Protein AF-A0A1Q7HPP9-F1 (afdb_monomer_lite)

pLDDT: mean 76.16, std 19.27, range [25.83, 97.94]

Radius of gyration: 27.8 Å; chains: 1; bounding box: 86×52×57 Å

Sequence (399 aa):
MRILVALSRPALAAAAGALTLLLVTDLLGAPNVPVALAFFVAFFVAAALQLLDRRAAAVDRRWRFTRLGGPERPFAAMTGPGGPFDRFDDRAKRVLALAQDEAIRFNHYYIGTEHLLLGFVREGDGVAARALDSLGVDLSKLRTAVEFTIGRGESKTSPSQITLSPRTKKVIELAIDEARKLGTSYVGTEHLLLGVIREGEGIGSGILESLGISLQRLRREVMTTLGRPEPKTPSRQAGTVASAAPSSGAGPFDRFNDRAKRVLALSQDEAVRFNHNYIGTEHLLLGLVREGDGAAARALRESGVDLERCRQAVGFIGPRGDSTASPPEITLSPRTRKVFELAVDEADRAGRAKIGSGDLLLGLIREGEGIAMGILDSLKVDREALLKRTREKIAEGLG

Structure (mmCIF, N/CA/C/O backbone):
data_AF-A0A1Q7HPP9-F1
#
_entry.id   AF-A0A1Q7HPP9-F1
#
loop_
_atom_site.group_PDB
_atom_site.id
_atom_site.type_symbol
_atom_site.label_atom_id
_atom_site.label_alt_id
_atom_site.label_comp_id
_atom_site.label_asym_id
_atom_site.label_entity_id
_atom_site.label_seq_id
_atom_site.pdbx_PDB_ins_code
_atom_site.Cartn_x
_atom_site.Cartn_y
_atom_site.Cartn_z
_atom_site.occupancy
_atom_site.B_iso_or_equiv
_atom_site.auth_seq_id
_atom_site.auth_comp_id
_atom_site.auth_asym_id
_atom_site.auth_atom_id
_atom_site.pdbx_PDB_model_num
ATOM 1 N N . MET A 1 1 ? 25.890 14.650 20.909 1.00 39.84 1 MET A N 1
ATOM 2 C CA . MET A 1 1 ? 26.605 14.026 19.770 1.00 39.84 1 MET A CA 1
ATOM 3 C C . MET A 1 1 ? 25.875 14.329 18.450 1.00 39.84 1 MET A C 1
ATOM 5 O O . MET A 1 1 ? 25.319 13.444 17.820 1.00 39.84 1 MET A O 1
ATOM 9 N N . ARG A 1 2 ? 25.803 15.615 18.070 1.00 39.34 2 ARG A N 1
ATOM 10 C CA . ARG A 1 2 ? 25.071 16.149 16.901 1.00 39.34 2 ARG A CA 1
ATOM 11 C C . ARG A 1 2 ? 25.917 17.243 16.220 1.00 39.34 2 ARG A C 1
ATOM 13 O O . ARG A 1 2 ? 25.506 18.389 16.197 1.00 39.34 2 ARG A O 1
ATOM 20 N N . ILE A 1 3 ? 27.127 16.930 15.740 1.00 32.56 3 ILE A N 1
ATOM 21 C CA . ILE A 1 3 ? 27.958 17.873 14.946 1.00 32.56 3 ILE A CA 1
ATOM 22 C C . ILE A 1 3 ? 28.830 17.103 13.928 1.00 32.56 3 ILE A C 1
ATOM 24 O O . ILE A 1 3 ? 30.047 17.202 13.946 1.00 32.56 3 ILE A O 1
ATOM 28 N N . LEU A 1 4 ? 28.248 16.266 13.057 1.00 36.31 4 LEU A N 1
ATOM 29 C CA . LEU A 1 4 ? 29.060 15.536 12.057 1.00 36.31 4 LEU A CA 1
ATOM 30 C C . LEU A 1 4 ? 28.411 15.351 10.676 1.00 36.31 4 LEU A C 1
ATOM 32 O O . LEU A 1 4 ? 28.834 14.492 9.914 1.00 36.31 4 LEU A O 1
ATOM 36 N N . VAL A 1 5 ? 27.405 16.158 10.316 1.00 47.88 5 VAL A N 1
ATOM 37 C CA . VAL A 1 5 ? 26.639 15.958 9.061 1.00 47.88 5 VAL A CA 1
ATOM 38 C C . VAL A 1 5 ? 26.740 17.129 8.064 1.00 47.88 5 VAL A C 1
ATOM 40 O O . VAL A 1 5 ? 25.983 17.189 7.108 1.00 47.88 5 VAL A O 1
ATOM 43 N N . ALA A 1 6 ? 27.699 18.053 8.190 1.00 43.78 6 ALA A N 1
ATOM 44 C CA . ALA A 1 6 ? 27.776 19.181 7.241 1.00 43.78 6 ALA A CA 1
ATOM 45 C C . ALA A 1 6 ? 29.194 19.667 6.899 1.00 43.78 6 ALA A C 1
ATOM 47 O O . ALA A 1 6 ? 29.411 20.864 6.739 1.00 43.78 6 ALA A O 1
ATOM 48 N N . LEU A 1 7 ? 30.172 18.767 6.766 1.00 42.47 7 LEU A N 1
ATOM 49 C CA . LEU A 1 7 ? 31.488 19.145 6.242 1.00 42.47 7 LEU A CA 1
ATOM 50 C C . LEU A 1 7 ? 31.580 18.804 4.753 1.00 42.47 7 LEU A C 1
ATOM 52 O O . LEU A 1 7 ? 31.352 17.669 4.337 1.00 42.47 7 LEU A O 1
ATOM 56 N N . SER A 1 8 ? 31.899 19.810 3.938 1.00 49.72 8 SER A N 1
ATOM 57 C CA . SER A 1 8 ? 32.187 19.635 2.516 1.00 49.72 8 SER A CA 1
ATOM 58 C C . SER A 1 8 ? 33.448 18.771 2.334 1.00 49.72 8 SER A C 1
ATOM 60 O O . SER A 1 8 ? 34.335 18.757 3.186 1.00 49.72 8 SER A O 1
ATOM 62 N N . ARG A 1 9 ? 33.562 18.043 1.213 1.00 54.69 9 ARG A N 1
ATOM 63 C CA . ARG A 1 9 ? 34.746 17.216 0.886 1.00 54.69 9 ARG A CA 1
ATOM 64 C C . ARG A 1 9 ? 36.112 17.904 1.118 1.00 54.69 9 ARG A C 1
ATOM 66 O O . ARG A 1 9 ? 36.984 17.241 1.674 1.00 54.69 9 ARG A O 1
ATOM 73 N N . PRO A 1 10 ? 36.326 19.194 0.777 1.00 57.62 10 PRO A N 1
ATOM 74 C CA . PRO A 1 10 ? 37.592 19.862 1.094 1.00 57.62 10 PRO A CA 1
ATOM 75 C C . PRO A 1 10 ? 37.832 20.029 2.603 1.00 57.62 10 PRO A C 1
ATOM 77 O O . PRO A 1 10 ? 38.974 19.936 3.043 1.00 57.62 10 PRO A O 1
ATOM 80 N N . ALA A 1 11 ? 36.782 20.198 3.412 1.00 59.09 11 ALA A N 1
ATOM 81 C CA . ALA A 1 11 ? 36.908 20.299 4.865 1.00 59.09 11 ALA A CA 1
ATOM 82 C C . ALA A 1 11 ? 37.284 18.954 5.517 1.00 59.09 11 ALA A C 1
ATOM 84 O O . ALA A 1 11 ? 38.066 18.927 6.463 1.00 59.09 11 ALA A O 1
ATOM 85 N N . LEU A 1 12 ? 36.795 17.831 4.976 1.00 59.28 12 LEU A N 1
ATOM 86 C CA . LEU A 1 12 ? 37.194 16.484 5.412 1.00 59.28 12 LEU A CA 1
ATOM 87 C C . LEU A 1 12 ? 38.652 16.164 5.047 1.00 59.28 12 LEU A C 1
ATOM 89 O O . LEU A 1 12 ? 39.377 15.601 5.864 1.00 59.28 12 LEU A O 1
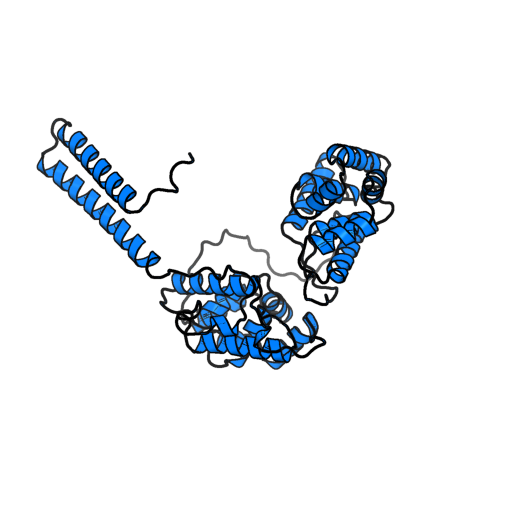ATOM 93 N N . ALA A 1 13 ? 39.102 16.566 3.854 1.00 60.59 13 ALA A N 1
ATOM 94 C CA . ALA A 1 13 ? 40.495 16.405 3.436 1.00 60.59 13 ALA A CA 1
ATOM 95 C C . ALA A 1 13 ? 41.455 17.251 4.294 1.00 60.59 13 ALA A C 1
ATOM 97 O O . ALA A 1 13 ? 42.501 16.761 4.716 1.00 60.59 13 ALA A O 1
ATOM 98 N N . ALA A 1 14 ? 41.069 18.492 4.612 1.00 67.81 14 ALA A N 1
ATOM 99 C CA . ALA A 1 14 ? 41.822 19.352 5.523 1.00 67.81 14 ALA A CA 1
ATOM 100 C C . ALA A 1 14 ? 41.895 18.761 6.944 1.00 67.81 14 ALA A C 1
ATOM 102 O O . ALA A 1 14 ? 42.966 18.747 7.547 1.00 67.81 14 ALA A O 1
ATOM 103 N N . ALA A 1 15 ? 40.789 18.205 7.452 1.00 66.81 15 ALA A N 1
ATOM 104 C CA . ALA A 1 15 ? 40.751 17.549 8.759 1.00 66.81 15 ALA A CA 1
ATOM 105 C C . ALA A 1 15 ? 41.636 16.288 8.817 1.00 66.81 15 ALA A C 1
ATOM 107 O O . ALA A 1 15 ? 42.338 16.078 9.803 1.00 66.81 15 ALA A O 1
ATOM 108 N N . ALA A 1 16 ? 41.660 15.475 7.755 1.00 67.19 16 ALA A N 1
ATOM 109 C CA . ALA A 1 16 ? 42.537 14.305 7.662 1.00 67.19 16 ALA A CA 1
ATOM 110 C C . ALA A 1 16 ? 44.027 14.694 7.601 1.00 67.19 16 ALA A C 1
ATOM 112 O O . ALA A 1 16 ? 44.865 14.048 8.236 1.00 67.19 16 ALA A O 1
ATOM 113 N N . GLY A 1 17 ? 44.354 15.774 6.882 1.00 70.06 17 GLY A N 1
ATOM 114 C CA . GLY A 1 17 ? 45.702 16.346 6.860 1.00 70.06 17 GLY A CA 1
ATOM 115 C C . GLY A 1 17 ? 46.147 16.834 8.240 1.00 70.06 17 GLY A C 1
ATOM 116 O O . GLY A 1 17 ? 47.240 16.493 8.685 1.00 70.06 17 GLY A O 1
ATOM 117 N N . ALA A 1 18 ? 45.271 17.548 8.954 1.00 74.75 18 ALA A N 1
ATOM 118 C CA . ALA A 1 18 ? 45.537 18.020 10.312 1.00 74.75 18 ALA A CA 1
ATOM 119 C C . ALA A 1 18 ? 45.732 16.864 11.310 1.00 74.75 18 ALA A C 1
ATOM 121 O O . ALA A 1 18 ? 46.658 16.903 12.116 1.00 74.75 18 ALA A O 1
ATOM 122 N N . LEU A 1 19 ? 44.915 15.807 11.221 1.00 71.31 19 LEU A N 1
ATOM 123 C CA . LEU A 1 19 ? 45.032 14.628 12.085 1.00 71.31 19 LEU A CA 1
ATOM 124 C C . LEU A 1 19 ? 46.337 13.857 11.834 1.00 71.31 19 LEU A C 1
ATOM 126 O O . LEU A 1 19 ? 46.971 13.403 12.780 1.00 71.31 19 LEU A O 1
ATOM 130 N N . THR A 1 20 ? 46.758 13.743 10.571 1.00 72.38 20 THR A N 1
ATOM 131 C CA . THR A 1 20 ? 48.030 13.100 10.200 1.00 72.38 20 THR A CA 1
ATOM 132 C C . THR A 1 20 ? 49.220 13.906 10.718 1.00 72.38 20 THR A C 1
ATOM 134 O O . THR A 1 20 ? 50.170 13.327 11.237 1.00 72.38 20 THR A O 1
ATOM 137 N N . LEU A 1 21 ? 49.153 15.238 10.618 1.00 74.56 21 LEU A N 1
ATOM 138 C CA . LEU A 1 21 ? 50.197 16.126 11.123 1.00 74.56 21 LEU A CA 1
ATOM 139 C C . LEU A 1 21 ? 50.330 16.019 12.648 1.00 74.56 21 LEU A C 1
ATOM 141 O O . LEU A 1 21 ? 51.445 15.856 13.129 1.00 74.56 21 LEU A O 1
ATOM 145 N N . LEU A 1 22 ? 49.204 16.019 13.375 1.00 74.94 22 LEU A N 1
ATOM 146 C CA . LEU A 1 22 ? 49.162 15.834 14.831 1.00 74.94 22 LEU A CA 1
ATOM 147 C C . LEU A 1 22 ? 49.804 14.507 15.258 1.00 74.94 22 LEU A C 1
ATOM 149 O O . LEU A 1 22 ? 50.674 14.501 16.126 1.00 74.94 22 LEU A O 1
ATOM 153 N N . LEU A 1 23 ? 49.455 13.410 14.577 1.00 72.19 23 LEU A N 1
ATOM 154 C CA . LEU A 1 23 ? 50.014 12.075 14.821 1.00 72.19 23 LEU A CA 1
ATOM 155 C C . LEU A 1 23 ? 51.534 12.019 14.604 1.00 72.19 23 LEU A C 1
ATOM 157 O O . LEU A 1 23 ? 52.236 11.349 15.357 1.00 72.19 23 LEU A O 1
ATOM 161 N N . VAL A 1 24 ? 52.051 12.728 13.594 1.00 71.12 24 VAL A N 1
ATOM 162 C CA . VAL A 1 24 ? 53.498 12.826 13.332 1.00 71.12 24 VAL A CA 1
ATOM 163 C C . VAL A 1 24 ? 54.205 13.614 14.429 1.00 71.12 24 VAL A C 1
ATOM 165 O O . VAL A 1 24 ? 55.244 13.166 14.909 1.00 71.12 24 VAL A O 1
ATOM 168 N N . THR A 1 25 ? 53.657 14.759 14.847 1.00 73.94 25 THR A N 1
ATOM 169 C CA . THR A 1 25 ? 54.232 15.545 15.952 1.00 73.94 25 THR A CA 1
ATOM 170 C C . THR A 1 25 ? 54.261 14.767 17.263 1.00 73.94 25 THR A C 1
ATOM 172 O O . THR A 1 25 ? 55.288 14.784 17.937 1.00 73.94 25 THR A O 1
ATOM 175 N N . ASP A 1 26 ? 53.196 14.029 17.588 1.00 73.56 26 ASP A N 1
ATOM 176 C CA . ASP A 1 26 ? 53.146 13.203 18.798 1.00 73.56 26 ASP A CA 1
ATOM 177 C C . ASP A 1 26 ? 54.154 12.043 18.742 1.00 73.56 26 ASP A C 1
ATOM 179 O O . ASP A 1 26 ? 54.849 11.783 19.725 1.00 73.56 26 ASP A O 1
ATOM 183 N N . LEU A 1 27 ? 54.310 11.376 17.587 1.00 70.06 27 LEU A N 1
ATOM 184 C CA . LEU A 1 27 ? 55.313 10.313 17.431 1.00 70.06 27 LEU A CA 1
ATOM 185 C C . LEU A 1 27 ? 56.754 10.833 17.511 1.00 70.06 27 LEU A C 1
ATOM 187 O O . LEU A 1 27 ? 57.615 10.132 18.037 1.00 70.06 27 LEU A O 1
ATOM 191 N N . LEU A 1 28 ? 57.030 12.031 16.990 1.00 72.06 28 LEU A N 1
ATOM 192 C CA . LEU A 1 28 ? 58.363 12.644 17.055 1.00 72.06 28 LEU A CA 1
ATOM 193 C C . LEU A 1 28 ? 58.712 13.154 18.462 1.00 72.06 28 LEU A C 1
ATOM 195 O O . LEU A 1 28 ? 59.892 13.279 18.781 1.00 72.06 28 LEU A O 1
ATOM 199 N N . GLY A 1 29 ? 57.709 13.433 19.300 1.00 73.31 29 GLY A N 1
ATOM 200 C CA . GLY A 1 29 ? 57.891 13.803 20.706 1.00 73.31 29 GLY A CA 1
ATOM 201 C C . GLY A 1 29 ? 58.106 12.614 21.651 1.00 73.31 29 GLY A C 1
ATOM 202 O O . GLY A 1 29 ? 58.491 12.811 22.803 1.00 73.31 29 GLY A O 1
ATOM 203 N N . ALA A 1 30 ? 57.871 11.382 21.191 1.00 75.44 30 ALA A N 1
ATOM 204 C CA . ALA A 1 30 ? 58.019 10.186 22.009 1.00 75.44 30 ALA A CA 1
ATOM 205 C C . ALA A 1 30 ? 59.501 9.765 22.134 1.00 75.44 30 ALA A C 1
ATOM 207 O O . ALA A 1 30 ? 60.190 9.600 21.121 1.00 75.44 30 ALA A O 1
ATOM 208 N N . PRO A 1 31 ? 60.018 9.535 23.356 1.00 69.94 31 PRO A N 1
ATOM 209 C CA . PRO A 1 31 ? 61.394 9.090 23.534 1.00 69.94 31 PRO A CA 1
ATOM 210 C C . PRO A 1 31 ? 61.583 7.694 22.918 1.00 69.94 31 PRO A C 1
ATOM 212 O O . PRO A 1 31 ? 60.818 6.774 23.197 1.00 69.94 31 PRO A O 1
ATOM 215 N N . ASN A 1 32 ? 62.637 7.537 22.110 1.00 76.00 32 ASN A N 1
ATOM 216 C CA . ASN A 1 32 ? 63.057 6.298 21.431 1.00 76.00 32 ASN A CA 1
ATOM 217 C C . ASN A 1 32 ? 62.264 5.867 20.182 1.00 76.00 32 ASN A C 1
ATOM 219 O O . ASN A 1 32 ? 62.431 4.733 19.733 1.00 76.00 32 ASN A O 1
ATOM 223 N N . VAL A 1 33 ? 61.457 6.737 19.567 1.00 71.69 33 VAL A N 1
ATOM 224 C CA . VAL A 1 33 ? 60.869 6.439 18.249 1.00 71.69 33 VAL A CA 1
ATOM 225 C C . VAL A 1 33 ? 61.840 6.869 17.140 1.00 71.69 33 VAL A C 1
ATOM 227 O O . VAL A 1 33 ? 62.169 8.052 17.041 1.00 71.69 33 VAL A O 1
ATOM 230 N N . PRO A 1 34 ? 62.314 5.955 16.271 1.00 79.12 34 PRO A N 1
ATOM 231 C CA . PRO A 1 34 ? 63.139 6.335 15.133 1.00 79.12 34 PRO A CA 1
ATOM 232 C C . PRO A 1 34 ? 62.343 7.247 14.200 1.00 79.12 34 PRO A C 1
ATOM 234 O O . PRO A 1 34 ? 61.229 6.906 13.802 1.00 79.12 34 PRO A O 1
ATOM 237 N N . VAL A 1 35 ? 62.933 8.367 13.780 1.00 74.69 35 VAL A N 1
ATOM 238 C CA . VAL A 1 35 ? 62.299 9.338 12.867 1.00 74.69 35 VAL A CA 1
ATOM 239 C C . VAL A 1 35 ? 61.737 8.648 11.613 1.00 74.69 35 VAL A C 1
ATOM 241 O O . VAL A 1 35 ? 60.619 8.932 11.187 1.00 74.69 35 VAL A O 1
ATOM 244 N N . ALA A 1 36 ? 62.458 7.659 11.074 1.00 72.12 36 ALA A N 1
ATOM 245 C CA . ALA A 1 36 ? 62.018 6.860 9.930 1.00 72.12 36 ALA A CA 1
ATOM 246 C C . ALA A 1 36 ? 60.711 6.080 10.186 1.00 72.12 36 ALA A C 1
ATOM 248 O O . ALA A 1 36 ? 59.880 5.963 9.286 1.00 72.12 36 ALA A O 1
ATOM 249 N N . LEU A 1 37 ? 60.498 5.585 11.409 1.00 73.75 37 LEU A N 1
ATOM 250 C CA . LEU A 1 37 ? 59.286 4.859 11.787 1.00 73.75 37 LEU A CA 1
ATOM 251 C C . LEU A 1 37 ? 58.079 5.805 11.884 1.00 73.75 37 LEU A C 1
ATOM 253 O O . LEU A 1 37 ? 56.989 5.444 11.444 1.00 73.75 37 LEU A O 1
ATOM 257 N N . ALA A 1 38 ? 58.280 7.032 12.375 1.00 72.06 38 ALA A N 1
ATOM 258 C CA . ALA A 1 38 ? 57.227 8.046 12.445 1.00 72.06 38 ALA A CA 1
ATOM 259 C C . ALA A 1 38 ? 56.708 8.440 11.051 1.00 72.06 38 ALA A C 1
ATOM 261 O O . ALA A 1 38 ? 55.498 8.456 10.813 1.00 72.06 38 ALA A O 1
ATOM 262 N N . PHE A 1 39 ? 57.616 8.666 10.095 1.00 74.69 39 PHE A N 1
ATOM 263 C CA . PHE A 1 39 ? 57.241 8.946 8.706 1.00 74.69 39 PHE A CA 1
ATOM 264 C C . PHE A 1 39 ? 56.597 7.739 8.010 1.00 74.69 39 PHE A C 1
ATOM 266 O O . PHE A 1 39 ? 55.659 7.914 7.232 1.00 74.69 39 PHE A O 1
ATOM 273 N N . PHE A 1 40 ? 57.045 6.516 8.313 1.00 76.38 40 PHE A N 1
ATOM 274 C CA . PHE A 1 40 ? 56.461 5.294 7.758 1.00 76.38 40 PHE A CA 1
ATOM 275 C C . PHE A 1 40 ? 55.008 5.087 8.216 1.00 76.38 40 PHE A C 1
ATOM 277 O O . PHE A 1 40 ? 54.130 4.841 7.388 1.00 76.38 40 PHE A O 1
ATOM 284 N N . VAL A 1 41 ? 54.725 5.255 9.513 1.00 74.00 41 VAL A N 1
ATOM 285 C CA . VAL A 1 41 ? 53.361 5.161 10.062 1.00 74.00 41 VAL A CA 1
ATOM 286 C C . VAL A 1 41 ? 52.455 6.235 9.456 1.00 74.00 41 VAL A C 1
ATOM 288 O O . VAL A 1 41 ? 51.347 5.928 9.018 1.00 74.00 41 VAL A O 1
ATOM 291 N N . ALA A 1 42 ? 52.936 7.474 9.344 1.00 74.12 42 ALA A N 1
ATOM 292 C CA . ALA A 1 42 ? 52.175 8.567 8.744 1.00 74.12 42 ALA A CA 1
ATOM 293 C C . ALA A 1 42 ? 51.863 8.334 7.259 1.00 74.12 42 ALA A C 1
ATOM 295 O O . ALA A 1 42 ? 50.735 8.569 6.823 1.00 74.12 42 ALA A O 1
ATOM 296 N N . PHE A 1 43 ? 52.827 7.814 6.493 1.00 78.38 43 PHE A N 1
ATOM 297 C CA . PHE A 1 43 ? 52.621 7.442 5.095 1.00 78.38 43 PHE A CA 1
ATOM 298 C C . PHE A 1 43 ? 51.557 6.348 4.953 1.00 78.38 43 PHE A C 1
ATOM 300 O O . PHE A 1 43 ? 50.665 6.470 4.115 1.00 78.38 43 PHE A O 1
ATOM 307 N N . PHE A 1 44 ? 51.592 5.311 5.796 1.00 75.94 44 PHE A N 1
ATOM 308 C CA . PHE A 1 44 ? 50.601 4.232 5.761 1.00 75.94 44 PHE A CA 1
ATOM 309 C C . PHE A 1 44 ? 49.204 4.684 6.193 1.00 75.94 44 PHE A C 1
ATOM 311 O O . PHE A 1 44 ? 48.223 4.279 5.571 1.00 75.94 44 PHE A O 1
ATOM 318 N N . VAL A 1 45 ? 49.090 5.555 7.198 1.00 73.06 45 VAL A N 1
ATOM 319 C CA . VAL A 1 45 ? 47.804 6.140 7.613 1.00 73.06 45 VAL A CA 1
ATOM 320 C C . VAL A 1 45 ? 47.241 7.039 6.509 1.00 73.06 45 VAL A C 1
ATOM 322 O O . VAL A 1 45 ? 46.074 6.895 6.145 1.00 73.06 45 VAL A O 1
ATOM 325 N N . ALA A 1 46 ? 48.065 7.897 5.901 1.00 72.69 46 ALA A N 1
ATOM 326 C CA . ALA A 1 46 ? 47.656 8.732 4.774 1.00 72.69 46 ALA A CA 1
ATOM 327 C C . ALA A 1 46 ? 47.243 7.889 3.554 1.00 72.69 46 ALA A C 1
ATOM 329 O O . ALA A 1 46 ? 46.203 8.148 2.947 1.00 72.69 46 ALA A O 1
ATOM 330 N N . ALA A 1 47 ? 48.005 6.842 3.225 1.00 72.69 47 ALA A N 1
ATOM 331 C CA . ALA A 1 47 ? 47.680 5.915 2.145 1.00 72.69 47 ALA A CA 1
ATOM 332 C C . ALA A 1 47 ? 46.382 5.140 2.427 1.00 72.69 47 ALA A C 1
ATOM 334 O O . ALA A 1 47 ? 45.543 5.017 1.536 1.00 72.69 47 ALA A O 1
ATOM 335 N N . ALA A 1 48 ? 46.168 4.674 3.662 1.00 67.94 48 ALA A N 1
ATOM 336 C CA . ALA A 1 48 ? 44.944 3.988 4.074 1.00 67.94 48 ALA A CA 1
ATOM 337 C C . ALA A 1 48 ? 43.715 4.910 4.001 1.00 67.94 48 ALA A C 1
ATOM 339 O O . ALA A 1 48 ? 42.679 4.507 3.471 1.00 67.94 48 ALA A O 1
ATOM 340 N N . LEU A 1 49 ? 43.838 6.165 4.447 1.00 66.38 49 LEU A N 1
ATOM 341 C CA . LEU A 1 49 ? 42.779 7.173 4.343 1.00 66.38 49 LEU A CA 1
ATOM 342 C C . LEU A 1 49 ? 42.460 7.516 2.879 1.00 66.38 49 LEU A C 1
ATOM 344 O O . LEU A 1 49 ? 41.288 7.568 2.504 1.00 66.38 49 LEU A O 1
ATOM 348 N N . GLN A 1 50 ? 43.475 7.656 2.020 1.00 66.06 50 GLN A N 1
ATOM 349 C CA . GLN A 1 50 ? 43.281 7.860 0.579 1.00 66.06 50 GLN A CA 1
ATOM 350 C C . GLN A 1 50 ? 42.642 6.642 -0.109 1.00 66.06 50 GLN A C 1
ATOM 352 O O . GLN A 1 50 ? 41.850 6.803 -1.041 1.00 66.06 50 GLN A O 1
ATOM 357 N N . LEU A 1 51 ? 42.945 5.419 0.336 1.00 63.94 51 LEU A N 1
ATOM 358 C CA . LEU A 1 51 ? 42.340 4.194 -0.196 1.00 63.94 51 LEU A CA 1
ATOM 359 C C . LEU A 1 51 ? 40.861 4.062 0.208 1.00 63.94 51 LEU A C 1
ATOM 361 O O . LEU A 1 51 ? 40.033 3.647 -0.610 1.00 63.94 51 LEU A O 1
ATOM 365 N N . LEU A 1 52 ? 40.524 4.443 1.445 1.00 57.44 52 LEU A N 1
ATOM 366 C CA . LEU A 1 52 ? 39.148 4.499 1.948 1.00 57.44 52 LEU A CA 1
ATOM 367 C C . LEU A 1 52 ? 38.320 5.551 1.191 1.00 57.44 52 LEU A C 1
ATOM 369 O O . LEU A 1 52 ? 37.201 5.255 0.769 1.00 57.44 52 LEU A O 1
ATOM 373 N N . ASP A 1 53 ? 38.894 6.726 0.916 1.00 55.84 53 ASP A N 1
ATOM 374 C CA . ASP A 1 53 ? 38.232 7.791 0.151 1.00 55.84 53 ASP A CA 1
ATOM 375 C C . ASP A 1 53 ? 38.053 7.420 -1.336 1.00 55.84 53 ASP A C 1
ATOM 377 O O . ASP A 1 53 ? 36.987 7.626 -1.918 1.00 55.84 53 ASP A O 1
ATOM 381 N N . ARG A 1 54 ? 39.034 6.747 -1.961 1.00 55.31 54 ARG A N 1
ATOM 382 C CA . ARG A 1 54 ? 38.906 6.237 -3.344 1.00 55.31 54 ARG A CA 1
ATOM 383 C C . ARG A 1 54 ? 37.811 5.176 -3.489 1.00 55.31 54 ARG A C 1
ATOM 385 O O . ARG A 1 54 ? 37.103 5.180 -4.498 1.00 55.31 54 ARG A O 1
ATOM 392 N N . ARG A 1 55 ? 37.626 4.301 -2.492 1.00 48.72 55 ARG A N 1
ATOM 393 C CA . ARG A 1 55 ? 36.531 3.312 -2.475 1.00 48.72 55 ARG A CA 1
ATOM 394 C C . ARG A 1 55 ? 35.163 3.962 -2.235 1.00 48.72 55 ARG A C 1
ATOM 396 O O . ARG A 1 55 ? 34.200 3.574 -2.892 1.00 48.72 55 ARG A O 1
ATOM 403 N N . ALA A 1 56 ? 35.081 4.985 -1.384 1.00 42.53 56 ALA A N 1
ATOM 404 C CA . ALA A 1 56 ? 33.848 5.741 -1.149 1.00 42.53 56 ALA A CA 1
ATOM 405 C C . ALA A 1 56 ? 33.446 6.616 -2.359 1.00 42.53 56 ALA A C 1
ATOM 407 O O . ALA A 1 56 ? 32.278 6.664 -2.750 1.00 42.53 56 ALA A O 1
ATOM 408 N N . ALA A 1 57 ? 34.412 7.261 -3.018 1.00 41.97 57 ALA A N 1
ATOM 409 C CA . ALA A 1 57 ? 34.166 8.209 -4.106 1.00 41.97 57 ALA A CA 1
ATOM 410 C C . ALA A 1 57 ? 33.932 7.562 -5.489 1.00 41.97 57 ALA A C 1
ATOM 412 O O . ALA A 1 57 ? 33.418 8.229 -6.395 1.00 41.97 57 ALA A O 1
ATOM 413 N N . ALA A 1 58 ? 34.305 6.290 -5.679 1.00 43.78 58 ALA A N 1
ATOM 414 C CA . ALA A 1 58 ? 34.041 5.534 -6.909 1.00 43.78 58 ALA A CA 1
ATOM 415 C C . ALA A 1 58 ? 32.602 4.983 -6.980 1.00 43.78 58 ALA A C 1
ATOM 417 O O . ALA A 1 58 ? 32.037 4.869 -8.067 1.00 43.78 58 ALA A O 1
ATOM 418 N N . VAL A 1 59 ? 31.985 4.689 -5.832 1.00 42.47 59 VAL A N 1
ATOM 419 C CA . VAL A 1 59 ? 30.618 4.141 -5.754 1.00 42.47 59 VAL A CA 1
ATOM 420 C C . VAL A 1 59 ? 29.557 5.247 -5.831 1.00 42.47 59 VAL A C 1
ATOM 422 O O . VAL A 1 59 ? 28.526 5.077 -6.480 1.00 42.47 59 VAL A O 1
ATOM 425 N N . ASP A 1 60 ? 29.840 6.406 -5.237 1.00 44.16 60 ASP A N 1
ATOM 426 C CA . ASP A 1 60 ? 28.885 7.507 -5.060 1.00 44.16 60 ASP A CA 1
ATOM 427 C C . ASP A 1 60 ? 28.741 8.412 -6.305 1.00 44.16 60 ASP A C 1
ATOM 429 O O . ASP A 1 60 ? 27.634 8.703 -6.759 1.00 44.16 60 ASP A O 1
ATOM 433 N N . ARG A 1 61 ? 29.850 8.766 -6.981 1.00 44.66 61 ARG A N 1
ATOM 434 C CA . ARG A 1 61 ? 29.794 9.548 -8.241 1.00 44.66 61 ARG A CA 1
ATOM 435 C C . ARG A 1 61 ? 29.112 8.803 -9.379 1.00 44.66 61 ARG A C 1
ATOM 437 O O . ARG A 1 61 ? 28.552 9.435 -10.274 1.00 44.66 61 ARG A O 1
ATOM 444 N N . ARG A 1 62 ? 29.140 7.467 -9.336 1.00 46.03 62 ARG A N 1
ATOM 445 C CA . ARG A 1 62 ? 28.514 6.633 -10.353 1.00 46.03 62 ARG A CA 1
ATOM 446 C C . ARG A 1 62 ? 27.000 6.728 -10.302 1.00 46.03 62 ARG A C 1
ATOM 448 O O . ARG A 1 62 ? 26.433 6.367 -11.310 1.00 46.03 62 ARG A O 1
ATOM 455 N N . TRP A 1 63 ? 26.343 7.239 -9.251 1.00 46.53 63 TRP A N 1
ATOM 456 C CA . TRP A 1 63 ? 24.875 7.260 -9.101 1.00 46.53 63 TRP A CA 1
ATOM 457 C C . TRP A 1 63 ? 24.330 8.610 -8.603 1.00 46.53 63 TRP A C 1
ATOM 459 O O . TRP A 1 63 ? 23.764 8.704 -7.517 1.00 46.53 63 TRP A O 1
ATOM 469 N N . ARG A 1 64 ? 24.447 9.669 -9.413 1.00 47.09 64 ARG A N 1
ATOM 470 C CA . ARG A 1 64 ? 23.712 10.924 -9.171 1.00 47.09 64 ARG A CA 1
ATOM 471 C C . ARG A 1 64 ? 22.315 10.809 -9.777 1.00 47.09 64 ARG A C 1
ATOM 473 O O . ARG A 1 64 ? 22.166 10.897 -10.990 1.00 47.09 64 ARG A O 1
ATOM 480 N N . PHE A 1 65 ? 21.316 10.569 -8.935 1.00 47.06 65 PHE A N 1
ATOM 481 C CA . PHE A 1 65 ? 19.913 10.545 -9.337 1.00 47.06 65 PHE A CA 1
ATOM 482 C C . PHE A 1 65 ? 19.282 11.917 -9.096 1.00 47.06 65 PHE A C 1
ATOM 484 O O . PHE A 1 65 ? 19.339 12.446 -7.982 1.00 47.06 65 PHE A O 1
ATOM 491 N N . THR A 1 66 ? 18.660 12.489 -10.123 1.00 50.91 66 THR A N 1
ATOM 492 C CA . THR A 1 66 ? 17.697 13.575 -9.937 1.00 50.91 66 THR A CA 1
ATOM 493 C C . THR A 1 66 ? 16.498 12.953 -9.232 1.00 50.91 66 THR A C 1
ATOM 495 O O . THR A 1 66 ? 15.868 12.067 -9.803 1.00 50.91 66 THR A O 1
ATOM 498 N N . ARG A 1 67 ? 16.218 13.334 -7.975 1.00 51.22 67 ARG A N 1
ATOM 499 C CA . ARG A 1 67 ? 15.044 12.832 -7.234 1.00 51.22 67 ARG A CA 1
ATOM 500 C C . ARG A 1 67 ? 13.818 12.865 -8.159 1.00 51.22 67 ARG A C 1
ATOM 502 O O . ARG A 1 67 ? 13.547 13.905 -8.748 1.00 51.22 67 ARG A O 1
ATOM 509 N N . LEU A 1 68 ? 13.033 11.781 -8.205 1.00 54.19 68 LEU A N 1
ATOM 510 C CA . LEU A 1 68 ? 11.699 11.763 -8.845 1.00 54.19 68 LEU A CA 1
ATOM 511 C C . LEU A 1 68 ? 10.714 12.752 -8.175 1.00 54.19 68 LEU A C 1
ATOM 513 O O . LEU A 1 68 ? 9.557 12.854 -8.581 1.00 54.19 68 LEU A O 1
ATOM 517 N N . GLY A 1 69 ? 11.161 13.444 -7.120 1.00 40.84 69 GLY A N 1
ATOM 518 C CA . GLY A 1 69 ? 10.434 14.445 -6.357 1.00 40.84 69 GLY A CA 1
ATOM 519 C C . GLY A 1 69 ? 10.311 15.775 -7.096 1.00 40.84 69 GLY A C 1
ATOM 520 O O . GLY A 1 69 ? 11.258 16.554 -7.171 1.00 40.84 69 GLY A O 1
ATOM 521 N N . GLY A 1 70 ? 9.100 16.013 -7.584 1.00 41.84 70 GLY A N 1
ATOM 522 C CA . GLY A 1 70 ? 8.548 17.249 -8.130 1.00 41.84 70 GLY A CA 1
ATOM 523 C C . GLY A 1 70 ? 7.060 17.010 -8.442 1.00 41.84 70 GLY A C 1
ATOM 524 O O . GLY A 1 70 ? 6.670 15.841 -8.566 1.00 41.84 70 GLY A O 1
ATOM 525 N N . PRO A 1 71 ? 6.215 18.055 -8.521 1.00 42.62 71 PRO A N 1
ATOM 526 C CA . PRO A 1 71 ? 4.788 17.886 -8.792 1.00 42.62 71 PRO A CA 1
ATOM 527 C C . PRO A 1 71 ? 4.561 17.208 -10.155 1.00 42.62 71 PRO A C 1
ATOM 529 O O . PRO A 1 71 ? 5.299 17.460 -11.106 1.00 42.62 71 PRO A O 1
ATOM 532 N N . GLU A 1 72 ? 3.587 16.296 -10.177 1.00 52.25 72 GLU A N 1
ATOM 533 C CA . GLU A 1 72 ? 2.899 15.636 -11.306 1.00 52.25 72 GLU A CA 1
ATOM 534 C C . GLU A 1 72 ? 3.474 15.831 -12.717 1.00 52.25 72 GLU A C 1
ATOM 536 O O . GLU A 1 72 ? 2.851 16.414 -13.601 1.00 52.25 72 GLU A O 1
ATOM 541 N N . ARG A 1 73 ? 4.673 15.301 -12.971 1.00 58.25 73 ARG A N 1
ATOM 542 C CA . ARG A 1 73 ? 5.176 15.220 -14.345 1.00 58.25 73 ARG A CA 1
ATOM 543 C C . ARG A 1 73 ? 4.502 14.051 -15.071 1.00 58.25 73 ARG A C 1
ATOM 545 O O . ARG A 1 73 ? 4.547 12.936 -14.539 1.00 58.25 73 ARG A O 1
ATOM 552 N N . PRO A 1 74 ? 3.957 14.266 -16.281 1.00 60.50 74 PRO A N 1
ATOM 553 C CA . PRO A 1 74 ? 3.506 13.180 -17.140 1.00 60.50 74 PRO A CA 1
ATOM 554 C C . PRO A 1 74 ? 4.621 12.160 -17.353 1.00 60.50 74 PRO A C 1
ATOM 556 O O . PRO A 1 74 ? 5.780 12.537 -17.553 1.00 60.50 74 PRO A O 1
ATOM 559 N N . PHE A 1 75 ? 4.283 10.873 -17.345 1.00 66.38 75 PHE A N 1
ATOM 560 C CA . PHE A 1 75 ? 5.269 9.807 -17.516 1.00 66.38 75 PHE A CA 1
ATOM 561 C C . PHE A 1 75 ? 6.039 9.936 -18.841 1.00 66.38 75 PHE A C 1
ATOM 563 O O . PHE A 1 75 ? 7.260 9.797 -18.859 1.00 66.38 75 PHE A O 1
ATOM 570 N N . ALA A 1 76 ? 5.355 10.326 -19.921 1.00 66.69 76 ALA A N 1
ATOM 571 C CA . ALA A 1 76 ? 5.969 10.561 -21.231 1.00 66.69 76 ALA A CA 1
ATOM 572 C C . ALA A 1 76 ? 7.100 11.612 -21.202 1.00 66.69 76 ALA A C 1
ATOM 574 O O . ALA A 1 76 ? 8.048 11.531 -21.977 1.00 66.69 76 ALA A O 1
ATOM 575 N N . ALA A 1 77 ? 7.049 12.579 -20.278 1.00 62.59 77 ALA A N 1
ATOM 576 C CA . ALA A 1 77 ? 8.102 13.582 -20.116 1.00 62.59 77 ALA A CA 1
ATOM 577 C C . ALA A 1 77 ? 9.344 13.044 -19.376 1.00 62.59 77 ALA A C 1
ATOM 579 O O . ALA A 1 77 ? 10.379 13.707 -19.342 1.00 62.59 77 ALA A O 1
ATOM 580 N N . MET A 1 78 ? 9.256 11.862 -18.756 1.00 64.81 78 MET A N 1
ATOM 581 C CA . MET A 1 78 ? 10.346 11.242 -17.995 1.00 64.81 78 MET A CA 1
ATOM 582 C C . MET A 1 78 ? 11.187 10.256 -18.822 1.00 64.81 78 MET A C 1
ATOM 584 O O . MET A 1 78 ? 12.297 9.925 -18.411 1.00 64.81 78 MET A O 1
ATOM 588 N N . THR A 1 79 ? 10.684 9.778 -19.964 1.00 67.19 79 THR A N 1
ATOM 589 C CA . THR A 1 79 ? 11.318 8.730 -20.790 1.00 67.19 79 THR A CA 1
ATOM 590 C C . THR A 1 79 ? 12.267 9.263 -21.872 1.00 67.19 79 THR A C 1
ATOM 592 O O . THR A 1 79 ? 12.780 8.479 -22.667 1.00 67.19 79 THR A O 1
ATOM 595 N N . GLY A 1 80 ? 12.502 10.579 -21.925 1.00 63.72 80 GLY A N 1
ATOM 596 C CA . GLY A 1 80 ? 13.422 11.206 -22.881 1.00 63.72 80 GLY A CA 1
ATOM 597 C C . GLY A 1 80 ? 14.913 11.054 -22.517 1.00 63.72 80 GLY A C 1
ATOM 598 O O . GLY A 1 80 ? 15.225 10.739 -21.367 1.00 63.72 80 GLY A O 1
ATOM 599 N N . PRO A 1 81 ? 15.837 11.311 -23.469 1.00 58.59 81 PRO A N 1
ATOM 600 C CA . PRO A 1 81 ? 17.282 11.318 -23.221 1.00 58.59 81 PRO A CA 1
ATOM 601 C C . PRO A 1 81 ? 17.671 12.364 -22.167 1.00 58.59 81 PRO A C 1
ATOM 603 O O . PRO A 1 81 ? 17.198 13.500 -22.223 1.00 58.59 81 PRO A O 1
ATOM 606 N N . GLY A 1 82 ? 18.539 12.013 -21.218 1.00 63.22 82 GLY A N 1
ATOM 607 C CA . GLY A 1 82 ? 18.863 12.864 -20.063 1.00 63.22 82 GLY A CA 1
ATOM 608 C C . GLY A 1 82 ? 17.896 12.681 -18.884 1.00 63.22 82 GLY A C 1
ATOM 609 O O . GLY A 1 82 ? 17.980 13.414 -17.894 1.00 63.22 82 GLY A O 1
ATOM 610 N N . GLY A 1 83 ? 16.943 11.750 -19.000 1.00 64.38 83 GLY A N 1
ATOM 611 C CA . GLY A 1 83 ? 15.858 11.529 -18.052 1.00 64.38 83 GLY A CA 1
ATOM 612 C C . GLY A 1 83 ? 16.223 10.593 -16.891 1.00 64.38 83 GLY A C 1
ATOM 613 O O . GLY A 1 83 ? 17.252 9.911 -16.907 1.00 64.38 83 GLY A O 1
ATOM 614 N N . PRO A 1 84 ? 15.356 10.487 -15.864 1.00 68.06 84 PRO A N 1
ATOM 615 C CA . PRO A 1 84 ? 15.564 9.593 -14.717 1.00 68.06 84 PRO A CA 1
ATOM 616 C C . PRO A 1 84 ? 15.714 8.107 -15.101 1.00 68.06 84 PRO A C 1
ATOM 618 O O . PRO A 1 84 ? 16.213 7.319 -14.297 1.00 68.06 84 PRO A O 1
ATOM 621 N N . PHE A 1 85 ? 15.322 7.730 -16.324 1.00 76.75 85 PHE A N 1
ATOM 622 C CA . PHE A 1 85 ? 15.386 6.367 -16.854 1.00 76.75 85 PHE A CA 1
ATOM 623 C C . PHE A 1 85 ? 16.556 6.103 -17.806 1.00 76.75 85 PHE A C 1
ATOM 625 O O . PHE A 1 85 ? 16.641 5.011 -18.361 1.00 76.75 85 PHE A O 1
ATOM 632 N N . ASP A 1 86 ? 17.493 7.037 -17.986 1.00 76.81 86 ASP A N 1
ATOM 633 C CA . ASP A 1 86 ? 18.629 6.854 -18.907 1.00 76.81 86 ASP A CA 1
ATOM 634 C C . ASP A 1 86 ? 19.423 5.569 -18.648 1.00 76.81 86 ASP A C 1
ATOM 636 O O . ASP A 1 86 ? 19.925 4.933 -19.572 1.00 76.81 86 ASP A O 1
ATOM 640 N N . ARG A 1 87 ? 19.503 5.168 -17.378 1.00 81.00 87 ARG A N 1
ATOM 641 C CA . ARG A 1 87 ? 20.273 4.009 -16.905 1.00 81.00 87 ARG A CA 1
ATOM 642 C C . ARG A 1 87 ? 19.507 2.696 -16.951 1.00 81.00 87 ARG A C 1
ATOM 644 O O . ARG A 1 87 ? 20.029 1.681 -16.498 1.00 81.00 87 ARG A O 1
ATOM 651 N N . PHE A 1 88 ? 18.267 2.723 -17.414 1.00 90.31 88 PHE A N 1
ATOM 652 C CA . PHE A 1 88 ? 17.472 1.524 -17.611 1.00 90.31 88 PHE A CA 1
ATOM 653 C C . PHE A 1 88 ? 17.873 0.907 -18.947 1.00 90.31 88 PHE A C 1
ATOM 655 O O . PHE A 1 88 ? 18.093 1.635 -19.921 1.00 90.31 88 PHE A O 1
ATOM 662 N N . ASP A 1 89 ? 17.984 -0.418 -18.994 1.00 91.75 89 ASP A N 1
ATOM 663 C CA . ASP A 1 89 ? 18.171 -1.102 -20.271 1.00 91.75 89 ASP A CA 1
ATOM 664 C C . ASP A 1 89 ? 16.899 -1.014 -21.135 1.00 91.75 89 ASP A C 1
ATOM 666 O O . ASP A 1 89 ? 15.832 -0.574 -20.687 1.00 91.75 89 ASP A O 1
ATOM 670 N N . ASP A 1 90 ? 17.005 -1.415 -22.401 1.00 91.19 90 ASP A N 1
ATOM 671 C CA . ASP A 1 90 ? 15.882 -1.298 -23.332 1.00 91.19 90 ASP A CA 1
ATOM 672 C C . ASP A 1 90 ? 14.695 -2.186 -22.934 1.00 91.19 90 ASP A C 1
ATOM 674 O O . ASP A 1 90 ? 13.552 -1.839 -23.226 1.00 91.19 90 ASP A O 1
ATOM 678 N N . ARG A 1 91 ? 14.932 -3.308 -22.240 1.00 93.25 91 ARG A N 1
ATOM 679 C CA . ARG A 1 91 ? 13.869 -4.208 -21.759 1.00 93.25 91 ARG A CA 1
ATOM 680 C C . ARG A 1 91 ? 13.117 -3.587 -20.588 1.00 93.25 91 ARG A C 1
ATOM 682 O O . ARG A 1 91 ? 11.894 -3.559 -20.586 1.00 93.25 91 ARG A O 1
ATOM 689 N N . ALA A 1 92 ? 13.827 -3.013 -19.627 1.00 95.12 92 ALA A N 1
ATOM 690 C CA . ALA A 1 92 ? 13.271 -2.297 -18.490 1.00 95.12 92 ALA A CA 1
ATOM 691 C C . ALA A 1 92 ? 12.489 -1.052 -18.938 1.00 95.12 92 ALA A C 1
ATOM 693 O O . ALA A 1 92 ? 11.395 -0.802 -18.434 1.00 95.12 92 ALA A O 1
ATOM 694 N N . LYS A 1 93 ? 12.990 -0.307 -19.934 1.00 93.31 93 LYS A N 1
ATOM 695 C CA . LYS A 1 93 ? 12.237 0.790 -20.570 1.00 93.31 93 LYS A CA 1
ATOM 696 C C . LYS A 1 93 ? 10.970 0.280 -21.259 1.00 93.31 93 LYS A C 1
ATOM 698 O O . LYS A 1 93 ? 9.910 0.879 -21.083 1.00 93.31 93 LYS A O 1
ATOM 703 N N . ARG A 1 94 ? 11.055 -0.845 -21.984 1.00 94.75 94 ARG A N 1
ATOM 704 C CA . ARG A 1 94 ? 9.883 -1.504 -22.584 1.00 94.75 94 ARG A CA 1
ATOM 705 C C . ARG A 1 94 ? 8.854 -1.913 -21.537 1.00 94.75 94 ARG A C 1
ATOM 707 O O . ARG A 1 94 ? 7.686 -1.622 -21.737 1.00 94.75 94 ARG A O 1
ATOM 714 N N . VAL A 1 95 ? 9.259 -2.502 -20.411 1.00 97.69 95 VAL A N 1
ATOM 715 C CA . VAL A 1 95 ? 8.344 -2.841 -19.305 1.00 97.69 95 VAL A CA 1
ATOM 716 C C . VAL A 1 95 ? 7.570 -1.613 -18.830 1.00 97.69 95 VAL A C 1
ATOM 718 O O . VAL A 1 95 ? 6.360 -1.696 -18.649 1.00 97.69 95 VAL A O 1
ATOM 721 N N . LEU A 1 96 ? 8.237 -0.469 -18.644 1.00 94.62 96 LEU A N 1
ATOM 722 C CA . LEU A 1 96 ? 7.564 0.755 -18.199 1.00 94.62 96 LEU A CA 1
ATOM 723 C C . LEU A 1 96 ? 6.573 1.290 -19.246 1.00 94.62 96 LEU A C 1
ATOM 725 O O . LEU A 1 96 ? 5.483 1.725 -18.884 1.00 94.62 96 LEU A O 1
ATOM 729 N N . ALA A 1 97 ? 6.926 1.225 -20.533 1.00 93.88 97 ALA A N 1
ATOM 730 C CA . ALA A 1 97 ? 6.018 1.586 -21.622 1.00 93.88 97 ALA A CA 1
ATOM 731 C C . ALA A 1 97 ? 4.806 0.639 -21.686 1.00 93.88 97 ALA A C 1
ATOM 733 O O . ALA A 1 97 ? 3.669 1.086 -21.771 1.00 93.88 97 ALA A O 1
ATOM 734 N N . LEU A 1 98 ? 5.028 -0.669 -21.544 1.00 97.25 98 LEU A N 1
ATOM 735 C CA . LEU A 1 98 ? 3.957 -1.667 -21.503 1.00 97.25 98 LEU A CA 1
ATOM 736 C C . LEU A 1 98 ? 3.065 -1.495 -20.267 1.00 97.25 98 LEU A C 1
ATOM 738 O O . LEU A 1 98 ? 1.856 -1.678 -20.356 1.00 97.25 98 LEU A O 1
ATOM 742 N N . ALA A 1 99 ? 3.631 -1.102 -19.127 1.00 96.25 99 ALA A N 1
ATOM 743 C CA . ALA A 1 99 ? 2.862 -0.754 -17.938 1.00 96.25 99 ALA A CA 1
ATOM 744 C C . ALA A 1 99 ? 1.981 0.485 -18.178 1.00 96.25 99 ALA A C 1
ATOM 746 O O . ALA A 1 99 ? 0.837 0.521 -17.730 1.00 96.25 99 ALA A O 1
ATOM 747 N N . GLN A 1 100 ? 2.475 1.479 -18.923 1.00 93.19 100 GLN A N 1
ATOM 748 C CA . GLN A 1 100 ? 1.660 2.614 -19.357 1.00 93.19 100 GLN A CA 1
ATOM 749 C C . GLN A 1 100 ? 0.520 2.168 -20.281 1.00 93.19 100 GLN A C 1
ATOM 751 O O . GLN A 1 100 ? -0.619 2.571 -20.060 1.00 93.19 100 GLN A O 1
ATOM 756 N N . ASP A 1 101 ? 0.794 1.311 -21.268 1.00 95.31 101 ASP A N 1
ATOM 757 C CA . ASP A 1 101 ? -0.237 0.759 -22.156 1.00 95.31 101 ASP A CA 1
ATOM 758 C C . ASP A 1 101 ? -1.329 0.019 -21.374 1.00 95.31 101 ASP A C 1
ATOM 760 O O . ASP A 1 101 ? -2.509 0.119 -21.704 1.00 95.31 101 ASP A O 1
ATOM 764 N N . GLU A 1 102 ? -0.955 -0.736 -20.338 1.00 96.06 102 GLU A N 1
ATOM 765 C CA . GLU A 1 102 ? -1.924 -1.426 -19.486 1.00 96.06 102 GLU A CA 1
ATOM 766 C C . GLU A 1 102 ? -2.727 -0.445 -18.634 1.00 96.06 102 GLU A C 1
ATOM 768 O O . GLU A 1 102 ? -3.944 -0.578 -18.570 1.00 96.06 102 GLU A O 1
ATOM 773 N N . ALA A 1 103 ? -2.100 0.588 -18.067 1.00 81.19 103 ALA A N 1
ATOM 774 C CA . ALA A 1 103 ? -2.834 1.650 -17.380 1.00 81.19 103 ALA A CA 1
ATOM 775 C C . ALA A 1 103 ? -3.874 2.303 -18.312 1.00 81.19 103 ALA A C 1
ATOM 777 O O . ALA A 1 103 ? -5.032 2.452 -17.932 1.00 81.19 103 ALA A O 1
ATOM 778 N N . ILE A 1 104 ? -3.509 2.590 -19.569 1.00 89.06 104 ILE A N 1
ATOM 779 C CA . ILE A 1 104 ? -4.442 3.097 -20.593 1.00 89.06 104 ILE A CA 1
ATOM 780 C C . ILE A 1 104 ? -5.555 2.083 -20.863 1.00 89.06 104 ILE A C 1
ATOM 782 O O . ILE A 1 104 ? -6.726 2.452 -20.909 1.00 89.06 104 ILE A O 1
ATOM 786 N N . ARG A 1 105 ? -5.210 0.801 -21.026 1.00 91.50 105 ARG A N 1
ATOM 787 C CA . ARG A 1 105 ? -6.169 -0.283 -21.284 1.00 91.50 105 ARG A CA 1
ATOM 788 C C . ARG A 1 105 ? -7.224 -0.395 -20.183 1.00 91.50 105 ARG A C 1
ATOM 790 O O . ARG A 1 105 ? -8.378 -0.697 -20.486 1.00 91.50 105 ARG A O 1
ATOM 797 N N . PHE A 1 106 ? -6.831 -0.179 -18.931 1.00 76.25 106 PHE A N 1
ATOM 798 C CA . PHE A 1 106 ? -7.732 -0.189 -17.781 1.00 76.25 106 PHE A CA 1
ATOM 799 C C . PHE A 1 106 ? -8.370 1.177 -17.488 1.00 76.25 106 PHE A C 1
ATOM 801 O O . PHE A 1 106 ? -9.166 1.274 -16.561 1.00 76.25 106 PHE A O 1
ATOM 808 N N . ASN A 1 107 ? -8.096 2.217 -18.288 1.00 77.75 107 ASN A N 1
ATOM 809 C CA . ASN A 1 107 ? -8.536 3.594 -18.034 1.00 77.75 107 ASN A CA 1
ATOM 810 C C . ASN A 1 107 ? -8.072 4.131 -16.661 1.00 77.75 107 ASN A C 1
ATOM 812 O O . ASN A 1 107 ? -8.804 4.827 -15.959 1.00 77.75 107 ASN A O 1
ATOM 816 N N . HIS A 1 108 ? -6.857 3.773 -16.251 1.00 77.56 108 HIS A N 1
ATOM 817 C CA . HIS A 1 108 ? -6.230 4.243 -15.023 1.00 77.56 108 HIS A CA 1
ATOM 818 C C . HIS A 1 108 ? -5.306 5.433 -15.318 1.00 77.56 108 HIS A C 1
ATOM 820 O O . HIS A 1 108 ? -4.419 5.359 -16.167 1.00 77.56 108 HIS A O 1
ATOM 826 N N . TYR A 1 109 ? -5.455 6.522 -14.560 1.00 72.94 109 TYR A N 1
ATOM 827 C CA . TYR A 1 109 ? -4.663 7.758 -14.705 1.00 72.94 109 TYR A CA 1
ATOM 828 C C . TYR A 1 109 ? -3.253 7.674 -14.094 1.00 72.94 109 TYR A C 1
ATOM 830 O O . TYR A 1 109 ? -2.519 8.663 -14.027 1.00 72.94 109 TYR A O 1
ATOM 838 N N . TYR A 1 110 ? -2.841 6.486 -13.655 1.00 76.00 110 TYR A N 1
ATOM 839 C CA . TYR A 1 110 ? -1.549 6.256 -13.029 1.00 76.00 110 TYR A CA 1
ATOM 840 C C . TYR A 1 110 ? -0.953 4.897 -13.414 1.00 76.00 110 TYR A C 1
ATOM 842 O O . TYR A 1 110 ? -1.652 3.930 -13.707 1.00 76.00 110 TYR A O 1
ATOM 850 N N . ILE A 1 111 ? 0.373 4.797 -13.342 1.00 82.88 111 ILE A N 1
ATOM 851 C CA . ILE A 1 111 ? 1.108 3.531 -13.419 1.00 82.88 111 ILE A CA 1
ATOM 852 C C . ILE A 1 111 ? 1.367 3.050 -11.991 1.00 82.88 111 ILE A C 1
ATOM 854 O O . ILE A 1 111 ? 2.201 3.627 -11.279 1.00 82.88 111 ILE A O 1
ATOM 858 N N . GLY A 1 112 ? 0.647 2.016 -11.557 1.00 79.88 112 GLY A N 1
ATOM 859 C CA . GLY A 1 112 ? 0.849 1.331 -10.286 1.00 79.88 112 GLY A CA 1
ATOM 860 C C . GLY A 1 112 ? 1.757 0.105 -10.408 1.00 79.88 112 GLY A C 1
ATOM 861 O O . GLY A 1 112 ? 2.287 -0.216 -11.474 1.00 79.88 112 GLY A O 1
ATOM 862 N N . THR A 1 113 ? 1.959 -0.575 -9.284 1.00 87.62 113 THR A N 1
ATOM 863 C CA . THR A 1 113 ? 2.789 -1.790 -9.180 1.00 87.62 113 THR A CA 1
ATOM 864 C C . THR A 1 113 ? 2.222 -2.973 -9.971 1.00 87.62 113 THR A C 1
ATOM 866 O O . THR A 1 113 ? 2.963 -3.797 -10.489 1.00 87.62 113 THR A O 1
ATOM 869 N N . GLU A 1 114 ? 0.907 -3.028 -10.107 1.00 89.69 114 GLU A N 1
ATOM 870 C CA . GLU A 1 114 ? 0.133 -4.000 -10.865 1.00 89.69 114 GLU A CA 1
ATOM 871 C C . GLU A 1 114 ? 0.305 -3.820 -12.376 1.00 89.69 114 GLU A C 1
ATOM 873 O O . GLU A 1 114 ? 0.491 -4.796 -13.103 1.00 89.69 114 GLU A O 1
ATOM 878 N N . HIS A 1 115 ? 0.370 -2.571 -12.846 1.00 95.56 115 HIS A N 1
ATOM 879 C CA . HIS A 1 115 ? 0.695 -2.274 -14.236 1.00 95.56 115 HIS A CA 1
ATOM 880 C C . HIS A 1 115 ? 2.141 -2.665 -14.556 1.00 95.56 115 HIS A C 1
ATOM 882 O O . HIS A 1 115 ? 2.404 -3.167 -15.646 1.00 95.56 115 HIS A O 1
ATOM 888 N N . LEU A 1 116 ? 3.074 -2.515 -13.604 1.00 97.25 116 LEU A N 1
ATOM 889 C CA . LEU A 1 116 ? 4.432 -3.049 -13.764 1.00 97.25 116 LEU A CA 1
ATOM 890 C C . LEU A 1 116 ? 4.436 -4.574 -13.901 1.00 97.25 116 LEU A C 1
ATOM 892 O O . LEU A 1 116 ? 5.147 -5.083 -14.763 1.00 97.25 116 LEU A O 1
ATOM 896 N N . LEU A 1 117 ? 3.637 -5.300 -13.107 1.00 96.25 117 LEU A N 1
ATOM 897 C CA . LEU A 1 117 ? 3.518 -6.757 -13.242 1.00 96.25 117 LEU A CA 1
ATOM 898 C C . LEU A 1 117 ? 3.015 -7.167 -14.624 1.00 96.25 117 LEU A C 1
ATOM 900 O O . LEU A 1 117 ? 3.621 -8.024 -15.266 1.00 96.25 117 LEU A O 1
ATOM 904 N N . LEU A 1 118 ? 1.960 -6.514 -15.112 1.00 97.75 118 LEU A N 1
ATOM 905 C CA . LEU A 1 118 ? 1.464 -6.747 -16.466 1.00 97.75 118 LEU A CA 1
ATOM 906 C C . LEU A 1 118 ? 2.526 -6.399 -17.520 1.00 97.75 118 LEU A C 1
ATOM 908 O O . LEU A 1 118 ? 2.688 -7.132 -18.493 1.00 97.75 118 LEU A O 1
ATOM 912 N N . GLY A 1 119 ? 3.282 -5.320 -17.301 1.00 97.94 119 GLY A N 1
ATOM 913 C CA . GLY A 1 119 ? 4.408 -4.918 -18.138 1.00 97.94 119 GLY A CA 1
ATOM 914 C C . GLY A 1 119 ? 5.517 -5.971 -18.197 1.00 97.94 119 GLY A C 1
ATOM 915 O O . GLY A 1 119 ? 6.013 -6.250 -19.286 1.00 97.94 119 GLY A O 1
ATOM 916 N N . PHE A 1 120 ? 5.875 -6.602 -17.070 1.00 97.88 120 PHE A N 1
ATOM 917 C CA . PHE A 1 120 ? 6.859 -7.691 -17.048 1.00 97.88 120 PHE A CA 1
ATOM 918 C C . PHE A 1 120 ? 6.379 -8.891 -17.858 1.00 97.88 120 PHE A C 1
ATOM 920 O O . PHE A 1 120 ? 7.111 -9.369 -18.717 1.00 97.88 120 PHE A O 1
ATOM 927 N N . VAL A 1 121 ? 5.149 -9.354 -17.619 1.00 97.12 121 VAL A N 1
ATOM 928 C CA . VAL A 1 121 ? 4.608 -10.528 -18.322 1.00 97.12 121 VAL A CA 1
ATOM 929 C C . VAL A 1 121 ? 4.456 -10.248 -19.823 1.00 97.12 121 VAL A C 1
ATOM 931 O O . VAL A 1 121 ? 4.746 -11.115 -20.640 1.00 97.12 121 VAL A O 1
ATOM 934 N N . ARG A 1 122 ? 4.062 -9.025 -20.212 1.00 97.38 122 ARG A N 1
ATOM 935 C CA . ARG A 1 122 ? 3.967 -8.621 -21.627 1.00 97.38 122 ARG A CA 1
ATOM 936 C C . ARG A 1 122 ? 5.307 -8.480 -22.330 1.00 97.38 122 ARG A C 1
ATOM 938 O O . ARG A 1 122 ? 5.343 -8.638 -23.545 1.00 97.38 122 ARG A O 1
ATOM 945 N N . GLU A 1 123 ? 6.370 -8.127 -21.613 1.00 95.75 123 GLU A N 1
ATOM 946 C CA . GLU A 1 123 ? 7.700 -8.022 -22.215 1.00 95.75 123 GLU A CA 1
ATOM 947 C C . GLU A 1 123 ? 8.246 -9.401 -22.615 1.00 95.75 123 GLU A C 1
ATOM 949 O O . GLU A 1 123 ? 8.962 -9.494 -23.608 1.00 95.75 123 GLU A O 1
ATOM 954 N N . GLY A 1 124 ? 7.834 -10.464 -21.909 1.00 88.19 124 GLY A N 1
ATOM 955 C CA . GLY A 1 124 ? 7.940 -11.870 -22.324 1.00 88.19 124 GLY A CA 1
ATOM 956 C C . GLY A 1 124 ? 9.327 -12.498 -22.174 1.00 88.19 124 GLY A C 1
ATOM 957 O O . GLY A 1 124 ? 9.458 -13.586 -21.620 1.00 88.19 124 GLY A O 1
ATOM 958 N N . ASP A 1 125 ? 10.376 -11.800 -22.598 1.00 87.81 125 ASP A N 1
ATOM 959 C CA . ASP A 1 125 ? 11.718 -12.380 -22.713 1.00 87.81 125 ASP A CA 1
ATOM 960 C C . ASP A 1 125 ? 12.664 -12.002 -21.567 1.00 87.81 125 ASP A C 1
ATOM 962 O O . ASP A 1 125 ? 13.778 -12.526 -21.481 1.00 87.81 125 ASP A O 1
ATOM 966 N N . GLY A 1 126 ? 12.313 -11.041 -20.719 1.00 92.31 126 GLY A N 1
ATOM 967 C CA . GLY A 1 126 ? 13.123 -10.562 -19.603 1.00 92.31 126 GLY A CA 1
ATOM 968 C C . GLY A 1 126 ? 13.281 -11.587 -18.484 1.00 92.31 126 GLY A C 1
ATOM 969 O O . GLY A 1 126 ? 12.539 -12.561 -18.375 1.00 92.31 126 GLY A O 1
ATOM 970 N N . VAL A 1 127 ? 14.253 -11.354 -17.600 1.00 95.19 127 VAL A N 1
ATOM 971 C CA . VAL A 1 127 ? 14.442 -12.193 -16.403 1.00 95.19 127 VAL A CA 1
ATOM 972 C C . VAL A 1 127 ? 13.191 -12.156 -15.524 1.00 95.19 127 VAL A C 1
ATOM 974 O O . VAL A 1 127 ? 12.773 -13.189 -15.012 1.00 95.19 127 VAL A O 1
ATOM 977 N N . ALA A 1 128 ? 12.572 -10.979 -15.386 1.00 96.25 128 ALA A N 1
ATOM 978 C CA . ALA A 1 128 ? 11.325 -10.823 -14.644 1.00 96.25 128 ALA A CA 1
ATOM 979 C C . ALA A 1 128 ? 10.169 -11.622 -15.261 1.00 96.25 128 ALA A C 1
ATOM 981 O O . ALA A 1 128 ? 9.443 -12.291 -14.533 1.00 96.25 128 ALA A O 1
ATOM 982 N N . ALA A 1 129 ? 10.031 -11.577 -16.590 1.00 95.56 129 ALA A N 1
ATOM 983 C CA . ALA A 1 129 ? 8.995 -12.302 -17.317 1.00 95.56 129 ALA A CA 1
ATOM 984 C C . ALA A 1 129 ? 9.139 -13.815 -17.113 1.00 95.56 129 ALA A C 1
ATOM 986 O O . ALA A 1 129 ? 8.197 -14.463 -16.671 1.00 95.56 129 ALA A O 1
ATOM 987 N N . ARG A 1 130 ? 10.349 -14.355 -17.314 1.00 95.12 130 ARG A N 1
ATOM 988 C CA . ARG A 1 130 ? 10.634 -15.785 -17.111 1.00 95.12 130 ARG A CA 1
ATOM 989 C C . ARG A 1 130 ? 10.403 -16.252 -15.675 1.00 95.12 130 ARG A C 1
ATOM 991 O O . ARG A 1 130 ? 9.890 -17.344 -15.478 1.00 95.12 130 ARG A O 1
ATOM 998 N N . ALA A 1 131 ? 10.769 -15.439 -14.682 1.00 96.44 131 ALA A N 1
ATOM 999 C CA . ALA A 1 131 ? 10.557 -15.780 -13.275 1.00 96.44 131 ALA A CA 1
ATOM 1000 C C . ALA A 1 131 ? 9.069 -15.772 -12.876 1.00 96.44 131 ALA A C 1
ATOM 1002 O O . ALA A 1 131 ? 8.658 -16.513 -11.990 1.00 96.44 131 ALA A O 1
ATOM 1003 N N . LEU A 1 132 ? 8.254 -14.916 -13.498 1.00 95.75 132 LEU A N 1
ATOM 1004 C CA . LEU A 1 132 ? 6.802 -14.915 -13.303 1.00 95.75 132 LEU A CA 1
ATOM 1005 C C . LEU A 1 132 ? 6.147 -16.100 -14.033 1.00 95.75 132 LEU A C 1
ATOM 1007 O O . LEU A 1 132 ? 5.292 -16.776 -13.458 1.00 95.75 132 LEU A O 1
ATOM 1011 N N . ASP A 1 133 ? 6.599 -16.393 -15.253 1.00 94.62 133 ASP A N 1
ATOM 1012 C CA . ASP A 1 133 ? 6.129 -17.515 -16.071 1.00 94.62 133 ASP A CA 1
ATOM 1013 C C . ASP A 1 133 ? 6.407 -18.874 -15.407 1.00 94.62 133 ASP A C 1
ATOM 1015 O O . ASP A 1 133 ? 5.504 -19.703 -15.290 1.00 94.62 133 ASP A O 1
ATOM 1019 N N . SER A 1 134 ? 7.602 -19.077 -14.838 1.00 94.50 134 SER A N 1
ATOM 1020 C CA . SER A 1 134 ? 7.943 -20.317 -14.120 1.00 94.50 134 SER A CA 1
ATOM 1021 C C . SER A 1 134 ? 7.114 -20.545 -12.848 1.00 94.50 134 SER A C 1
ATOM 1023 O O . SER A 1 134 ? 7.012 -21.672 -12.356 1.00 94.50 134 SER A O 1
ATOM 1025 N N . LEU A 1 135 ? 6.473 -19.494 -12.328 1.00 94.19 135 LEU A N 1
ATOM 1026 C CA . LEU A 1 135 ? 5.528 -19.560 -11.212 1.00 94.19 135 LEU A CA 1
ATOM 1027 C C . LEU A 1 135 ? 4.064 -19.650 -11.666 1.00 94.19 135 LEU A C 1
ATOM 1029 O O . LEU A 1 135 ? 3.170 -19.666 -10.821 1.00 94.19 135 LEU A O 1
ATOM 1033 N N . GLY A 1 136 ? 3.814 -19.756 -12.973 1.00 92.00 136 GLY A N 1
ATOM 1034 C CA . GLY A 1 136 ? 2.483 -19.924 -13.553 1.00 92.00 136 GLY A CA 1
ATOM 1035 C C . GLY A 1 136 ? 1.671 -18.632 -13.658 1.00 92.00 136 GLY A C 1
ATOM 1036 O O . GLY A 1 136 ? 0.440 -18.698 -13.763 1.00 92.00 136 GLY A O 1
ATOM 1037 N N . VAL A 1 137 ? 2.331 -17.467 -13.611 1.00 92.44 137 VAL A N 1
ATOM 1038 C CA . VAL A 1 137 ? 1.687 -16.162 -13.814 1.00 92.44 137 VAL A CA 1
ATOM 1039 C C . VAL A 1 137 ? 1.568 -15.886 -15.306 1.00 92.44 137 VAL A C 1
ATOM 1041 O O . VAL A 1 137 ? 2.520 -15.452 -15.948 1.00 92.44 137 VAL A O 1
ATOM 1044 N N . ASP A 1 138 ? 0.371 -16.087 -15.850 1.00 89.81 138 ASP A N 1
ATOM 1045 C CA . ASP A 1 138 ? 0.053 -15.701 -17.222 1.00 89.81 138 ASP A CA 1
ATOM 1046 C C . ASP A 1 138 ? -0.651 -14.338 -17.298 1.00 89.81 138 ASP A C 1
ATOM 1048 O O . ASP A 1 138 ? -1.286 -13.860 -16.351 1.00 89.81 138 ASP A O 1
ATOM 1052 N N . LEU A 1 139 ? -0.555 -13.710 -18.472 1.00 93.62 139 LEU A N 1
ATOM 1053 C CA . LEU A 1 139 ? -1.091 -12.373 -18.719 1.00 93.62 139 LEU A CA 1
ATOM 1054 C C . LEU A 1 139 ? -2.612 -12.299 -18.539 1.00 93.62 139 LEU A C 1
ATOM 1056 O O . LEU A 1 139 ? -3.127 -11.260 -18.128 1.00 93.62 139 LEU A O 1
ATOM 1060 N N . SER A 1 140 ? -3.340 -13.367 -18.874 1.00 92.19 140 SER A N 1
ATOM 1061 C CA . SER A 1 140 ? -4.799 -13.369 -18.795 1.00 92.19 140 SER A CA 1
ATOM 1062 C C . SER A 1 140 ? -5.253 -13.376 -17.341 1.00 92.19 140 SER A C 1
ATOM 1064 O O . SER A 1 140 ? -6.030 -12.506 -16.954 1.00 92.19 140 SER A O 1
ATOM 1066 N N . LYS A 1 141 ? -4.717 -14.289 -16.520 1.00 87.12 141 LYS A N 1
ATOM 1067 C CA . LYS A 1 141 ? -4.988 -14.342 -15.077 1.00 87.12 141 LYS A CA 1
ATOM 1068 C C . LYS A 1 141 ? -4.627 -13.033 -14.399 1.00 87.12 141 LYS A C 1
ATOM 1070 O O . LYS A 1 141 ? -5.404 -12.532 -13.592 1.00 87.12 141 LYS A O 1
ATOM 1075 N N . LEU A 1 142 ? -3.480 -12.457 -14.758 1.00 88.38 142 LEU A N 1
ATOM 1076 C CA . LEU A 1 142 ? -3.027 -11.213 -14.157 1.00 88.38 142 LEU A CA 1
ATOM 1077 C C . LEU A 1 142 ? -3.951 -10.040 -14.515 1.00 88.38 142 LEU A C 1
ATOM 1079 O O . LEU A 1 142 ? -4.310 -9.265 -13.637 1.00 88.38 142 LEU A O 1
ATOM 1083 N N . ARG A 1 143 ? -4.413 -9.938 -15.770 1.00 91.00 143 ARG A N 1
ATOM 1084 C CA . ARG A 1 143 ? -5.410 -8.926 -16.162 1.00 91.00 143 ARG A CA 1
ATOM 1085 C C . ARG A 1 143 ? -6.743 -9.121 -15.454 1.00 91.00 143 ARG A C 1
ATOM 1087 O O . ARG A 1 143 ? -7.319 -8.135 -15.013 1.00 91.00 143 ARG A O 1
ATOM 1094 N N . THR A 1 144 ? -7.219 -10.359 -15.335 1.00 81.19 144 THR A N 1
ATOM 1095 C CA . THR A 1 144 ? -8.453 -10.664 -14.601 1.00 81.19 144 THR A CA 1
ATOM 1096 C C . THR A 1 144 ? -8.332 -10.274 -13.132 1.00 81.19 144 THR A C 1
ATOM 1098 O O . THR A 1 144 ? -9.254 -9.668 -12.601 1.00 81.19 144 THR A O 1
ATOM 1101 N N . ALA A 1 145 ? -7.195 -10.557 -12.490 1.00 69.75 145 ALA A N 1
ATOM 1102 C CA . ALA A 1 145 ? -6.949 -10.152 -11.111 1.00 69.75 145 ALA A CA 1
ATOM 1103 C C . ALA A 1 145 ? -6.913 -8.622 -10.964 1.00 69.75 145 ALA A C 1
ATOM 1105 O O . ALA A 1 145 ? -7.571 -8.084 -10.083 1.00 69.75 145 ALA A O 1
ATOM 1106 N N . VAL A 1 146 ? -6.230 -7.906 -11.867 1.00 74.62 146 VAL A N 1
ATOM 1107 C CA . VAL A 1 146 ? -6.218 -6.430 -11.870 1.00 74.62 146 VAL A CA 1
ATOM 1108 C C . VAL A 1 146 ? -7.623 -5.853 -12.056 1.00 74.62 146 VAL A C 1
ATOM 1110 O O . VAL A 1 146 ? -8.022 -4.962 -11.308 1.00 74.62 146 VAL A O 1
ATOM 1113 N N . GLU A 1 147 ? -8.388 -6.377 -13.015 1.00 70.25 147 GLU A N 1
ATOM 1114 C CA . GLU A 1 147 ? -9.769 -5.950 -13.264 1.00 70.25 147 GLU A CA 1
ATOM 1115 C C . GLU A 1 147 ? -10.680 -6.229 -12.069 1.00 70.25 147 GLU A C 1
ATOM 1117 O O . GLU A 1 147 ? -11.547 -5.423 -11.762 1.00 70.25 147 GLU A O 1
ATOM 1122 N N . PHE A 1 148 ? -10.481 -7.349 -11.378 1.00 61.00 148 PHE A N 1
ATOM 1123 C CA . PHE A 1 148 ? -11.254 -7.696 -10.192 1.00 61.00 148 PHE A CA 1
ATOM 1124 C C . PHE A 1 148 ? -10.914 -6.799 -8.992 1.00 61.00 148 PHE A C 1
ATOM 1126 O O . PHE A 1 148 ? -11.814 -6.358 -8.280 1.00 61.00 148 PHE A O 1
ATOM 1133 N N . THR A 1 149 ? -9.628 -6.513 -8.774 1.00 55.50 149 THR A N 1
ATOM 1134 C CA . THR A 1 149 ? -9.160 -5.731 -7.624 1.00 55.50 149 THR A CA 1
ATOM 1135 C C . THR A 1 149 ? -9.449 -4.235 -7.775 1.00 55.50 149 THR A C 1
ATOM 1137 O O . THR A 1 149 ? -9.905 -3.609 -6.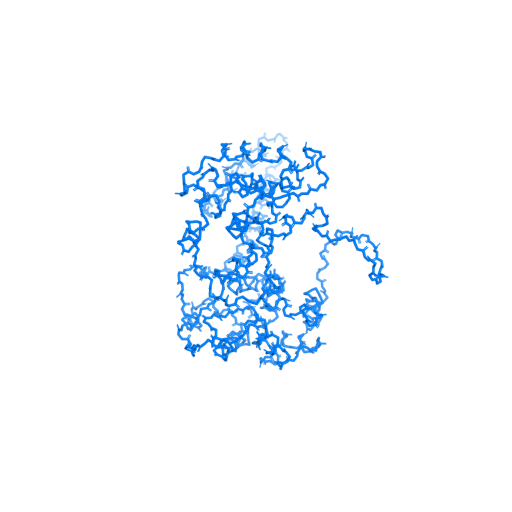821 1.00 55.50 149 THR A O 1
ATOM 1140 N N . ILE A 1 150 ? -9.186 -3.655 -8.953 1.00 56.75 150 ILE A N 1
ATOM 1141 C CA . ILE A 1 150 ? -9.258 -2.196 -9.179 1.00 56.75 150 ILE A CA 1
ATOM 1142 C C . ILE A 1 150 ? -10.442 -1.805 -10.077 1.00 56.75 150 ILE A C 1
ATOM 1144 O O . ILE A 1 150 ? -10.999 -0.721 -9.923 1.00 56.75 150 ILE A O 1
ATOM 1148 N N . GLY A 1 151 ? -10.856 -2.678 -10.998 1.00 59.31 151 GLY A N 1
ATOM 1149 C CA . GLY A 1 151 ? -11.864 -2.362 -12.009 1.00 59.31 151 GLY A CA 1
ATOM 1150 C C . GLY A 1 151 ? -11.279 -1.743 -13.279 1.00 59.31 151 GLY A C 1
ATOM 1151 O O . GLY A 1 151 ? -10.098 -1.893 -13.595 1.00 59.31 151 GLY A O 1
ATOM 1152 N N . ARG A 1 152 ? -12.146 -1.069 -14.042 1.00 67.31 152 ARG A N 1
ATOM 1153 C CA . ARG A 1 152 ? -11.767 -0.177 -15.144 1.00 67.31 152 ARG A CA 1
ATOM 1154 C C . ARG A 1 152 ? -12.275 1.224 -14.837 1.00 67.31 152 ARG A C 1
ATOM 1156 O O . ARG A 1 152 ? -13.397 1.373 -14.360 1.00 67.31 152 ARG A O 1
ATOM 1163 N N . GLY A 1 153 ? -11.491 2.240 -15.176 1.00 57.91 153 GLY A N 1
ATOM 1164 C CA . GLY A 1 153 ? -11.925 3.631 -15.084 1.00 57.91 153 GLY A CA 1
ATOM 1165 C C . GLY A 1 153 ? -13.088 3.955 -16.031 1.00 57.91 153 GLY A C 1
ATOM 1166 O O . GLY A 1 153 ? -13.192 3.414 -17.137 1.00 57.91 153 GLY A O 1
ATOM 1167 N N . GLU A 1 154 ? -13.948 4.877 -15.597 1.00 54.88 154 GLU A N 1
ATOM 1168 C CA . GLU A 1 154 ? -15.184 5.269 -16.296 1.00 54.88 154 GLU A CA 1
ATOM 1169 C C . GLU A 1 154 ? -14.937 6.050 -17.595 1.00 54.88 154 GLU A C 1
ATOM 1171 O O . GLU A 1 154 ? -15.778 6.075 -18.491 1.00 54.88 154 GLU A O 1
ATOM 1176 N N . SER A 1 155 ? -13.780 6.703 -17.709 1.00 65.62 155 SER A N 1
ATOM 1177 C CA . SER A 1 155 ? -13.430 7.575 -18.831 1.00 65.62 155 SER A CA 1
ATOM 1178 C C . SER A 1 155 ? -12.110 7.156 -19.451 1.00 65.62 155 SER A C 1
ATOM 1180 O O . SER A 1 155 ? -11.189 6.758 -18.749 1.00 65.62 155 SER A O 1
ATOM 1182 N N . LYS A 1 156 ? -12.003 7.276 -20.777 1.00 78.06 156 LYS A N 1
ATOM 1183 C CA . LYS A 1 156 ? -10.769 6.941 -21.494 1.00 78.06 156 LYS A CA 1
ATOM 1184 C C . LYS A 1 156 ? -9.610 7.809 -21.010 1.00 78.06 156 LYS A C 1
ATOM 1186 O O . LYS A 1 156 ? -9.702 9.035 -21.035 1.00 78.06 156 LYS A O 1
ATOM 1191 N N . THR A 1 157 ? -8.503 7.169 -20.654 1.00 72.06 157 THR A N 1
ATOM 1192 C CA . THR A 1 157 ? -7.276 7.853 -20.238 1.00 72.06 157 THR A CA 1
ATOM 1193 C C . THR A 1 157 ? -6.353 8.092 -21.428 1.00 72.06 157 THR A C 1
ATOM 1195 O O . THR A 1 157 ? -6.089 7.187 -22.220 1.00 72.06 157 THR A O 1
ATOM 1198 N N . SER A 1 158 ? -5.818 9.308 -21.543 1.00 79.44 158 SER A N 1
ATOM 1199 C CA . SER A 1 158 ? -4.788 9.633 -22.536 1.00 79.44 158 SER A CA 1
ATOM 1200 C C . SER A 1 158 ? -3.365 9.487 -21.965 1.00 79.44 158 SER A C 1
ATOM 1202 O O . SER A 1 158 ? -3.157 9.727 -20.773 1.00 79.44 158 SER A O 1
ATOM 1204 N N . PRO A 1 159 ? -2.345 9.161 -22.790 1.00 76.25 159 PRO A N 1
ATOM 1205 C CA . PRO A 1 159 ? -0.967 8.987 -22.315 1.00 76.25 159 PRO A CA 1
ATOM 1206 C C . PRO A 1 159 ? -0.378 10.199 -21.576 1.00 76.25 159 PRO A C 1
ATOM 1208 O O . PRO A 1 159 ? 0.445 10.031 -20.677 1.00 76.25 159 PRO A O 1
ATOM 1211 N N . SER A 1 160 ? -0.787 11.419 -21.945 1.00 75.31 160 SER A N 1
ATOM 1212 C CA . SER A 1 160 ? -0.309 12.676 -21.351 1.00 75.31 160 SER A CA 1
ATOM 1213 C C . SER A 1 160 ? -0.853 12.936 -19.945 1.00 75.31 160 SER A C 1
ATOM 1215 O O . SER A 1 160 ? -0.266 13.730 -19.214 1.00 75.31 160 SER A O 1
ATOM 1217 N N . GLN A 1 161 ? -1.939 12.266 -19.558 1.00 68.12 161 GLN A N 1
ATOM 1218 C CA . GLN A 1 161 ? -2.540 12.370 -18.226 1.00 68.12 161 GLN A CA 1
ATOM 1219 C C . GLN A 1 161 ? -1.952 11.359 -17.236 1.00 68.12 161 GLN A C 1
ATOM 1221 O O . GLN A 1 161 ? -2.217 11.446 -16.042 1.00 68.12 161 GLN A O 1
ATOM 1226 N N . ILE A 1 162 ? -1.159 10.397 -17.715 1.00 73.12 162 ILE A N 1
ATOM 1227 C CA . ILE A 1 162 ? -0.665 9.305 -16.881 1.00 73.12 162 ILE A CA 1
ATOM 1228 C C . ILE A 1 162 ? 0.563 9.734 -16.087 1.00 73.12 162 ILE A C 1
ATOM 1230 O O . ILE A 1 162 ? 1.570 10.190 -16.640 1.00 73.12 162 ILE A O 1
ATOM 1234 N N . THR A 1 163 ? 0.505 9.498 -14.779 1.00 72.44 163 THR A N 1
ATOM 1235 C CA . THR A 1 163 ? 1.613 9.727 -13.847 1.00 72.44 163 THR A CA 1
ATOM 1236 C C . THR A 1 163 ? 2.086 8.424 -13.195 1.00 72.44 163 THR A C 1
ATOM 1238 O O . THR A 1 163 ? 1.463 7.373 -13.316 1.00 72.44 163 THR A O 1
ATOM 1241 N N . LEU A 1 164 ? 3.227 8.454 -12.503 1.00 72.19 164 LEU A N 1
ATOM 1242 C CA . LEU A 1 164 ? 3.663 7.330 -11.666 1.00 72.19 164 LEU A CA 1
ATOM 1243 C C . LEU A 1 164 ? 3.050 7.440 -10.273 1.00 72.19 164 LEU A C 1
ATOM 1245 O O . LEU A 1 164 ? 3.180 8.492 -9.637 1.00 72.19 164 LEU A O 1
ATOM 1249 N N . SER A 1 165 ? 2.510 6.336 -9.751 1.00 74.75 165 SER A N 1
ATOM 1250 C CA . SER A 1 165 ? 2.087 6.289 -8.348 1.00 74.75 165 SER A CA 1
ATOM 1251 C C . SER A 1 165 ? 3.285 6.507 -7.399 1.00 74.75 165 SER A C 1
ATOM 1253 O O . SER A 1 165 ? 4.431 6.206 -7.764 1.00 74.75 165 SER A O 1
ATOM 1255 N N . PRO A 1 166 ? 3.070 6.987 -6.157 1.00 67.56 166 PRO A N 1
ATOM 1256 C CA . PRO A 1 166 ? 4.140 7.102 -5.163 1.00 67.56 166 PRO A CA 1
ATOM 1257 C C . PRO A 1 166 ? 4.881 5.778 -4.921 1.00 67.56 166 PRO A C 1
ATOM 1259 O O . PRO A 1 166 ? 6.109 5.766 -4.825 1.00 67.56 166 PRO A O 1
ATOM 1262 N N . ARG A 1 167 ? 4.152 4.654 -4.903 1.00 70.62 167 ARG A N 1
ATOM 1263 C CA . ARG A 1 167 ? 4.727 3.308 -4.756 1.00 70.62 167 ARG A CA 1
ATOM 1264 C C . ARG A 1 167 ? 5.561 2.910 -5.965 1.00 70.62 167 ARG A C 1
ATOM 1266 O O . ARG A 1 167 ? 6.670 2.426 -5.800 1.00 70.62 167 ARG A O 1
ATOM 1273 N N . THR A 1 168 ? 5.110 3.212 -7.179 1.00 82.62 168 THR A N 1
ATOM 1274 C CA . THR A 1 168 ? 5.883 2.955 -8.404 1.00 82.62 168 THR A CA 1
ATOM 1275 C C . THR A 1 168 ? 7.170 3.780 -8.447 1.00 82.62 168 THR A C 1
ATOM 1277 O O . THR A 1 168 ? 8.233 3.255 -8.777 1.00 82.62 168 THR A O 1
ATOM 1280 N N . LYS A 1 169 ? 7.124 5.056 -8.033 1.00 80.25 169 LYS A N 1
ATOM 1281 C CA . LYS A 1 169 ? 8.339 5.870 -7.843 1.00 80.25 169 LYS A CA 1
ATOM 1282 C C . LYS A 1 169 ? 9.277 5.214 -6.828 1.00 80.25 169 LYS A C 1
ATOM 1284 O O . LYS A 1 169 ? 10.481 5.146 -7.068 1.00 80.25 169 LYS A O 1
ATOM 1289 N N . LYS A 1 170 ? 8.729 4.667 -5.736 1.00 80.25 170 LYS A N 1
ATOM 1290 C CA . LYS A 1 170 ? 9.519 3.944 -4.738 1.00 80.25 170 LYS A CA 1
ATOM 1291 C C . LYS A 1 170 ? 10.137 2.656 -5.287 1.00 80.25 170 LYS A C 1
ATOM 1293 O O . LYS A 1 170 ? 11.314 2.407 -5.041 1.00 80.25 170 LYS A O 1
ATOM 1298 N N . VAL A 1 171 ? 9.392 1.877 -6.067 1.00 89.94 171 VAL A N 1
ATOM 1299 C CA . VAL A 1 171 ? 9.887 0.681 -6.765 1.00 89.94 171 VAL A CA 1
ATOM 1300 C C . VAL A 1 171 ? 11.083 1.022 -7.648 1.00 89.94 171 VAL A C 1
ATOM 1302 O O . VAL A 1 171 ? 12.084 0.313 -7.609 1.00 89.94 171 VAL A O 1
ATOM 1305 N N . ILE A 1 172 ? 11.024 2.129 -8.390 1.00 89.62 172 ILE A N 1
ATOM 1306 C CA . ILE A 1 172 ? 12.128 2.597 -9.242 1.00 89.62 172 ILE A CA 1
ATOM 1307 C C . ILE A 1 172 ? 13.378 2.917 -8.409 1.00 89.62 172 ILE A C 1
ATOM 1309 O O . ILE A 1 172 ? 14.479 2.496 -8.767 1.00 89.62 172 ILE A O 1
ATOM 1313 N N . GLU A 1 173 ? 13.229 3.611 -7.275 1.00 85.38 173 GLU A N 1
ATOM 1314 C CA . GLU A 1 173 ? 14.345 3.864 -6.350 1.00 85.38 173 GLU A CA 1
ATOM 1315 C C . GLU A 1 173 ? 14.947 2.557 -5.812 1.00 85.38 173 GLU A C 1
ATOM 1317 O O . GLU A 1 173 ? 16.166 2.386 -5.786 1.00 85.38 173 GLU A O 1
ATOM 1322 N N . LEU A 1 174 ? 14.092 1.613 -5.410 1.00 89.44 174 LEU A N 1
ATOM 1323 C CA . LEU A 1 174 ? 14.516 0.318 -4.882 1.00 89.44 174 LEU A CA 1
ATOM 1324 C C . LEU A 1 174 ? 15.208 -0.535 -5.951 1.00 89.44 174 LEU A C 1
ATOM 1326 O O . LEU A 1 174 ? 16.198 -1.193 -5.640 1.00 89.44 174 LEU A O 1
ATOM 1330 N N . ALA A 1 175 ? 14.747 -0.488 -7.200 1.00 93.81 175 ALA A N 1
ATOM 1331 C CA . ALA A 1 175 ? 15.351 -1.190 -8.330 1.00 93.81 175 ALA A CA 1
ATOM 1332 C C . ALA A 1 175 ? 16.775 -0.698 -8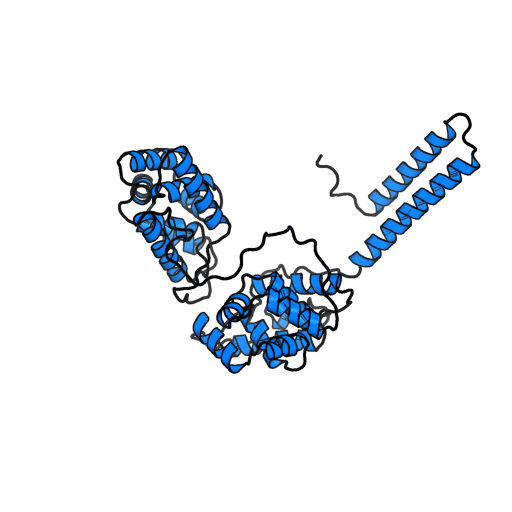.616 1.00 93.81 175 ALA A C 1
ATOM 1334 O O . ALA A 1 175 ? 17.686 -1.494 -8.845 1.00 93.81 175 ALA A O 1
ATOM 1335 N N . ILE A 1 176 ? 16.991 0.616 -8.530 1.00 87.56 176 ILE A N 1
ATOM 1336 C CA . ILE A 1 176 ? 18.322 1.222 -8.627 1.00 87.56 176 ILE A CA 1
ATOM 1337 C C . ILE A 1 176 ? 19.239 0.710 -7.505 1.00 87.56 176 ILE A C 1
ATOM 1339 O O . ILE A 1 176 ? 20.414 0.410 -7.738 1.00 87.56 176 ILE A O 1
ATOM 1343 N N . ASP A 1 177 ? 18.724 0.597 -6.282 1.00 86.69 177 ASP A N 1
ATOM 1344 C CA . ASP A 1 177 ? 19.486 0.040 -5.163 1.00 86.69 177 ASP A CA 1
ATOM 1345 C C . ASP A 1 177 ? 19.799 -1.450 -5.354 1.00 86.69 177 ASP A C 1
ATOM 1347 O O . ASP A 1 177 ? 20.897 -1.888 -5.012 1.00 86.69 177 ASP A O 1
ATOM 1351 N N . GLU A 1 178 ? 18.882 -2.236 -5.921 1.00 91.44 178 GLU A N 1
ATOM 1352 C CA . GLU A 1 178 ? 19.138 -3.646 -6.234 1.00 91.44 178 GLU A CA 1
ATOM 1353 C C . GLU A 1 178 ? 20.196 -3.800 -7.334 1.00 91.44 178 GLU A C 1
ATOM 1355 O O . GLU A 1 178 ? 21.114 -4.602 -7.171 1.00 91.44 178 GLU A O 1
ATOM 1360 N N . ALA A 1 179 ? 20.156 -2.978 -8.390 1.00 89.44 179 ALA A N 1
ATOM 1361 C CA . ALA A 1 179 ? 21.205 -2.939 -9.416 1.00 89.44 179 ALA A CA 1
ATOM 1362 C C . ALA A 1 179 ? 22.581 -2.637 -8.810 1.00 89.44 179 ALA A C 1
ATOM 1364 O O . ALA A 1 179 ? 23.569 -3.331 -9.066 1.00 89.44 179 ALA A O 1
ATOM 1365 N N . ARG A 1 180 ? 22.632 -1.662 -7.892 1.00 86.81 180 ARG A N 1
ATOM 1366 C CA . ARG A 1 180 ? 23.843 -1.348 -7.124 1.00 86.81 180 ARG A CA 1
ATOM 1367 C C . ARG A 1 180 ? 24.354 -2.539 -6.320 1.00 86.81 180 ARG A C 1
ATOM 1369 O O . ARG A 1 180 ? 25.542 -2.842 -6.399 1.00 86.81 180 ARG A O 1
ATOM 1376 N N . LYS A 1 181 ? 23.482 -3.218 -5.571 1.00 87.19 181 LYS A N 1
ATOM 1377 C CA . LYS A 1 181 ? 23.852 -4.389 -4.756 1.00 87.19 181 LYS A CA 1
ATOM 1378 C C . LYS A 1 181 ? 24.325 -5.570 -5.600 1.00 87.19 181 LYS A C 1
ATOM 1380 O O . LYS A 1 181 ? 25.221 -6.292 -5.175 1.00 87.19 181 LYS A O 1
ATOM 1385 N N . LEU A 1 182 ? 23.746 -5.760 -6.784 1.00 86.50 182 LEU A N 1
ATOM 1386 C CA . LEU A 1 182 ? 24.114 -6.833 -7.710 1.00 86.50 182 LEU A CA 1
ATOM 1387 C C . LEU A 1 182 ? 25.334 -6.494 -8.581 1.00 86.50 182 LEU A C 1
ATOM 1389 O O . LEU A 1 182 ? 25.793 -7.354 -9.341 1.00 86.50 182 LEU A O 1
ATOM 1393 N N . GLY A 1 183 ? 25.886 -5.285 -8.435 1.00 84.56 183 GLY A N 1
ATOM 1394 C CA . GLY A 1 183 ? 27.111 -4.837 -9.093 1.00 84.56 183 GLY A CA 1
ATOM 1395 C C . GLY A 1 183 ? 26.920 -4.380 -10.539 1.00 84.56 183 GLY A C 1
ATOM 1396 O O . GLY A 1 183 ? 27.913 -4.117 -11.217 1.00 84.56 183 GLY A O 1
ATOM 1397 N N . THR A 1 184 ? 25.682 -4.255 -11.017 1.00 84.44 184 THR A N 1
ATOM 1398 C CA . THR A 1 184 ? 25.383 -3.825 -12.386 1.00 84.44 184 THR A CA 1
ATOM 1399 C C . THR A 1 184 ? 25.441 -2.295 -12.512 1.00 84.44 184 THR A C 1
ATOM 1401 O O . THR A 1 184 ? 25.333 -1.536 -11.540 1.00 84.44 184 THR A O 1
ATOM 1404 N N . SER A 1 185 ? 25.727 -1.812 -13.721 1.00 80.38 185 SER A N 1
ATOM 1405 C CA . SER A 1 185 ? 25.792 -0.379 -14.054 1.00 80.38 185 SER A CA 1
ATOM 1406 C C . SER A 1 185 ? 24.486 0.166 -14.640 1.00 80.38 185 SER A C 1
ATOM 1408 O O . SER A 1 185 ? 24.358 1.380 -14.794 1.00 80.38 185 SER A O 1
ATOM 1410 N N . TYR A 1 186 ? 23.531 -0.716 -14.932 1.00 88.94 186 TYR A N 1
ATOM 1411 C CA . TYR A 1 186 ? 22.228 -0.426 -15.519 1.00 88.94 186 TYR A CA 1
ATOM 1412 C C . TYR A 1 186 ? 21.116 -1.130 -14.730 1.00 88.94 186 TYR A C 1
ATOM 1414 O O . TYR A 1 186 ? 21.369 -2.096 -14.009 1.00 88.94 186 TYR A O 1
ATOM 1422 N N . VAL A 1 187 ? 19.887 -0.633 -14.858 1.00 93.69 187 VAL A N 1
ATOM 1423 C CA . VAL A 1 187 ? 18.686 -1.226 -14.255 1.00 93.69 187 VAL A CA 1
ATOM 1424 C C . VAL A 1 187 ? 17.976 -2.072 -15.309 1.00 93.69 187 VAL A C 1
ATOM 1426 O O . VAL A 1 187 ? 17.436 -1.538 -16.275 1.00 93.69 187 VAL A O 1
ATOM 1429 N N . GLY A 1 188 ? 18.005 -3.387 -15.113 1.00 94.94 188 GLY A N 1
ATOM 1430 C CA . GLY A 1 188 ? 17.287 -4.374 -15.927 1.00 94.94 188 GLY A CA 1
ATOM 1431 C C . GLY A 1 188 ? 15.944 -4.810 -15.332 1.00 94.94 188 GLY A C 1
ATOM 1432 O O . GLY A 1 188 ? 15.548 -4.376 -14.245 1.00 94.94 188 GLY A O 1
ATOM 1433 N N . THR A 1 189 ? 15.245 -5.701 -16.039 1.00 97.06 189 THR A N 1
ATOM 1434 C CA . THR A 1 189 ? 13.911 -6.209 -15.652 1.00 97.06 189 THR A CA 1
ATOM 1435 C C . THR A 1 189 ? 13.894 -6.880 -14.274 1.00 97.06 189 THR A C 1
ATOM 1437 O O . THR A 1 189 ? 12.997 -6.637 -13.471 1.00 97.06 189 THR A O 1
ATOM 1440 N N . GLU A 1 190 ? 14.926 -7.659 -13.957 1.00 96.25 190 GLU A N 1
ATOM 1441 C CA . GLU A 1 190 ? 15.145 -8.316 -12.670 1.00 96.25 190 GLU A CA 1
ATOM 1442 C C . GLU A 1 190 ? 15.234 -7.317 -11.522 1.00 96.25 190 GLU A C 1
ATOM 1444 O O . GLU A 1 190 ? 14.666 -7.536 -10.458 1.00 96.25 190 GLU A O 1
ATOM 1449 N N . HIS A 1 191 ? 15.904 -6.190 -11.741 1.00 97.06 191 HIS A N 1
ATOM 1450 C CA . HIS A 1 191 ? 16.095 -5.173 -10.719 1.00 97.06 191 HIS A CA 1
ATOM 1451 C C . HIS A 1 191 ? 14.777 -4.460 -10.433 1.00 97.06 191 HIS A C 1
ATOM 1453 O O . HIS A 1 191 ? 14.446 -4.224 -9.273 1.00 97.06 191 HIS A O 1
ATOM 1459 N N . LEU A 1 192 ? 14.001 -4.172 -11.481 1.00 96.69 192 LEU A N 1
ATOM 1460 C CA . LEU A 1 192 ? 12.658 -3.618 -11.344 1.00 96.69 192 LEU A CA 1
ATOM 1461 C C . LEU A 1 192 ? 11.726 -4.561 -10.579 1.00 96.69 192 LEU A C 1
ATOM 1463 O O . LEU A 1 192 ? 11.053 -4.114 -9.651 1.00 96.69 192 LEU A O 1
ATOM 1467 N N . LEU A 1 193 ? 11.726 -5.858 -10.902 1.00 97.56 193 LEU A N 1
ATOM 1468 C CA . LEU A 1 193 ? 10.899 -6.840 -10.199 1.00 97.56 193 LEU A CA 1
ATOM 1469 C C . LEU A 1 193 ? 11.343 -7.027 -8.738 1.00 97.56 193 LEU A C 1
ATOM 1471 O O . LEU A 1 193 ? 10.506 -7.066 -7.840 1.00 97.56 193 LEU A O 1
ATOM 1475 N N . LEU A 1 194 ? 12.652 -7.049 -8.463 1.00 96.94 194 LEU A N 1
ATOM 1476 C CA . LEU A 1 194 ? 13.176 -7.032 -7.091 1.00 96.94 194 LEU A CA 1
ATOM 1477 C C . LEU A 1 194 ? 12.796 -5.742 -6.343 1.00 96.94 194 LEU A C 1
ATOM 1479 O O . LEU A 1 194 ? 12.605 -5.776 -5.127 1.00 96.94 194 LEU A O 1
ATOM 1483 N N . GLY A 1 195 ? 12.652 -4.623 -7.056 1.00 95.62 195 GLY A N 1
ATOM 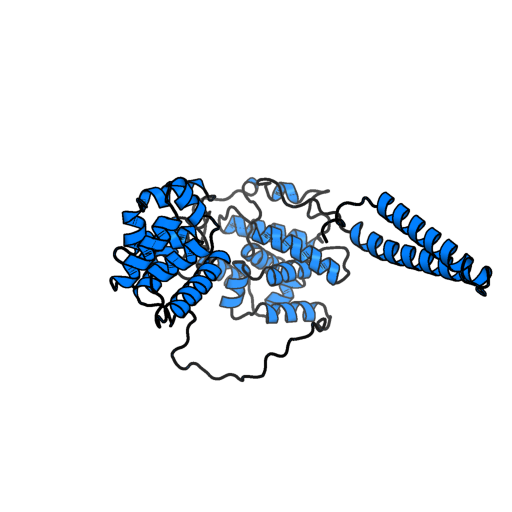1484 C CA . GLY A 1 195 ? 12.103 -3.375 -6.535 1.00 95.62 195 GLY A CA 1
ATOM 1485 C C . GLY A 1 195 ? 10.644 -3.513 -6.094 1.00 95.62 195 GLY A C 1
ATOM 1486 O O . GLY A 1 195 ? 10.322 -3.087 -4.987 1.00 95.62 195 GLY A O 1
ATOM 1487 N N . VAL A 1 196 ? 9.792 -4.159 -6.903 1.00 94.06 196 VAL A N 1
ATOM 1488 C CA . VAL A 1 196 ? 8.389 -4.473 -6.548 1.00 94.06 196 VAL A CA 1
ATOM 1489 C C . VAL A 1 196 ? 8.335 -5.358 -5.303 1.00 94.06 196 VAL A C 1
ATOM 1491 O O . VAL A 1 196 ? 7.654 -5.025 -4.340 1.00 94.06 196 VAL A O 1
ATOM 1494 N N . ILE A 1 197 ? 9.137 -6.425 -5.272 1.00 94.25 197 ILE A N 1
ATOM 1495 C CA . ILE A 1 197 ? 9.235 -7.348 -4.129 1.00 94.25 197 ILE A CA 1
ATOM 1496 C C . ILE A 1 197 ? 9.659 -6.626 -2.844 1.00 94.25 197 ILE A C 1
ATOM 1498 O O . ILE A 1 197 ? 9.171 -6.948 -1.764 1.00 94.25 197 ILE A O 1
ATOM 1502 N N . ARG A 1 198 ? 10.598 -5.674 -2.937 1.00 89.94 198 ARG A N 1
ATOM 1503 C CA . ARG A 1 198 ? 11.074 -4.902 -1.779 1.00 89.94 198 ARG A CA 1
ATOM 1504 C C . ARG A 1 198 ? 10.105 -3.822 -1.322 1.00 89.94 198 ARG A C 1
ATOM 1506 O O . ARG A 1 198 ? 10.185 -3.436 -0.160 1.00 89.94 198 ARG A O 1
ATOM 1513 N N . GLU A 1 199 ? 9.283 -3.290 -2.220 1.00 86.62 199 GLU A N 1
ATOM 1514 C CA . GLU A 1 199 ? 8.211 -2.366 -1.855 1.00 86.62 199 GLU A CA 1
ATOM 1515 C C . GLU A 1 199 ? 7.108 -3.121 -1.110 1.00 86.62 199 GLU A C 1
ATOM 1517 O O . GLU A 1 199 ? 6.713 -2.681 -0.037 1.00 86.62 199 GLU A O 1
ATOM 1522 N N . GLY A 1 200 ? 6.716 -4.297 -1.613 1.00 68.69 200 GLY A N 1
ATOM 1523 C CA . GLY A 1 200 ? 6.016 -5.349 -0.871 1.00 68.69 200 GLY A CA 1
ATOM 1524 C C . GLY A 1 200 ? 4.574 -5.060 -0.448 1.00 68.69 200 GLY A C 1
ATOM 1525 O O . GLY A 1 200 ? 3.852 -5.997 -0.141 1.00 68.69 200 GLY A O 1
ATOM 1526 N N . GLU A 1 201 ? 4.126 -3.808 -0.484 1.00 65.44 201 GLU A N 1
ATOM 1527 C CA . GLU A 1 201 ? 2.811 -3.391 0.015 1.00 65.44 201 GLU A CA 1
ATOM 1528 C C . GLU A 1 201 ? 1.864 -2.908 -1.103 1.00 65.44 201 GLU A C 1
ATOM 1530 O O . GLU A 1 201 ? 0.703 -2.591 -0.837 1.00 65.44 201 GLU A O 1
ATOM 1535 N N . GLY A 1 202 ? 2.343 -2.818 -2.349 1.00 60.81 202 GLY A N 1
ATOM 1536 C CA . GLY A 1 202 ? 1.588 -2.435 -3.544 1.00 60.81 202 GLY A CA 1
ATOM 1537 C C . GLY A 1 202 ? 0.547 -3.456 -4.013 1.00 60.81 202 GLY A C 1
ATOM 1538 O O . GLY A 1 202 ? 0.600 -4.633 -3.667 1.00 60.81 202 GLY A O 1
ATOM 1539 N N . ILE A 1 203 ? -0.379 -3.012 -4.873 1.00 70.44 203 ILE A N 1
ATOM 1540 C CA . ILE A 1 203 ? -1.454 -3.855 -5.432 1.00 70.44 203 ILE A CA 1
ATOM 1541 C C . ILE A 1 203 ? -0.877 -5.045 -6.211 1.00 70.44 203 ILE A C 1
ATOM 1543 O O . ILE A 1 203 ? -1.410 -6.147 -6.152 1.00 70.44 203 ILE A O 1
ATOM 1547 N N . GLY A 1 204 ? 0.266 -4.860 -6.879 1.00 75.75 204 GLY A N 1
ATOM 1548 C CA . GLY A 1 204 ? 0.955 -5.960 -7.548 1.00 75.75 204 GLY A CA 1
ATOM 1549 C C . GLY A 1 204 ? 1.352 -7.080 -6.577 1.00 75.75 204 GLY A C 1
ATOM 1550 O O . GLY A 1 204 ? 1.174 -8.254 -6.890 1.00 75.75 204 GLY A O 1
ATOM 1551 N N . SER A 1 205 ? 1.828 -6.732 -5.380 1.00 77.31 205 SER A N 1
ATOM 1552 C CA . SER A 1 205 ? 2.167 -7.712 -4.342 1.00 77.31 205 SER A CA 1
ATOM 1553 C C . SER A 1 205 ? 0.930 -8.472 -3.861 1.00 77.31 205 SER A C 1
ATOM 1555 O O . SER A 1 205 ? 0.968 -9.698 -3.813 1.00 77.31 205 SER A O 1
ATOM 1557 N N . GLY A 1 206 ? -0.181 -7.770 -3.610 1.00 69.31 206 GLY A N 1
ATOM 1558 C CA . GLY A 1 206 ? -1.455 -8.399 -3.238 1.00 69.31 206 GLY A CA 1
ATOM 1559 C C . GLY A 1 206 ? -1.986 -9.353 -4.313 1.00 69.31 206 GLY A C 1
ATOM 1560 O O . GLY A 1 206 ? -2.392 -10.474 -4.011 1.00 69.31 206 GLY A O 1
ATOM 1561 N N . ILE A 1 207 ? -1.885 -8.974 -5.592 1.00 76.75 207 ILE A N 1
ATOM 1562 C CA . ILE A 1 207 ? -2.277 -9.844 -6.708 1.00 76.75 207 ILE A CA 1
ATOM 1563 C C . ILE A 1 207 ? -1.414 -11.112 -6.753 1.00 76.75 207 ILE A C 1
ATOM 1565 O O . ILE A 1 207 ? -1.954 -12.206 -6.905 1.00 76.75 207 ILE A O 1
ATOM 1569 N N . LEU A 1 208 ? -0.094 -11.006 -6.581 1.00 80.62 208 LEU A N 1
ATOM 1570 C CA . LEU A 1 208 ? 0.782 -12.182 -6.521 1.00 80.62 208 LEU A CA 1
ATOM 1571 C C . LEU A 1 208 ? 0.413 -13.108 -5.353 1.00 80.62 208 LEU A C 1
ATOM 1573 O O . LEU A 1 208 ? 0.337 -14.324 -5.539 1.00 80.62 208 LEU A O 1
ATOM 1577 N N . GLU A 1 209 ? 0.116 -12.547 -4.181 1.00 79.44 209 GLU A N 1
ATOM 1578 C CA . GLU A 1 209 ? -0.328 -13.313 -3.014 1.00 79.44 209 GLU A CA 1
ATOM 1579 C C . GLU A 1 209 ? -1.667 -14.019 -3.262 1.00 79.44 209 GLU A C 1
ATOM 1581 O O . GLU A 1 209 ? -1.795 -15.202 -2.940 1.00 79.44 209 GLU A O 1
ATOM 1586 N N . SER A 1 210 ? -2.625 -13.352 -3.918 1.00 73.19 210 SER A N 1
ATOM 1587 C CA . SER A 1 210 ? -3.917 -13.944 -4.305 1.00 73.19 210 SER A CA 1
ATOM 1588 C C . SER A 1 210 ? -3.767 -15.125 -5.276 1.00 73.19 210 SER A C 1
ATOM 1590 O O . SER A 1 210 ? -4.560 -16.065 -5.253 1.00 73.19 210 SER A O 1
ATOM 1592 N N . LEU A 1 211 ? -2.703 -15.118 -6.089 1.00 77.12 211 LEU A N 1
ATOM 1593 C CA . LEU A 1 211 ? -2.324 -16.208 -6.991 1.00 77.12 211 LEU A CA 1
ATOM 1594 C C . LEU A 1 211 ? -1.493 -17.302 -6.288 1.00 77.12 211 LEU A C 1
ATOM 1596 O O . LEU A 1 211 ? -1.011 -18.228 -6.940 1.00 77.12 211 LEU A O 1
ATOM 1600 N N . GLY A 1 212 ? -1.310 -17.219 -4.965 1.00 80.00 212 GLY A N 1
ATOM 1601 C CA . GLY A 1 212 ? -0.549 -18.189 -4.173 1.00 80.00 212 GLY A CA 1
ATOM 1602 C C . GLY A 1 212 ? 0.972 -18.037 -4.287 1.00 80.00 212 GLY A C 1
ATOM 1603 O O . GLY A 1 212 ? 1.722 -18.975 -3.991 1.00 80.00 212 GLY A O 1
ATOM 1604 N N . ILE A 1 213 ? 1.455 -16.873 -4.729 1.00 89.00 213 ILE A N 1
ATOM 1605 C CA . ILE A 1 213 ? 2.877 -16.591 -4.927 1.00 89.00 213 ILE A CA 1
ATOM 1606 C C . ILE A 1 213 ? 3.354 -15.637 -3.837 1.00 89.00 213 ILE A C 1
ATOM 1608 O O . ILE A 1 213 ? 3.101 -14.437 -3.876 1.00 89.00 213 ILE A O 1
ATOM 1612 N N . SER A 1 214 ? 4.115 -16.162 -2.874 1.00 89.06 214 SER A N 1
ATOM 1613 C CA . SER A 1 214 ? 4.774 -15.308 -1.887 1.00 89.06 214 SER A CA 1
ATOM 1614 C C . SER A 1 214 ? 5.932 -14.526 -2.511 1.00 89.06 214 SER A C 1
ATOM 1616 O O . SER A 1 214 ? 6.681 -15.035 -3.353 1.00 89.06 214 SER A O 1
ATOM 1618 N N . LEU A 1 215 ? 6.142 -13.298 -2.040 1.00 86.31 215 LEU A N 1
ATOM 1619 C CA . LEU A 1 215 ? 7.225 -12.423 -2.501 1.00 86.31 215 LEU A CA 1
ATOM 1620 C C . LEU A 1 215 ? 8.618 -13.055 -2.323 1.00 86.31 215 LEU A C 1
ATOM 1622 O O . LEU A 1 215 ? 9.521 -12.857 -3.133 1.00 86.31 215 LEU A O 1
ATOM 1626 N N . GLN A 1 216 ? 8.789 -13.872 -1.286 1.00 91.94 216 GLN A N 1
ATOM 1627 C CA . GLN A 1 216 ? 10.006 -14.614 -0.968 1.00 91.94 216 GLN A CA 1
ATOM 1628 C C . GLN A 1 216 ? 10.239 -15.739 -1.981 1.00 91.94 216 GLN A C 1
ATOM 1630 O O . GLN A 1 216 ? 11.380 -15.965 -2.392 1.00 91.94 216 GLN A O 1
ATOM 1635 N N . ARG A 1 217 ? 9.171 -16.430 -2.408 1.00 93.50 217 ARG A N 1
ATOM 1636 C CA . ARG A 1 217 ? 9.241 -17.433 -3.478 1.00 93.50 217 ARG A CA 1
ATOM 1637 C C . ARG A 1 217 ? 9.610 -16.769 -4.801 1.00 93.50 217 ARG A C 1
ATOM 1639 O O . ARG A 1 217 ? 10.547 -17.223 -5.449 1.00 93.50 217 ARG A O 1
ATOM 1646 N N . LEU A 1 218 ? 8.958 -15.658 -5.143 1.00 95.06 218 LEU A N 1
ATOM 1647 C CA . LEU A 1 218 ? 9.262 -14.896 -6.353 1.00 95.06 218 LEU A CA 1
ATOM 1648 C C . LEU A 1 218 ? 10.704 -14.370 -6.359 1.00 95.06 218 LEU A C 1
ATOM 1650 O O . LEU A 1 218 ? 11.410 -14.501 -7.355 1.00 95.06 218 LEU A O 1
ATOM 1654 N N . ARG A 1 219 ? 11.193 -13.846 -5.228 1.00 94.56 219 ARG A N 1
ATOM 1655 C CA . ARG A 1 219 ? 12.589 -13.404 -5.095 1.00 94.56 219 ARG A CA 1
ATOM 1656 C C . ARG A 1 219 ? 13.568 -14.534 -5.393 1.00 94.56 219 ARG A C 1
ATOM 1658 O O . ARG A 1 219 ? 14.543 -14.323 -6.111 1.00 94.56 219 ARG A O 1
ATOM 1665 N N . ARG A 1 220 ? 13.321 -15.723 -4.839 1.00 93.62 220 ARG A N 1
ATOM 1666 C CA . ARG A 1 220 ? 14.168 -16.903 -5.054 1.00 93.62 220 ARG A CA 1
ATOM 1667 C C . ARG A 1 220 ? 14.194 -17.310 -6.523 1.00 93.62 220 ARG A C 1
ATOM 1669 O O . ARG A 1 220 ? 15.260 -17.627 -7.044 1.00 93.62 220 ARG A O 1
ATOM 1676 N N . GLU A 1 221 ? 13.049 -17.242 -7.187 1.00 94.75 221 GLU A N 1
ATOM 1677 C CA . GLU A 1 221 ? 12.927 -17.567 -8.604 1.00 94.75 221 GLU A CA 1
ATOM 1678 C C . GLU A 1 221 ? 13.703 -16.588 -9.496 1.00 94.75 221 GLU A C 1
ATOM 1680 O O . GLU A 1 221 ? 14.466 -17.003 -10.371 1.00 94.75 221 GLU A O 1
ATOM 1685 N N . VAL A 1 222 ? 13.617 -15.284 -9.209 1.00 95.50 222 VAL A N 1
ATOM 1686 C CA . VAL A 1 222 ? 14.414 -14.256 -9.902 1.00 95.50 222 VAL A CA 1
ATOM 1687 C C . VAL A 1 222 ? 15.913 -14.518 -9.739 1.00 95.50 222 VAL A C 1
ATOM 1689 O O . VAL A 1 222 ? 16.659 -14.479 -10.717 1.00 95.50 222 VAL A O 1
ATOM 1692 N N . MET A 1 223 ? 16.368 -14.832 -8.521 1.00 92.81 223 MET A N 1
ATOM 1693 C CA . MET A 1 223 ? 17.781 -15.148 -8.266 1.00 92.81 223 MET A CA 1
ATOM 1694 C C . MET A 1 223 ? 18.231 -16.430 -8.986 1.00 92.81 223 MET A C 1
ATOM 1696 O O . MET A 1 223 ? 19.342 -16.480 -9.517 1.00 92.81 223 MET A O 1
ATOM 1700 N N . THR A 1 224 ? 17.351 -17.431 -9.066 1.00 92.31 224 THR A N 1
ATOM 1701 C CA . THR A 1 224 ? 17.597 -18.690 -9.787 1.00 92.31 224 THR A CA 1
ATOM 1702 C C . THR A 1 224 ? 17.722 -18.445 -11.289 1.00 92.31 224 THR A C 1
ATOM 1704 O O . THR A 1 224 ? 18.681 -18.901 -11.907 1.00 92.31 224 THR A O 1
ATOM 1707 N N . THR A 1 225 ? 16.833 -17.631 -11.862 1.00 89.94 225 THR A N 1
ATOM 1708 C CA . THR A 1 225 ? 16.865 -17.258 -13.287 1.00 89.94 225 THR A CA 1
ATOM 1709 C C . THR A 1 225 ? 18.119 -16.446 -13.642 1.00 89.94 225 THR A C 1
ATOM 1711 O O . THR A 1 225 ? 18.605 -16.514 -14.769 1.00 89.94 225 THR A O 1
ATOM 1714 N N . LEU A 1 226 ? 18.687 -15.708 -12.681 1.00 85.44 226 LEU A N 1
ATOM 1715 C CA . LEU A 1 226 ? 19.968 -15.006 -12.829 1.00 85.44 226 LEU A CA 1
ATOM 1716 C C . LEU A 1 226 ? 21.202 -15.917 -12.723 1.00 85.44 226 LEU A C 1
ATOM 1718 O O . LEU A 1 226 ? 22.321 -15.433 -12.902 1.00 85.44 226 LEU A O 1
ATOM 1722 N N . GLY A 1 227 ? 21.035 -17.202 -12.393 1.00 78.69 227 GLY A N 1
ATOM 1723 C CA . GLY A 1 227 ? 22.148 -18.126 -12.166 1.00 78.69 227 GLY A CA 1
ATOM 1724 C C . GLY A 1 227 ? 22.997 -17.770 -10.938 1.00 78.69 227 GLY A C 1
ATOM 1725 O O . GLY A 1 227 ? 24.177 -18.115 -10.887 1.00 78.69 227 GLY A O 1
ATOM 1726 N N . ARG A 1 228 ? 22.435 -17.047 -9.955 1.00 63.53 228 ARG A N 1
ATOM 1727 C CA . ARG A 1 228 ? 23.150 -16.610 -8.745 1.00 63.53 228 ARG A CA 1
ATOM 1728 C C . ARG A 1 228 ? 22.556 -17.263 -7.491 1.00 63.53 228 ARG A C 1
ATOM 1730 O O . ARG A 1 228 ? 21.380 -17.039 -7.209 1.00 63.53 228 ARG A O 1
ATOM 1737 N N . PRO A 1 229 ? 23.346 -18.003 -6.686 1.00 49.12 229 PRO A N 1
ATOM 1738 C CA . PRO A 1 229 ? 22.896 -18.434 -5.369 1.00 49.12 229 PRO A CA 1
ATOM 1739 C C . PRO A 1 229 ? 22.699 -17.212 -4.460 1.00 49.12 229 PRO A C 1
ATOM 1741 O O . PRO A 1 229 ? 23.444 -16.232 -4.528 1.00 49.12 229 PRO A O 1
ATOM 1744 N N . GLU A 1 230 ? 21.658 -17.257 -3.634 1.00 42.31 230 GLU A N 1
ATOM 1745 C CA . GLU A 1 230 ? 21.234 -16.150 -2.776 1.00 42.31 230 GLU A CA 1
ATOM 1746 C C . GLU A 1 230 ? 22.375 -15.648 -1.854 1.00 42.31 230 GLU A C 1
ATOM 1748 O O . GLU A 1 230 ? 23.087 -16.465 -1.258 1.00 42.31 230 GLU A O 1
ATOM 1753 N N . PRO A 1 231 ? 22.554 -14.323 -1.657 1.00 41.66 231 PRO A N 1
ATOM 1754 C CA . PRO A 1 231 ? 23.382 -13.822 -0.569 1.00 41.66 231 PRO A CA 1
ATOM 1755 C C . PRO A 1 231 ? 22.734 -14.199 0.767 1.00 41.66 231 PRO A C 1
ATOM 1757 O O . PRO A 1 231 ? 21.669 -13.688 1.120 1.00 41.66 231 PRO A O 1
ATOM 1760 N N . LYS A 1 232 ? 23.395 -15.085 1.520 1.00 32.88 232 LYS A N 1
ATOM 1761 C CA . LYS A 1 232 ? 22.997 -15.478 2.876 1.00 32.88 232 LYS A CA 1
ATOM 1762 C C . LYS A 1 232 ? 22.989 -14.245 3.784 1.00 32.88 232 LYS A C 1
ATOM 1764 O O . LYS A 1 232 ? 24.023 -13.834 4.301 1.00 32.88 232 LYS A O 1
ATOM 1769 N N . THR A 1 233 ? 21.819 -13.650 3.980 1.00 33.62 233 THR A N 1
ATOM 1770 C CA . THR A 1 233 ? 21.598 -12.686 5.064 1.00 33.62 233 THR A CA 1
ATOM 1771 C C . THR A 1 233 ? 21.370 -13.502 6.341 1.00 33.62 233 THR A C 1
ATOM 1773 O O . THR A 1 233 ? 20.663 -14.510 6.264 1.00 33.62 233 THR A O 1
ATOM 1776 N N . PRO A 1 234 ? 21.970 -13.158 7.498 1.00 33.78 234 PRO A N 1
ATOM 1777 C CA . PRO A 1 234 ? 21.828 -13.958 8.707 1.00 33.78 234 PRO A CA 1
ATOM 1778 C C . PRO A 1 234 ? 20.364 -13.963 9.153 1.00 33.78 234 PRO A C 1
ATOM 1780 O O . PRO A 1 234 ? 19.840 -12.988 9.687 1.00 33.78 234 PRO A O 1
ATOM 1783 N N . SER A 1 235 ? 19.709 -15.094 8.902 1.00 32.91 235 SER A N 1
ATOM 1784 C CA . SER A 1 235 ? 18.429 -15.470 9.477 1.00 32.91 235 SER A CA 1
ATOM 1785 C C . SER A 1 235 ? 18.568 -15.449 10.996 1.00 32.91 235 SER A C 1
ATOM 1787 O O . SER A 1 235 ? 19.209 -16.326 11.578 1.00 32.91 235 SER A O 1
ATOM 1789 N N . ARG A 1 236 ? 17.940 -14.469 11.652 1.00 36.16 236 ARG A N 1
ATOM 1790 C CA . ARG A 1 236 ? 17.527 -14.630 13.046 1.00 36.16 236 ARG A CA 1
ATOM 1791 C C . ARG A 1 236 ? 16.612 -15.852 13.068 1.00 36.16 236 ARG A C 1
ATOM 1793 O O . ARG A 1 236 ? 15.536 -15.818 12.484 1.00 36.16 236 ARG A O 1
ATOM 1800 N N . GLN A 1 237 ? 17.116 -16.938 13.646 1.00 32.62 237 GLN A N 1
ATOM 1801 C CA . GLN A 1 237 ? 16.443 -18.225 13.780 1.00 32.62 237 GLN A CA 1
ATOM 1802 C C . GLN A 1 237 ? 15.026 -18.024 14.331 1.00 32.62 237 GLN A C 1
ATOM 1804 O O . GLN A 1 237 ? 14.844 -17.762 15.517 1.00 32.62 237 GLN A O 1
ATOM 1809 N N . ALA A 1 238 ? 14.031 -18.144 13.456 1.00 32.69 238 ALA A N 1
ATOM 1810 C CA . ALA A 1 238 ? 12.683 -18.502 13.848 1.00 32.69 238 ALA A CA 1
ATOM 1811 C C . ALA A 1 238 ? 12.668 -20.027 13.959 1.00 32.69 238 ALA A C 1
ATOM 1813 O O . ALA A 1 238 ? 12.910 -20.735 12.979 1.00 32.69 238 ALA A O 1
ATOM 1814 N N . GLY A 1 239 ? 12.480 -20.506 15.186 1.00 27.84 239 GLY A N 1
ATOM 1815 C CA . GLY A 1 239 ? 12.320 -21.917 15.485 1.00 27.84 239 GLY A CA 1
ATOM 1816 C C . GLY A 1 239 ? 11.209 -22.531 14.639 1.00 27.84 239 GLY A C 1
ATOM 1817 O O . GLY A 1 239 ? 10.167 -21.930 14.391 1.00 27.84 239 GLY A O 1
ATOM 1818 N N . THR A 1 240 ? 11.490 -23.745 14.195 1.00 34.69 240 THR A N 1
ATOM 1819 C CA . THR A 1 240 ? 10.573 -24.711 13.603 1.00 34.69 240 THR A CA 1
ATOM 1820 C C . THR A 1 240 ? 9.207 -24.729 14.284 1.00 34.69 240 THR A C 1
ATOM 1822 O O . THR A 1 240 ? 9.113 -25.088 15.455 1.00 34.69 240 THR A O 1
ATOM 1825 N N . VAL A 1 241 ? 8.149 -24.490 13.513 1.00 29.98 241 VAL A N 1
ATOM 1826 C CA . VAL A 1 241 ? 6.860 -25.157 13.714 1.00 29.98 241 VAL A CA 1
ATOM 1827 C C . VAL A 1 241 ? 6.322 -25.577 12.356 1.00 29.98 241 VAL A C 1
ATOM 1829 O O . VAL A 1 241 ? 6.141 -24.772 11.444 1.00 29.98 241 VAL A O 1
ATOM 1832 N N . ALA A 1 242 ? 6.176 -26.890 12.227 1.00 29.88 242 ALA A N 1
ATOM 1833 C CA . ALA A 1 242 ? 5.634 -27.572 11.076 1.00 29.88 242 ALA A CA 1
ATOM 1834 C C . ALA A 1 242 ? 4.137 -27.272 10.904 1.00 29.88 242 ALA A C 1
ATOM 1836 O O . ALA A 1 242 ? 3.410 -27.023 11.862 1.00 29.88 242 ALA A O 1
ATOM 1837 N N . SER A 1 243 ? 3.719 -27.343 9.645 1.00 32.91 243 SER A N 1
ATOM 1838 C CA . SER A 1 243 ? 2.347 -27.336 9.144 1.00 32.91 243 SER A CA 1
ATOM 1839 C C . SER A 1 243 ? 1.381 -28.211 9.961 1.00 32.91 243 SER A C 1
ATOM 1841 O O . SER A 1 243 ? 1.570 -29.426 10.036 1.00 32.91 243 SER A O 1
ATOM 1843 N N . ALA A 1 244 ? 0.276 -27.615 10.414 1.00 25.83 244 ALA A N 1
ATOM 1844 C CA . ALA A 1 244 ? -0.999 -28.294 10.636 1.00 25.83 244 ALA A CA 1
ATOM 1845 C C . ALA A 1 244 ? -2.156 -27.359 10.225 1.00 25.83 244 ALA A C 1
ATOM 1847 O O . ALA A 1 244 ? -2.087 -26.147 10.422 1.00 25.83 244 ALA A O 1
ATOM 1848 N N . ALA A 1 245 ? -3.182 -27.938 9.599 1.00 27.36 245 ALA A N 1
ATOM 1849 C CA . ALA A 1 245 ? -4.396 -27.286 9.102 1.00 27.36 245 ALA A CA 1
ATOM 1850 C C . ALA A 1 245 ? -5.252 -26.657 10.241 1.00 27.36 245 ALA A C 1
ATOM 1852 O O . ALA A 1 245 ? -4.951 -26.874 11.416 1.00 27.36 245 ALA A O 1
ATOM 1853 N N . PRO A 1 246 ? -6.292 -25.852 9.933 1.00 40.16 246 PRO A N 1
ATOM 1854 C CA . PRO A 1 246 ? -6.785 -24.810 10.825 1.00 40.16 246 PRO A CA 1
ATOM 1855 C C . PRO A 1 246 ? -7.683 -25.355 11.940 1.00 40.16 246 PRO A C 1
ATOM 1857 O O . PRO A 1 246 ? -8.663 -26.052 11.685 1.00 40.16 246 PRO A O 1
ATOM 1860 N N . SER A 1 247 ? -7.403 -24.935 13.173 1.00 31.30 247 SER A N 1
ATOM 1861 C CA . SER A 1 247 ? -8.351 -24.972 14.286 1.00 31.30 247 SER A CA 1
ATOM 1862 C C . SER A 1 247 ? -8.621 -23.547 14.774 1.00 31.30 247 SER A C 1
ATOM 1864 O O . SER A 1 247 ? -7.703 -22.811 15.122 1.00 31.30 247 SER A O 1
ATOM 1866 N N . SER A 1 248 ? -9.901 -23.188 14.754 1.00 45.31 248 SER A N 1
ATOM 1867 C CA . SER A 1 248 ? -10.577 -22.045 15.379 1.00 45.31 248 SER A CA 1
ATOM 1868 C C . SER A 1 248 ? -9.824 -21.252 16.467 1.00 45.31 248 SER A C 1
ATOM 1870 O O . SER A 1 248 ? -9.524 -21.795 17.528 1.00 45.31 248 SER A O 1
ATOM 1872 N N . GLY A 1 249 ? -9.715 -19.932 16.247 1.00 40.00 249 GLY A N 1
ATOM 1873 C CA . GLY A 1 249 ? -9.705 -18.896 17.295 1.00 40.00 249 GLY A CA 1
ATOM 1874 C C . GLY A 1 249 ? -8.339 -18.388 17.765 1.00 40.00 249 GLY A C 1
ATOM 1875 O O . GLY A 1 249 ? -7.886 -18.798 18.826 1.00 40.00 249 GLY A O 1
ATOM 1876 N N . ALA A 1 250 ? -7.718 -17.474 17.008 1.00 40.41 250 ALA A N 1
ATOM 1877 C CA . ALA A 1 250 ? -6.686 -16.539 17.493 1.00 40.41 250 ALA A CA 1
ATOM 1878 C C . ALA A 1 250 ? -6.364 -15.483 16.411 1.00 40.41 250 ALA A C 1
ATOM 1880 O O . ALA A 1 250 ? -5.298 -15.505 15.794 1.00 40.41 250 ALA A O 1
ATOM 1881 N N . GLY A 1 251 ? -7.307 -14.590 16.113 1.00 45.03 251 GLY A N 1
ATOM 1882 C CA . GLY A 1 251 ? -7.073 -13.443 15.233 1.00 45.03 251 GLY A CA 1
ATOM 1883 C C . GLY A 1 251 ? -6.478 -12.240 15.989 1.00 45.03 251 GLY A C 1
ATOM 1884 O O . GLY A 1 251 ? -6.727 -12.089 17.187 1.00 45.03 251 GLY A O 1
ATOM 1885 N N . PRO A 1 252 ? -5.778 -11.303 15.311 1.00 56.09 252 PRO A N 1
ATOM 1886 C CA . PRO A 1 252 ? -5.257 -10.063 15.916 1.00 56.09 252 PRO A CA 1
ATOM 1887 C C . PRO A 1 252 ? -6.314 -9.190 16.623 1.00 56.09 252 PRO A C 1
ATOM 1889 O O . PRO A 1 252 ? -5.970 -8.289 17.383 1.00 56.09 252 PRO A O 1
ATOM 1892 N N . PHE A 1 253 ? -7.601 -9.456 16.379 1.00 68.69 253 PHE A N 1
ATOM 1893 C CA . PHE A 1 253 ? -8.749 -8.683 16.855 1.00 68.69 253 PHE A CA 1
ATOM 1894 C C . PHE A 1 253 ? -9.599 -9.413 17.909 1.00 68.69 253 PHE A C 1
ATOM 1896 O O . PHE A 1 253 ? -10.669 -8.929 18.275 1.00 68.69 253 PHE A O 1
ATOM 1903 N N . ASP A 1 254 ? -9.154 -10.552 18.445 1.00 78.44 254 ASP A N 1
ATOM 1904 C CA . ASP A 1 254 ? -9.952 -11.329 19.414 1.00 78.44 254 ASP A CA 1
ATOM 1905 C C . ASP A 1 254 ? -10.136 -10.617 20.762 1.00 78.44 254 ASP A C 1
ATOM 1907 O O . ASP A 1 254 ? -11.092 -10.873 21.508 1.00 78.44 254 ASP A O 1
ATOM 1911 N N . ARG A 1 255 ? -9.248 -9.665 21.067 1.00 84.75 255 ARG A N 1
ATOM 1912 C CA . ARG A 1 255 ? -9.380 -8.774 22.223 1.00 84.75 255 ARG A CA 1
ATOM 1913 C C . ARG A 1 255 ? -10.398 -7.653 22.005 1.00 84.75 255 ARG A C 1
ATOM 1915 O O . ARG A 1 255 ? -10.820 -7.059 22.990 1.00 84.75 255 ARG A O 1
ATOM 1922 N N . PHE A 1 256 ? -10.819 -7.366 20.774 1.00 89.38 256 PHE A N 1
ATOM 1923 C CA . PHE A 1 256 ? -11.770 -6.286 20.494 1.00 89.38 256 PHE A CA 1
ATOM 1924 C C . PHE A 1 256 ? -13.196 -6.742 20.821 1.00 89.38 256 PHE A C 1
ATOM 1926 O O . PHE A 1 256 ? -13.595 -7.859 20.475 1.00 89.38 256 PHE A O 1
ATOM 1933 N N . ASN A 1 257 ? -13.968 -5.883 21.489 1.00 90.94 257 ASN A N 1
ATOM 1934 C CA . ASN A 1 257 ? -15.406 -6.095 21.653 1.00 90.94 257 ASN A CA 1
ATOM 1935 C C . ASN A 1 257 ? -16.165 -5.757 20.355 1.00 90.94 257 ASN A C 1
ATOM 1937 O O . ASN A 1 257 ? -15.591 -5.278 19.372 1.00 90.94 257 ASN A O 1
ATOM 1941 N N . ASP A 1 258 ? -17.473 -6.004 20.344 1.00 87.25 258 ASP A N 1
ATOM 1942 C CA . ASP A 1 258 ? -18.297 -5.798 19.149 1.00 87.25 258 ASP A CA 1
ATOM 1943 C C . ASP A 1 258 ? -18.357 -4.328 18.715 1.00 87.25 258 ASP A C 1
ATOM 1945 O O . ASP A 1 258 ? -18.450 -4.040 17.522 1.00 87.25 258 ASP A O 1
ATOM 1949 N N . ARG A 1 259 ? -18.236 -3.386 19.661 1.00 88.81 259 ARG A N 1
ATOM 1950 C CA . ARG A 1 259 ? -18.167 -1.950 19.357 1.00 88.81 259 ARG A CA 1
ATOM 1951 C C . ARG A 1 259 ? -16.865 -1.586 18.661 1.00 88.81 259 ARG A C 1
ATOM 1953 O O . ARG A 1 259 ? -16.898 -0.948 17.617 1.00 88.81 259 ARG A O 1
ATOM 1960 N N . ALA A 1 260 ? -15.725 -2.041 19.171 1.00 90.75 260 ALA A N 1
ATOM 1961 C CA . ALA A 1 260 ? -14.428 -1.829 18.536 1.00 90.75 260 ALA A CA 1
ATOM 1962 C C . ALA A 1 260 ? -14.373 -2.457 17.133 1.00 90.75 260 ALA A C 1
ATOM 1964 O O . ALA A 1 260 ? -13.899 -1.821 16.196 1.00 90.75 260 ALA A O 1
ATOM 1965 N N . LYS A 1 261 ? -14.936 -3.657 16.941 1.00 87.19 261 LYS A N 1
ATOM 1966 C CA . LYS A 1 261 ? -15.068 -4.270 15.605 1.00 87.19 261 LYS A CA 1
ATOM 1967 C C . LYS A 1 261 ? -15.965 -3.446 14.675 1.00 87.19 261 LYS A C 1
ATOM 1969 O O . LYS A 1 261 ? -15.631 -3.271 13.506 1.00 87.19 261 LYS A O 1
ATOM 1974 N N . ARG A 1 262 ? -17.068 -2.892 15.195 1.00 87.44 262 ARG A N 1
ATOM 1975 C CA . ARG A 1 262 ? -17.949 -1.980 14.450 1.00 87.44 262 ARG A CA 1
ATOM 1976 C C . ARG A 1 262 ? -17.219 -0.706 14.027 1.00 87.44 262 ARG A C 1
ATOM 1978 O O . ARG A 1 262 ? -17.374 -0.305 12.880 1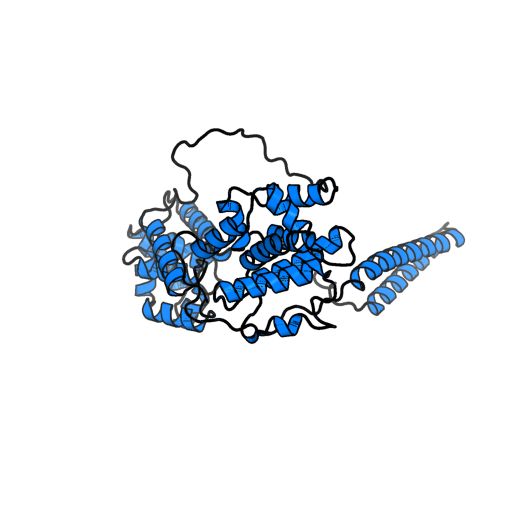.00 87.44 262 ARG A O 1
ATOM 1985 N N . VAL A 1 263 ? -16.399 -0.109 14.899 1.00 93.88 263 VAL A N 1
ATOM 1986 C CA . VAL A 1 263 ? -15.549 1.042 14.543 1.00 93.88 263 VAL A CA 1
ATOM 1987 C C . VAL A 1 263 ? -14.696 0.712 13.322 1.00 93.88 263 VAL A C 1
ATOM 1989 O O . VAL A 1 263 ? -14.691 1.495 12.383 1.00 93.88 263 VAL A O 1
ATOM 1992 N N . LEU A 1 264 ? -14.034 -0.451 13.292 1.00 88.62 264 LEU A N 1
ATOM 1993 C CA . LEU A 1 264 ? -13.184 -0.843 12.160 1.00 88.62 264 LEU A CA 1
ATOM 1994 C C . LEU A 1 264 ? -13.963 -0.955 10.847 1.00 88.62 264 LEU A C 1
ATOM 1996 O O . LEU A 1 264 ? -13.516 -0.420 9.836 1.00 88.62 264 LEU A O 1
ATOM 2000 N N . ALA A 1 265 ? -15.131 -1.600 10.873 1.00 80.12 265 ALA A N 1
ATOM 2001 C CA . ALA A 1 265 ? -15.998 -1.700 9.700 1.00 80.12 265 ALA A CA 1
ATOM 2002 C C . ALA A 1 265 ? -16.450 -0.311 9.214 1.00 80.12 265 ALA A C 1
ATOM 2004 O O . ALA A 1 265 ? -16.424 -0.020 8.024 1.00 80.12 265 ALA A O 1
ATOM 2005 N N . LEU A 1 266 ? -16.790 0.594 10.136 1.00 88.12 266 LEU A N 1
ATOM 2006 C CA . LEU A 1 266 ? -17.165 1.965 9.787 1.00 88.12 266 LEU A CA 1
ATOM 2007 C C . LEU A 1 266 ? -15.976 2.773 9.257 1.00 88.12 266 LEU A C 1
ATOM 2009 O O . LEU A 1 266 ? -16.148 3.582 8.354 1.00 88.12 266 LEU A O 1
ATOM 2013 N N . SER A 1 267 ? -14.769 2.559 9.775 1.00 90.94 267 SER A N 1
ATOM 2014 C CA . SER A 1 267 ? -13.550 3.173 9.243 1.00 90.94 267 SER A CA 1
ATOM 2015 C C . SER A 1 267 ? -13.232 2.680 7.837 1.00 90.94 267 SER A C 1
ATOM 2017 O O . SER A 1 267 ? -12.783 3.458 7.000 1.00 90.94 267 SER A O 1
ATOM 2019 N N . GLN A 1 268 ? -13.490 1.404 7.568 1.00 82.69 268 GLN A N 1
ATOM 2020 C CA . GLN A 1 268 ? -13.383 0.821 6.240 1.00 82.69 268 GLN A CA 1
ATOM 2021 C C . GLN A 1 268 ? -14.377 1.479 5.278 1.00 82.69 268 GLN A C 1
ATOM 2023 O O . GLN A 1 268 ? -13.954 1.980 4.242 1.00 82.69 268 GLN A O 1
ATOM 2028 N N . ASP A 1 269 ? -15.656 1.592 5.653 1.00 78.94 269 ASP A N 1
ATOM 2029 C CA . ASP A 1 269 ? -16.667 2.312 4.864 1.00 78.94 269 ASP A CA 1
ATOM 2030 C C . ASP A 1 269 ? -16.248 3.755 4.542 1.00 78.94 269 ASP A C 1
ATOM 2032 O O . ASP A 1 269 ? -16.497 4.247 3.444 1.00 78.94 269 ASP A O 1
ATOM 2036 N N . GLU A 1 270 ? -15.642 4.464 5.498 1.00 87.31 270 GLU A N 1
ATOM 2037 C CA . GLU A 1 270 ? -15.199 5.844 5.283 1.00 87.31 270 GLU A CA 1
ATOM 2038 C C . GLU A 1 270 ? -13.986 5.895 4.352 1.00 87.31 270 GLU A C 1
ATOM 2040 O O . GLU A 1 270 ? -13.954 6.730 3.454 1.00 87.31 270 GLU A O 1
ATOM 2045 N N . ALA A 1 271 ? -13.034 4.970 4.484 1.00 79.94 271 ALA A N 1
ATOM 2046 C CA . ALA A 1 271 ? -11.949 4.840 3.515 1.00 79.94 271 ALA A CA 1
ATOM 2047 C C . ALA A 1 271 ? -12.499 4.576 2.102 1.00 79.94 271 ALA A C 1
ATOM 2049 O O . ALA A 1 271 ? -12.084 5.250 1.163 1.00 79.94 271 ALA A O 1
ATOM 2050 N N . VAL A 1 272 ? -13.509 3.703 1.956 1.00 73.81 272 VAL A N 1
ATOM 2051 C CA . VAL A 1 272 ? -14.214 3.496 0.676 1.00 73.81 272 VAL A CA 1
ATOM 2052 C C . VAL A 1 272 ? -14.871 4.784 0.187 1.00 73.81 272 VAL A C 1
ATOM 2054 O O . VAL A 1 272 ? -14.703 5.158 -0.970 1.00 73.81 272 VAL A O 1
ATOM 2057 N N . ARG A 1 273 ? -15.594 5.492 1.061 1.00 77.38 273 ARG A N 1
ATOM 2058 C CA . ARG A 1 273 ? -16.299 6.742 0.735 1.00 77.38 273 ARG A CA 1
ATOM 2059 C C . ARG A 1 273 ? -15.354 7.832 0.240 1.00 77.38 273 ARG A C 1
ATOM 2061 O O . ARG A 1 273 ? -15.708 8.569 -0.676 1.00 77.38 273 ARG A O 1
ATOM 2068 N N . PHE A 1 274 ? -14.187 7.957 0.861 1.00 68.19 274 PHE A N 1
ATOM 2069 C CA . PHE A 1 274 ? -13.149 8.897 0.445 1.00 68.19 274 PHE A CA 1
ATOM 2070 C C . PHE A 1 274 ? -12.243 8.337 -0.645 1.00 68.19 274 PHE A C 1
ATOM 2072 O O . PHE A 1 274 ? -11.322 9.032 -1.075 1.00 68.19 274 PHE A O 1
ATOM 2079 N N . ASN A 1 275 ? -12.546 7.130 -1.140 1.00 64.06 275 ASN A N 1
ATOM 2080 C CA . ASN A 1 275 ? -11.850 6.527 -2.264 1.00 64.06 275 ASN A CA 1
ATOM 2081 C C . ASN A 1 275 ? -10.360 6.284 -1.930 1.00 64.06 275 ASN A C 1
ATOM 2083 O O . ASN A 1 275 ? -9.466 6.360 -2.773 1.00 64.06 275 ASN A O 1
ATOM 2087 N N . HIS A 1 276 ? -10.092 6.058 -0.641 1.00 66.44 276 HIS A N 1
ATOM 2088 C CA . HIS A 1 276 ? -8.784 5.835 -0.051 1.00 66.44 276 HIS A CA 1
ATOM 2089 C C . HIS A 1 276 ? -8.536 4.332 0.104 1.00 66.44 276 HIS A C 1
ATOM 2091 O O . HIS A 1 276 ? -9.353 3.581 0.629 1.00 66.44 276 HIS A O 1
ATOM 2097 N N . ASN A 1 277 ? -7.352 3.889 -0.306 1.00 56.44 277 ASN A N 1
ATOM 2098 C CA . ASN A 1 277 ? -6.935 2.483 -0.298 1.00 56.44 277 ASN A CA 1
ATOM 2099 C C . ASN A 1 277 ? -6.293 2.028 1.028 1.00 56.44 277 ASN A C 1
ATOM 2101 O O . ASN A 1 277 ? -5.659 0.973 1.099 1.00 56.44 277 ASN A O 1
ATOM 2105 N N . TYR A 1 278 ? -6.441 2.824 2.087 1.00 68.50 278 TYR A N 1
ATOM 2106 C CA . TYR A 1 278 ? -6.010 2.483 3.436 1.00 68.50 278 TYR A CA 1
ATOM 2107 C C . TYR A 1 278 ? -6.917 3.131 4.491 1.00 68.50 278 TYR A C 1
ATOM 2109 O O . TYR A 1 278 ? -7.484 4.206 4.296 1.00 68.50 278 TYR A O 1
ATOM 2117 N N . ILE A 1 279 ? -7.012 2.507 5.661 1.00 82.62 279 ILE A N 1
ATOM 2118 C CA . ILE A 1 279 ? -7.603 3.092 6.865 1.00 82.62 279 ILE A CA 1
ATOM 2119 C C . ILE A 1 279 ? -6.503 3.892 7.571 1.00 82.62 279 ILE A C 1
ATOM 2121 O O . ILE A 1 279 ? -5.632 3.333 8.253 1.00 82.62 279 ILE A O 1
ATOM 2125 N N . GLY A 1 280 ? -6.520 5.209 7.370 1.00 84.81 280 GLY A N 1
ATOM 2126 C CA . GLY A 1 280 ? -5.714 6.184 8.094 1.00 84.81 280 GLY A CA 1
ATOM 2127 C C . GLY A 1 280 ? -6.318 6.536 9.451 1.00 84.81 280 GLY A C 1
ATOM 2128 O O . GLY A 1 280 ? -7.365 6.011 9.846 1.00 84.81 280 GLY A O 1
ATOM 2129 N N . THR A 1 281 ? -5.654 7.432 10.180 1.00 91.25 281 THR A N 1
ATOM 2130 C CA . THR A 1 281 ? -6.152 7.882 11.487 1.00 91.25 281 THR A CA 1
ATOM 2131 C C . THR A 1 281 ? -7.444 8.687 11.333 1.00 91.25 281 THR A C 1
ATOM 2133 O O . THR A 1 281 ? -8.323 8.606 12.184 1.00 91.25 281 THR A O 1
ATOM 2136 N N . GLU A 1 282 ? -7.609 9.390 10.214 1.00 90.12 282 GLU A N 1
ATOM 2137 C CA . GLU A 1 282 ? -8.807 10.125 9.816 1.00 90.12 282 GLU A CA 1
ATOM 2138 C C . GLU A 1 282 ? -10.022 9.218 9.574 1.00 90.12 282 GLU A C 1
ATOM 2140 O O . GLU A 1 282 ? -11.109 9.518 10.064 1.00 90.12 282 GLU A O 1
ATOM 2145 N N . HIS A 1 283 ? -9.844 8.065 8.921 1.00 94.25 283 HIS A N 1
ATOM 2146 C CA . HIS A 1 283 ? -10.915 7.071 8.769 1.00 94.25 283 HIS A CA 1
ATOM 2147 C C . HIS A 1 283 ? -11.259 6.412 10.107 1.00 94.25 283 HIS A C 1
ATOM 2149 O O . HIS A 1 283 ? -12.429 6.145 10.392 1.00 94.25 283 HIS A O 1
ATOM 2155 N N . LEU A 1 284 ? -10.252 6.184 10.959 1.00 95.75 284 LEU A N 1
ATOM 2156 C CA . LEU A 1 284 ? -10.472 5.692 12.317 1.00 95.75 284 LEU A CA 1
ATOM 2157 C C . LEU A 1 284 ? -11.291 6.683 13.155 1.00 95.75 284 LEU A C 1
ATOM 2159 O O . LEU A 1 284 ? -12.261 6.282 13.793 1.00 95.75 284 LEU A O 1
ATOM 2163 N N . LEU A 1 285 ? -10.962 7.976 13.090 1.00 96.31 285 LEU A N 1
ATOM 2164 C CA . LEU A 1 285 ? -11.722 9.042 13.743 1.00 96.31 285 LEU A CA 1
ATOM 2165 C C . LEU A 1 285 ? -13.176 9.075 13.255 1.00 96.31 285 LEU A C 1
ATOM 2167 O O . LEU A 1 285 ? -14.090 9.092 14.074 1.00 96.31 285 LEU A O 1
ATOM 2171 N N . LEU A 1 286 ? -13.405 9.029 11.940 1.00 95.69 286 LEU A N 1
ATOM 2172 C CA . LEU A 1 286 ? -14.759 8.999 11.379 1.00 95.69 286 LEU A CA 1
ATOM 2173 C C . LEU A 1 286 ? -15.543 7.755 11.821 1.00 95.69 286 LEU A C 1
ATOM 2175 O O . LEU A 1 286 ? -16.711 7.873 12.190 1.00 95.69 286 LEU A O 1
ATOM 2179 N N . GLY A 1 287 ? -14.898 6.585 11.858 1.00 95.62 287 GLY A N 1
ATOM 2180 C CA . GLY A 1 287 ? -15.494 5.355 12.383 1.00 95.62 287 GLY A CA 1
ATOM 2181 C C . GLY A 1 287 ? -15.885 5.470 13.859 1.00 95.62 287 GLY A C 1
ATOM 2182 O O . GLY A 1 287 ? -16.975 5.046 14.233 1.00 95.62 287 GLY A O 1
ATOM 2183 N N . LEU A 1 288 ? -15.046 6.109 14.684 1.00 96.62 288 LEU A N 1
ATOM 2184 C CA . LEU A 1 288 ? -15.330 6.374 16.101 1.00 96.62 288 LEU A CA 1
ATOM 2185 C C . LEU A 1 288 ? -16.504 7.340 16.292 1.00 96.62 288 LEU A C 1
ATOM 2187 O O . LEU A 1 288 ? -17.326 7.120 17.175 1.00 96.62 288 LEU A O 1
ATOM 2191 N N . VAL A 1 289 ? -16.614 8.384 15.465 1.00 95.56 289 VAL A N 1
ATOM 2192 C CA . VAL A 1 289 ? -17.759 9.313 15.498 1.00 95.56 289 VAL A CA 1
ATOM 2193 C C . VAL A 1 289 ? -19.045 8.607 15.044 1.00 95.56 289 VAL A C 1
ATOM 2195 O O . VAL A 1 289 ? -20.109 8.814 15.629 1.00 95.56 289 VAL A O 1
ATOM 2198 N N . ARG A 1 290 ? -18.954 7.755 14.013 1.00 93.88 290 ARG A N 1
ATOM 2199 C CA . ARG A 1 290 ? -20.095 7.076 13.378 1.00 93.88 290 ARG A CA 1
ATOM 2200 C C . ARG A 1 290 ? -20.610 5.865 14.166 1.00 93.88 290 ARG A C 1
ATOM 2202 O O . ARG A 1 290 ? -21.754 5.472 13.962 1.00 93.88 290 ARG A O 1
ATOM 2209 N N . GLU A 1 291 ? -19.812 5.292 15.071 1.00 92.44 291 GLU A N 1
ATOM 2210 C CA . GLU A 1 291 ? -20.197 4.133 15.898 1.00 92.44 291 GLU A CA 1
ATOM 2211 C C . GLU A 1 291 ? -21.416 4.403 16.795 1.00 92.44 291 GLU A C 1
ATOM 2213 O O . GLU A 1 291 ? -22.173 3.479 17.090 1.00 92.44 291 GLU A O 1
ATOM 2218 N N . GLY A 1 292 ? -21.670 5.673 17.134 1.00 84.19 292 GLY A N 1
ATOM 2219 C CA . GLY A 1 292 ? -22.941 6.128 17.694 1.00 84.19 292 GLY A CA 1
ATOM 2220 C C . GLY A 1 292 ? -22.903 6.374 19.199 1.00 84.19 29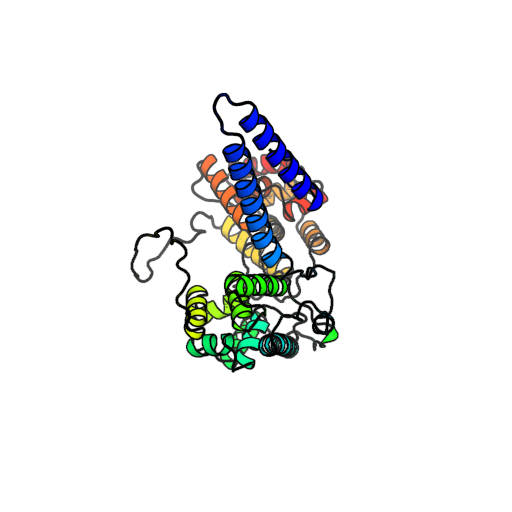2 GLY A C 1
ATOM 2221 O O . GLY A 1 292 ? -22.742 7.519 19.621 1.00 84.19 292 GLY A O 1
ATOM 2222 N N . ASP A 1 293 ? -23.115 5.330 20.001 1.00 83.94 293 ASP A N 1
ATOM 2223 C CA . ASP A 1 293 ? -23.367 5.450 21.448 1.00 83.94 293 ASP A CA 1
ATOM 2224 C C . ASP A 1 293 ? -22.265 4.887 22.352 1.00 83.94 293 ASP A C 1
ATOM 2226 O O . ASP A 1 293 ? -22.398 4.964 23.577 1.00 83.94 293 ASP A O 1
ATOM 2230 N N . GLY A 1 294 ? -21.182 4.340 21.797 1.00 89.75 294 GLY A N 1
ATOM 2231 C CA . GLY A 1 294 ? -20.035 3.916 22.591 1.00 89.75 294 GLY A CA 1
ATOM 2232 C C . GLY A 1 294 ? -19.291 5.086 23.233 1.00 89.75 294 GLY A C 1
ATOM 2233 O O . GLY A 1 294 ? -19.504 6.261 22.909 1.00 89.75 294 GLY A O 1
ATOM 2234 N N . ALA A 1 295 ? -18.386 4.754 24.157 1.00 93.31 295 ALA A N 1
ATOM 2235 C CA . ALA A 1 295 ? -17.654 5.743 24.945 1.00 93.31 295 ALA A CA 1
ATOM 2236 C C . ALA A 1 295 ? -16.955 6.808 24.080 1.00 93.31 295 ALA A C 1
ATOM 2238 O O . ALA A 1 295 ? -17.034 7.999 24.386 1.00 93.31 295 ALA A O 1
ATOM 2239 N N . ALA A 1 296 ? -16.331 6.393 22.971 1.00 95.88 296 ALA A N 1
ATOM 2240 C CA . ALA A 1 296 ? -15.660 7.311 22.056 1.00 95.88 296 ALA A CA 1
ATOM 2241 C C . ALA A 1 296 ? -16.622 8.278 21.362 1.00 95.88 296 ALA A C 1
ATOM 2243 O O . ALA A 1 296 ? -16.393 9.485 21.378 1.00 95.88 296 ALA A O 1
ATOM 2244 N N . ALA A 1 297 ? -17.709 7.766 20.784 1.00 94.50 297 ALA A N 1
ATOM 2245 C CA . ALA A 1 297 ? -18.666 8.576 20.041 1.00 94.50 297 ALA A CA 1
ATOM 2246 C C . ALA A 1 297 ? -19.323 9.642 20.934 1.00 94.50 297 ALA A C 1
ATOM 2248 O O . ALA A 1 297 ? -19.455 10.799 20.530 1.00 94.50 297 ALA A O 1
ATOM 2249 N N . ARG A 1 298 ? -19.669 9.286 22.180 1.00 94.69 298 ARG A N 1
ATOM 2250 C CA . ARG A 1 298 ? -20.214 10.239 23.161 1.00 94.69 298 ARG A CA 1
ATOM 2251 C C . ARG A 1 298 ? -19.190 11.282 23.586 1.00 94.69 298 ARG A C 1
ATOM 2253 O O . ARG A 1 298 ? -19.519 12.464 23.603 1.00 94.69 298 ARG A O 1
ATOM 2260 N N . ALA A 1 299 ? -17.960 10.862 23.886 1.00 96.38 299 ALA A N 1
ATOM 2261 C CA . ALA A 1 299 ? -16.898 11.788 24.262 1.00 96.38 299 ALA A CA 1
ATOM 2262 C C . ALA A 1 299 ? -16.592 12.786 23.132 1.00 96.38 299 ALA A C 1
ATOM 2264 O O . ALA A 1 299 ? -16.488 13.982 23.385 1.00 96.38 299 ALA A O 1
ATOM 2265 N N . LEU A 1 300 ? -16.524 12.317 21.883 1.00 96.38 300 LEU A N 1
ATOM 2266 C CA . LEU A 1 300 ? -16.327 13.159 20.701 1.00 96.38 300 LEU A CA 1
ATOM 2267 C C . LEU A 1 300 ? -17.491 14.148 20.512 1.00 96.38 300 LEU A C 1
ATOM 2269 O O . LEU A 1 300 ? -17.251 15.345 20.356 1.00 96.38 300 LEU A O 1
ATOM 2273 N N . ARG A 1 301 ? -18.743 13.682 20.609 1.00 94.56 301 ARG A N 1
ATOM 2274 C CA . ARG A 1 301 ? -19.946 14.523 20.466 1.00 94.56 301 ARG A CA 1
ATOM 2275 C C . ARG A 1 301 ? -20.023 15.621 21.527 1.00 94.56 301 ARG A C 1
ATOM 2277 O O . ARG A 1 301 ? -20.267 16.778 21.202 1.00 94.56 301 ARG A O 1
ATOM 2284 N N . GLU A 1 302 ? -19.795 15.269 22.788 1.00 94.44 302 GLU A N 1
ATOM 2285 C CA . GLU A 1 302 ? -19.771 16.222 23.905 1.00 94.44 302 GLU A CA 1
ATOM 2286 C C . GLU A 1 302 ? -18.595 17.213 23.810 1.00 94.44 302 GLU A C 1
ATOM 2288 O O . GLU A 1 302 ? -18.671 18.309 24.360 1.00 94.44 302 GLU A O 1
ATOM 2293 N N . SER A 1 303 ? -17.531 16.860 23.083 1.00 95.12 303 SER A N 1
ATOM 2294 C CA . SER A 1 303 ? -16.422 17.757 22.737 1.00 95.12 303 SER A CA 1
ATOM 2295 C C . SER A 1 303 ? -16.659 18.562 21.448 1.00 95.12 303 SER A C 1
ATOM 2297 O O . SER A 1 303 ? -15.743 19.220 20.961 1.00 95.12 303 SER A O 1
ATOM 2299 N N . GLY A 1 304 ? -17.872 18.535 20.883 1.00 93.06 304 GLY A N 1
ATOM 2300 C CA . GLY A 1 304 ? -18.247 19.326 19.705 1.00 93.06 304 GLY A CA 1
ATOM 2301 C C . GLY A 1 304 ? -17.785 18.749 18.363 1.00 93.06 304 GLY A C 1
ATOM 2302 O O . GLY A 1 304 ? -17.830 19.450 17.349 1.00 93.06 304 GLY A O 1
ATOM 2303 N N . VAL A 1 305 ? -17.349 17.487 18.337 1.00 93.69 305 VAL A N 1
ATOM 2304 C CA . VAL A 1 305 ? -16.967 16.786 17.108 1.00 93.69 305 VAL A CA 1
ATOM 2305 C C . VAL A 1 305 ? -18.221 16.269 16.411 1.00 93.69 305 VAL A C 1
ATOM 2307 O O . VAL A 1 305 ? -18.939 15.419 16.935 1.00 93.69 305 VAL A O 1
ATOM 2310 N N . ASP A 1 306 ? -18.462 16.787 15.210 1.00 90.06 306 ASP A N 1
ATOM 2311 C CA . ASP A 1 306 ? -19.575 16.409 14.345 1.00 90.06 306 ASP A CA 1
ATOM 2312 C C . ASP A 1 306 ? -19.076 15.629 13.119 1.00 90.06 306 ASP A C 1
ATOM 2314 O O . ASP A 1 306 ? -18.024 15.943 12.554 1.00 90.06 306 ASP A O 1
ATOM 2318 N N . LEU A 1 307 ? -19.847 14.623 12.693 1.00 90.31 307 LEU A N 1
ATOM 2319 C CA . LEU A 1 307 ? -19.470 13.726 11.599 1.00 90.31 307 LEU A CA 1
ATOM 2320 C C . LEU A 1 307 ? -19.286 14.476 10.277 1.00 90.31 307 LEU A C 1
ATOM 2322 O O . LEU A 1 307 ? -18.311 14.230 9.566 1.00 90.31 307 LEU A O 1
ATOM 2326 N N . GLU A 1 308 ? -20.196 15.392 9.946 1.00 88.62 308 GLU A N 1
ATOM 2327 C CA . GLU A 1 308 ? -20.137 16.126 8.681 1.00 88.62 308 GLU A CA 1
ATOM 2328 C C . GLU A 1 308 ? -18.975 17.116 8.671 1.00 88.62 308 GLU A C 1
ATOM 2330 O O . GLU A 1 308 ? -18.249 17.203 7.680 1.00 88.62 308 GLU A O 1
ATOM 2335 N N . ARG A 1 309 ? -18.706 17.784 9.797 1.00 84.81 309 ARG A N 1
ATOM 2336 C CA . ARG A 1 309 ? -17.510 18.631 9.932 1.00 84.81 309 ARG A CA 1
ATOM 2337 C C . ARG A 1 309 ? -16.209 17.837 9.804 1.00 84.81 309 ARG A C 1
ATOM 2339 O O . ARG A 1 309 ? -15.293 18.290 9.118 1.00 84.81 309 ARG A O 1
ATOM 2346 N N . CYS A 1 310 ? -16.123 16.646 10.402 1.00 87.25 310 CYS A N 1
ATOM 2347 C CA . CYS A 1 310 ? -14.963 15.770 10.226 1.00 87.25 310 CYS A CA 1
ATOM 2348 C C . CYS A 1 310 ? -14.787 15.343 8.765 1.00 87.25 310 CYS A C 1
ATOM 2350 O O . CYS A 1 310 ? -13.674 15.406 8.245 1.00 87.25 310 CYS A O 1
ATOM 2352 N N . ARG A 1 311 ? -15.871 14.952 8.082 1.00 87.19 311 ARG A N 1
ATOM 2353 C CA . ARG A 1 311 ? -15.840 14.563 6.662 1.00 87.19 311 ARG A CA 1
ATOM 2354 C C . ARG A 1 311 ? -15.387 15.703 5.757 1.00 87.19 311 ARG A C 1
ATOM 2356 O O . ARG A 1 311 ? -14.570 15.484 4.865 1.00 87.19 311 ARG A O 1
ATOM 2363 N N . GLN A 1 312 ? -15.885 16.914 6.002 1.00 78.12 312 GLN A N 1
ATOM 2364 C CA . GLN A 1 312 ? -15.439 18.108 5.287 1.00 78.12 312 GLN A CA 1
ATOM 2365 C C . GLN A 1 312 ? -13.933 18.314 5.475 1.00 78.12 312 GLN A C 1
ATOM 2367 O O . GLN A 1 312 ? -13.221 18.454 4.486 1.00 78.12 312 GLN A O 1
ATOM 2372 N N . ALA A 1 313 ? -13.431 18.246 6.712 1.00 72.69 313 ALA A N 1
ATOM 2373 C CA . ALA A 1 313 ? -12.006 18.405 7.001 1.00 72.69 313 ALA A CA 1
ATOM 2374 C C . ALA A 1 313 ? -11.129 17.348 6.299 1.00 72.69 313 ALA A C 1
ATOM 2376 O O . ALA A 1 313 ? -10.088 17.697 5.745 1.00 72.69 313 ALA A O 1
ATOM 2377 N N . VAL A 1 314 ? -11.564 16.081 6.240 1.00 72.94 314 VAL A N 1
ATOM 2378 C CA . VAL A 1 314 ? -10.859 15.017 5.491 1.00 72.94 314 VAL A CA 1
ATOM 2379 C C . VAL A 1 314 ? -10.735 15.380 4.009 1.00 72.94 314 VAL A C 1
ATOM 2381 O O . VAL A 1 314 ? -9.651 15.269 3.440 1.00 72.94 314 VAL A O 1
ATOM 2384 N N . GLY A 1 315 ? -11.816 15.888 3.407 1.00 59.69 315 GLY A N 1
ATOM 2385 C CA . GLY A 1 315 ? -11.841 16.305 2.002 1.00 59.69 315 GLY A CA 1
ATOM 2386 C C . GLY A 1 315 ? -10.944 17.503 1.657 1.00 59.69 315 GLY A C 1
ATOM 2387 O O . GLY A 1 315 ? -10.649 17.698 0.481 1.00 59.69 315 GLY A O 1
ATOM 2388 N N . PHE A 1 316 ? -10.507 18.290 2.648 1.00 50.66 316 PHE A N 1
ATOM 2389 C CA . PHE A 1 316 ? -9.598 19.433 2.464 1.00 50.66 316 PHE A CA 1
ATOM 2390 C C . PHE A 1 316 ? -8.121 19.111 2.760 1.00 50.66 316 PHE A C 1
ATOM 2392 O O . PHE A 1 316 ? -7.247 19.833 2.284 1.00 50.66 316 PHE A O 1
ATOM 2399 N N . ILE A 1 317 ? -7.829 18.072 3.555 1.00 44.06 317 ILE A N 1
ATOM 2400 C CA . ILE A 1 317 ? -6.482 17.807 4.104 1.00 44.06 317 ILE A CA 1
ATOM 2401 C C . ILE A 1 317 ? -5.734 16.693 3.344 1.00 44.06 317 ILE A C 1
ATOM 2403 O O . ILE A 1 317 ? -4.502 16.684 3.335 1.00 44.06 317 ILE A O 1
ATOM 2407 N N . GLY A 1 318 ? -6.439 15.782 2.668 1.00 40.88 318 GLY A N 1
ATOM 2408 C CA . GLY A 1 318 ? -5.839 14.758 1.803 1.00 40.88 318 GLY A CA 1
ATOM 2409 C C . GLY A 1 318 ? -6.214 14.970 0.333 1.00 40.88 318 GLY A C 1
ATOM 2410 O O . GLY A 1 318 ? -7.325 15.429 0.065 1.00 40.88 318 GLY A O 1
ATOM 2411 N N . PRO A 1 319 ? -5.341 14.648 -0.645 1.00 35.62 319 PRO A N 1
ATOM 2412 C CA . PRO A 1 319 ? -5.807 14.505 -2.022 1.00 35.62 319 PRO A CA 1
ATOM 2413 C C . PRO A 1 319 ? -6.956 13.491 -2.018 1.00 35.62 319 PRO A C 1
ATOM 2415 O O . PRO A 1 319 ? -6.821 12.448 -1.380 1.00 35.62 319 PRO A O 1
ATOM 2418 N N . ARG A 1 320 ? -8.071 13.788 -2.704 1.00 38.53 320 ARG A N 1
ATOM 2419 C CA . ARG A 1 320 ? -9.088 12.768 -3.007 1.00 38.53 320 ARG A CA 1
ATOM 2420 C C . ARG A 1 320 ? -8.337 11.556 -3.546 1.00 38.53 320 ARG A C 1
ATOM 2422 O O . ARG A 1 320 ? -7.610 11.697 -4.528 1.00 38.53 320 ARG A O 1
ATOM 2429 N N . GLY A 1 321 ? -8.438 10.409 -2.883 1.00 40.34 321 GLY A N 1
ATOM 2430 C CA . GLY A 1 321 ? -7.898 9.196 -3.474 1.00 40.34 321 GLY A CA 1
ATOM 2431 C C . GLY A 1 321 ? -8.579 8.984 -4.819 1.00 40.34 321 GLY A C 1
ATOM 2432 O O . GLY A 1 321 ? -9.798 9.057 -4.923 1.00 40.34 321 GLY A O 1
ATOM 2433 N N . ASP A 1 322 ? -7.814 8.771 -5.876 1.00 39.75 322 ASP A N 1
ATOM 2434 C CA . ASP A 1 322 ? -8.362 8.274 -7.134 1.00 39.75 322 ASP A CA 1
ATOM 2435 C C . ASP A 1 322 ? -8.392 6.743 -7.044 1.00 39.75 322 ASP A C 1
ATOM 2437 O O . ASP A 1 322 ? -7.508 6.096 -7.596 1.00 39.75 322 ASP A O 1
ATOM 2441 N N . SER A 1 323 ? -9.320 6.123 -6.303 1.00 38.28 323 SER A N 1
ATOM 2442 C CA . SER A 1 323 ? -9.749 4.732 -6.559 1.00 38.28 323 SER A CA 1
ATOM 2443 C C . SER A 1 323 ? -11.016 4.293 -5.827 1.00 38.28 323 SER A C 1
ATOM 2445 O O . SER A 1 323 ? -11.037 4.208 -4.598 1.00 38.28 323 SER A O 1
ATOM 2447 N N . THR A 1 324 ? -12.012 3.922 -6.640 1.00 36.03 324 THR A N 1
ATOM 2448 C CA . THR A 1 324 ? -13.218 3.148 -6.326 1.00 36.03 324 THR A CA 1
ATOM 2449 C C . THR A 1 324 ? -12.850 1.929 -5.487 1.00 36.03 324 THR A C 1
ATOM 2451 O O . THR A 1 324 ? -12.393 0.920 -6.019 1.00 36.03 324 THR A O 1
ATOM 2454 N N . ALA A 1 325 ? -12.968 2.020 -4.165 1.00 34.62 325 ALA A N 1
ATOM 2455 C CA . ALA A 1 325 ? -12.529 0.937 -3.294 1.00 34.62 325 ALA A CA 1
ATOM 2456 C C . ALA A 1 325 ? -13.489 -0.265 -3.367 1.00 34.62 325 ALA A C 1
ATOM 2458 O O . ALA A 1 325 ? -14.684 -0.133 -3.097 1.00 34.62 325 ALA A O 1
ATOM 2459 N N . SER A 1 326 ? -12.950 -1.452 -3.661 1.00 37.31 326 SER A N 1
ATOM 2460 C CA . SER A 1 326 ? -13.621 -2.722 -3.374 1.00 37.31 326 SER A CA 1
ATOM 2461 C C . SER A 1 326 ? -13.476 -3.046 -1.876 1.00 37.31 326 SER A C 1
ATOM 2463 O O . SER A 1 326 ? -12.361 -2.998 -1.350 1.00 37.31 326 SER A O 1
ATOM 2465 N N . PRO A 1 327 ? -14.565 -3.404 -1.167 1.00 37.31 327 PRO A N 1
ATOM 2466 C CA . PRO A 1 327 ? -14.580 -3.519 0.289 1.00 37.31 327 PRO A CA 1
ATOM 2467 C C . PRO A 1 327 ? -13.520 -4.415 0.963 1.00 37.31 327 PRO A C 1
ATOM 2469 O O . PRO A 1 327 ? -13.131 -4.038 2.057 1.00 37.31 327 PRO A O 1
ATOM 2472 N N . PRO A 1 328 ? -13.009 -5.549 0.433 1.00 34.81 328 PRO A N 1
ATOM 2473 C CA . PRO A 1 328 ? -12.263 -6.502 1.273 1.00 34.81 328 PRO A CA 1
ATOM 2474 C C . PRO A 1 328 ? -10.753 -6.240 1.502 1.00 34.81 328 PRO A C 1
ATOM 2476 O O . PRO A 1 328 ? -10.184 -6.903 2.364 1.00 34.81 328 PRO A O 1
ATOM 2479 N N . GLU A 1 329 ? -10.091 -5.293 0.818 1.00 41.50 329 GLU A N 1
ATOM 2480 C CA . GLU A 1 329 ? -8.609 -5.143 0.841 1.00 41.50 329 GLU A CA 1
ATOM 2481 C C . GLU A 1 329 ? -8.076 -3.832 1.463 1.00 41.50 329 GLU A C 1
ATOM 2483 O O . GLU A 1 329 ? -6.937 -3.423 1.227 1.00 41.50 329 GLU A O 1
ATOM 2488 N N . ILE A 1 330 ? -8.867 -3.132 2.280 1.00 51.34 330 ILE A N 1
ATOM 2489 C CA . ILE A 1 330 ? -8.410 -1.861 2.861 1.00 51.34 330 ILE A CA 1
ATOM 2490 C C . ILE A 1 330 ? -7.379 -2.110 3.971 1.00 51.34 330 ILE A C 1
ATOM 2492 O O . ILE A 1 330 ? -7.686 -2.644 5.037 1.00 51.34 330 ILE A O 1
ATOM 2496 N N . THR A 1 331 ? -6.135 -1.690 3.732 1.00 60.62 331 THR A N 1
ATOM 2497 C CA . THR A 1 331 ? -5.013 -1.898 4.663 1.00 60.62 331 THR A CA 1
ATOM 2498 C C . THR A 1 331 ? -4.955 -0.836 5.762 1.00 60.62 331 THR A C 1
ATOM 2500 O O . THR A 1 331 ? -5.349 0.309 5.570 1.00 60.62 331 THR A O 1
ATOM 2503 N N . LEU A 1 332 ? -4.434 -1.176 6.943 1.00 73.50 332 LEU A N 1
ATOM 2504 C CA . LEU A 1 332 ? -4.225 -0.199 8.019 1.00 73.50 332 LEU A CA 1
ATOM 2505 C C . LEU A 1 332 ? -2.927 0.578 7.789 1.00 73.50 332 LEU A C 1
ATOM 2507 O O . LEU A 1 332 ? -1.877 -0.037 7.564 1.00 73.50 332 LEU A O 1
ATOM 2511 N N . SER A 1 333 ? -2.964 1.905 7.944 1.00 76.12 333 SER A N 1
ATOM 2512 C CA . SER A 1 333 ? -1.737 2.712 7.944 1.00 76.12 333 SER A CA 1
ATOM 2513 C C . SER A 1 333 ? -0.815 2.329 9.121 1.00 76.12 333 SER A C 1
ATOM 2515 O O . SER A 1 333 ? -1.307 1.878 10.162 1.00 76.12 333 SER A O 1
ATOM 2517 N N . PRO A 1 334 ? 0.513 2.540 9.030 1.00 66.69 334 PRO A N 1
ATOM 2518 C CA . PRO A 1 334 ? 1.424 2.304 10.153 1.00 66.69 334 PRO A CA 1
ATOM 2519 C C . PRO A 1 334 ? 1.034 3.063 11.431 1.00 66.69 334 PRO A C 1
ATOM 2521 O O . PRO A 1 334 ? 1.125 2.506 12.523 1.00 66.69 334 PRO A O 1
ATOM 2524 N N . ARG A 1 335 ? 0.531 4.301 11.302 1.00 79.44 335 ARG A N 1
ATOM 2525 C CA . ARG A 1 335 ? 0.022 5.083 12.441 1.00 79.44 335 ARG A CA 1
ATOM 2526 C C . ARG A 1 335 ? -1.254 4.471 13.016 1.00 79.44 335 ARG A C 1
ATOM 2528 O O . ARG A 1 335 ? -1.368 4.334 14.225 1.00 79.44 335 ARG A O 1
ATOM 2535 N N . THR A 1 336 ? -2.168 3.997 12.170 1.00 88.81 336 THR A N 1
ATOM 2536 C CA . THR A 1 336 ? -3.384 3.290 12.610 1.00 88.81 336 THR A CA 1
ATOM 2537 C C . THR A 1 336 ? -3.046 2.000 13.366 1.00 88.81 336 THR A C 1
ATOM 2539 O O . THR A 1 336 ? -3.639 1.721 14.403 1.00 88.81 336 THR A O 1
ATOM 2542 N N . ARG A 1 337 ? -2.042 1.232 12.915 1.00 87.69 337 ARG A N 1
ATOM 2543 C CA . ARG A 1 337 ? -1.544 0.068 13.674 1.00 87.69 337 ARG A CA 1
ATOM 2544 C C . ARG A 1 337 ? -0.972 0.491 15.024 1.00 87.69 337 ARG A C 1
ATOM 2546 O O . ARG A 1 337 ? -1.266 -0.148 16.032 1.00 87.69 337 ARG A O 1
ATOM 2553 N N . LYS A 1 338 ? -0.232 1.605 15.064 1.00 87.75 338 LYS A N 1
ATOM 2554 C CA . LYS A 1 338 ? 0.286 2.153 16.320 1.00 87.75 338 LYS A CA 1
ATOM 2555 C C . LYS A 1 338 ? -0.829 2.560 17.285 1.00 87.75 338 LYS A C 1
ATOM 2557 O O . LYS A 1 338 ? -0.710 2.301 18.479 1.00 87.75 338 LYS A O 1
ATOM 2562 N N . VAL A 1 339 ? -1.927 3.128 16.784 1.00 93.38 339 VAL A N 1
ATOM 2563 C CA . VAL A 1 339 ? -3.122 3.424 17.591 1.00 93.38 339 VAL A CA 1
ATOM 2564 C C . VAL A 1 339 ? -3.664 2.161 18.261 1.00 93.38 339 VAL A C 1
ATOM 2566 O O . VAL A 1 339 ? -4.003 2.206 19.440 1.00 93.38 339 VAL A O 1
ATOM 2569 N N . PHE A 1 340 ? -3.693 1.023 17.562 1.00 92.56 340 PHE A N 1
ATOM 2570 C CA . PHE A 1 340 ? -4.165 -0.235 18.149 1.00 92.56 340 PHE A CA 1
ATOM 2571 C C . PHE A 1 340 ? -3.226 -0.765 19.229 1.00 92.56 340 PHE A C 1
ATOM 2573 O O . PHE A 1 340 ? -3.703 -1.171 20.282 1.00 92.56 340 PHE A O 1
ATOM 2580 N N . GLU A 1 341 ? -1.909 -0.696 19.024 1.00 90.19 341 GLU A N 1
ATOM 2581 C CA . GLU A 1 341 ? -0.938 -1.026 20.078 1.00 90.19 341 GLU A CA 1
ATOM 2582 C C . GLU A 1 341 ? -1.149 -0.154 21.326 1.00 90.19 341 GLU A C 1
ATOM 2584 O O . GLU A 1 341 ? -1.171 -0.653 22.446 1.00 90.19 341 GLU A O 1
ATOM 2589 N N . LEU A 1 342 ? -1.358 1.153 21.142 1.00 94.00 342 LEU A N 1
ATOM 2590 C CA . LEU A 1 342 ? -1.580 2.084 22.251 1.00 94.00 342 LEU A CA 1
ATOM 2591 C C . LEU A 1 342 ? -2.930 1.863 22.952 1.00 94.00 342 LEU A C 1
ATOM 2593 O O . LEU A 1 342 ? -3.020 2.074 24.160 1.00 94.00 342 LEU A O 1
ATOM 2597 N N . ALA A 1 343 ? -3.957 1.429 22.218 1.00 94.00 343 ALA A N 1
ATOM 2598 C CA . ALA A 1 343 ? -5.253 1.045 22.773 1.00 94.00 343 ALA A CA 1
ATOM 2599 C C . ALA A 1 343 ? -5.154 -0.239 23.614 1.00 94.00 343 ALA A C 1
ATOM 2601 O O . ALA A 1 343 ? -5.754 -0.318 24.685 1.00 94.00 343 ALA A O 1
ATOM 2602 N N . VAL A 1 344 ? -4.358 -1.220 23.163 1.00 91.69 344 VAL A N 1
ATOM 2603 C CA . VAL A 1 344 ? -4.034 -2.432 23.937 1.00 91.69 344 VAL A CA 1
ATOM 2604 C C . VAL A 1 344 ? -3.325 -2.048 25.237 1.00 91.69 344 VAL A C 1
ATOM 2606 O O . VAL A 1 344 ? -3.786 -2.435 26.309 1.00 91.69 344 VAL A O 1
ATOM 2609 N N . ASP A 1 345 ? -2.272 -1.227 25.154 1.00 90.94 345 ASP A N 1
ATOM 2610 C CA . ASP A 1 345 ? -1.533 -0.740 26.324 1.00 90.94 345 ASP A CA 1
ATOM 2611 C C . ASP A 1 345 ? -2.453 -0.055 27.352 1.00 90.94 345 ASP A C 1
ATOM 2613 O O . ASP A 1 345 ? -2.275 -0.212 28.560 1.00 90.94 345 ASP A O 1
ATOM 2617 N N . GLU A 1 346 ? -3.412 0.753 26.890 1.00 88.69 346 GLU A N 1
ATOM 2618 C CA . GLU A 1 346 ? -4.329 1.493 27.765 1.00 88.69 346 GLU A CA 1
ATOM 2619 C C . GLU A 1 346 ? -5.357 0.567 28.430 1.00 88.69 346 GLU A C 1
ATOM 2621 O O . GLU A 1 346 ? -5.638 0.708 29.624 1.00 88.69 346 GLU A O 1
ATOM 2626 N N . ALA A 1 347 ? -5.890 -0.407 27.687 1.00 90.31 347 ALA A N 1
ATOM 2627 C CA . ALA A 1 347 ? -6.766 -1.432 28.240 1.00 90.31 347 ALA A CA 1
ATOM 2628 C C . ALA A 1 347 ? -6.037 -2.271 29.301 1.00 90.31 347 ALA A C 1
ATOM 2630 O O . ALA A 1 347 ? -6.580 -2.477 30.387 1.00 90.31 347 ALA A O 1
ATOM 2631 N N . ASP A 1 348 ? -4.788 -2.666 29.034 1.00 90.81 348 ASP A N 1
ATOM 2632 C CA . ASP A 1 348 ? -3.959 -3.449 29.955 1.00 90.81 348 ASP A CA 1
ATOM 2633 C C . ASP A 1 348 ? -3.645 -2.675 31.242 1.00 90.81 348 ASP A C 1
ATOM 2635 O O . ASP A 1 348 ? -3.836 -3.197 32.341 1.00 90.81 348 ASP A O 1
ATOM 2639 N N . ARG A 1 349 ? -3.253 -1.397 31.136 1.00 88.00 349 ARG A N 1
ATOM 2640 C CA . ARG A 1 349 ? -3.025 -0.527 32.308 1.00 88.00 349 ARG A CA 1
ATOM 2641 C C . ARG A 1 349 ? -4.274 -0.333 33.160 1.00 88.00 349 ARG A C 1
ATOM 2643 O O . ARG A 1 349 ? -4.165 -0.174 34.371 1.00 88.00 349 ARG A O 1
ATOM 2650 N N . ALA A 1 350 ? -5.443 -0.334 32.529 1.00 87.56 350 ALA A N 1
ATOM 2651 C CA . ALA A 1 350 ? -6.729 -0.213 33.199 1.00 87.56 350 ALA A CA 1
ATOM 2652 C C . ALA A 1 350 ? -7.311 -1.568 33.655 1.00 87.56 350 ALA A C 1
ATOM 2654 O O . ALA A 1 350 ? -8.432 -1.596 34.157 1.00 87.56 350 ALA A O 1
ATOM 2655 N N . GLY A 1 351 ? -6.594 -2.684 33.462 1.00 89.06 351 GLY A N 1
ATOM 2656 C CA . GLY A 1 351 ? -7.041 -4.024 33.855 1.00 89.06 351 GLY A CA 1
ATOM 2657 C C . GLY A 1 351 ? -8.236 -4.559 33.057 1.00 89.06 351 GLY A C 1
ATOM 2658 O O . GLY A 1 351 ? -8.978 -5.405 33.554 1.00 89.06 351 GLY A O 1
ATOM 2659 N N . ARG A 1 352 ? -8.467 -4.067 31.833 1.00 88.75 352 ARG A N 1
ATOM 2660 C CA . ARG A 1 352 ? -9.626 -4.433 31.005 1.00 88.75 352 ARG A CA 1
ATOM 2661 C C . ARG A 1 352 ? -9.280 -5.536 30.008 1.00 88.75 352 ARG A C 1
ATOM 2663 O O . ARG A 1 352 ? -8.395 -5.404 29.168 1.00 88.75 352 ARG A O 1
ATOM 2670 N N . ALA A 1 353 ? -10.034 -6.633 30.074 1.00 85.56 353 ALA A N 1
ATOM 2671 C CA . ALA A 1 353 ? -9.809 -7.807 29.229 1.00 85.56 353 ALA A CA 1
ATOM 2672 C C . ALA A 1 353 ? -10.138 -7.558 27.744 1.00 85.56 353 ALA A C 1
ATOM 2674 O O . ALA A 1 353 ? -9.478 -8.111 26.858 1.00 85.56 353 ALA A O 1
ATOM 2675 N N . LYS A 1 354 ? -11.154 -6.728 27.471 1.00 90.06 354 LYS A N 1
ATOM 2676 C CA . LYS A 1 354 ? -11.620 -6.390 26.122 1.00 90.06 354 LYS A CA 1
ATOM 2677 C C . LYS A 1 354 ? -11.338 -4.928 25.787 1.00 90.06 354 LYS A C 1
ATOM 2679 O O . LYS A 1 354 ? -11.458 -4.061 26.646 1.00 90.06 354 LYS A O 1
ATOM 2684 N N . ILE A 1 355 ? -10.986 -4.700 24.525 1.00 92.19 355 ILE A N 1
ATOM 2685 C CA . ILE A 1 355 ? -10.676 -3.395 23.942 1.00 92.19 355 ILE A CA 1
ATOM 2686 C C . ILE A 1 355 ? -11.949 -2.846 23.305 1.00 92.19 355 ILE A C 1
ATOM 2688 O O . ILE A 1 355 ? -12.569 -3.510 22.468 1.00 92.19 355 ILE A O 1
ATOM 2692 N N . GLY A 1 356 ? -12.325 -1.650 23.740 1.00 92.75 356 GLY A N 1
ATOM 2693 C CA . GLY A 1 356 ? -13.541 -0.946 23.372 1.00 92.75 356 GLY A CA 1
ATOM 2694 C C . GLY A 1 356 ? -13.331 0.223 22.418 1.00 92.75 356 GLY A C 1
ATOM 2695 O O . GLY A 1 356 ? -12.201 0.579 22.079 1.00 92.75 356 GLY A O 1
ATOM 2696 N N . SER A 1 357 ? -14.419 0.888 22.017 1.00 94.75 357 SER A N 1
ATOM 2697 C CA . SER A 1 357 ? -14.314 2.103 21.189 1.00 94.75 357 SER A CA 1
ATOM 2698 C C . SER A 1 357 ? -13.595 3.235 21.933 1.00 94.75 357 SER A C 1
ATOM 2700 O O . SER A 1 357 ? -12.781 3.942 21.341 1.00 94.75 357 SER A O 1
ATOM 2702 N N . GLY A 1 358 ? -13.812 3.355 23.248 1.00 95.56 358 GLY A N 1
ATOM 2703 C CA . GLY A 1 358 ? -13.096 4.312 24.095 1.00 95.56 358 GLY A CA 1
ATOM 2704 C C . GLY A 1 358 ? -11.578 4.097 24.108 1.00 95.56 358 GLY A C 1
ATOM 2705 O O . GLY A 1 358 ? -10.830 5.069 24.056 1.00 95.56 358 GLY A O 1
ATOM 2706 N N . ASP A 1 359 ? -11.109 2.847 24.091 1.00 96.19 359 ASP A N 1
ATOM 2707 C CA . ASP A 1 359 ? -9.672 2.536 24.030 1.00 96.19 359 ASP A CA 1
ATOM 2708 C C . ASP A 1 359 ? -9.039 2.951 22.720 1.00 96.19 359 ASP A C 1
ATOM 2710 O O . ASP A 1 359 ? -7.937 3.494 22.707 1.00 96.19 359 ASP A O 1
ATOM 2714 N N . LEU A 1 360 ? -9.748 2.715 21.618 1.00 96.25 360 LEU A N 1
ATOM 2715 C CA . LEU A 1 360 ? -9.306 3.144 20.299 1.00 96.25 360 LEU A CA 1
ATOM 2716 C C . LEU A 1 360 ? -9.162 4.669 20.244 1.00 96.25 360 LEU A C 1
ATOM 2718 O O . LEU A 1 360 ? -8.186 5.162 19.683 1.00 96.25 360 LEU A O 1
ATOM 2722 N N . LEU A 1 361 ? -10.076 5.417 20.874 1.00 97.19 361 LEU A N 1
ATOM 2723 C CA . LEU A 1 361 ? -9.966 6.874 20.973 1.00 97.19 361 LEU A CA 1
ATOM 2724 C C . LEU A 1 361 ? -8.799 7.314 21.872 1.00 97.19 361 LEU A C 1
ATOM 2726 O O . LEU A 1 361 ? -8.061 8.224 21.501 1.00 97.19 361 LEU A O 1
ATOM 2730 N N . LEU A 1 362 ? -8.578 6.658 23.014 1.00 96.56 362 LEU A N 1
ATOM 2731 C CA . LEU A 1 362 ? -7.417 6.941 23.868 1.00 96.56 362 LEU A CA 1
ATOM 2732 C C . LEU A 1 362 ? -6.096 6.650 23.145 1.00 96.56 362 LEU A C 1
ATOM 2734 O O . LEU A 1 362 ? -5.170 7.459 23.206 1.00 96.56 362 LEU A O 1
ATOM 2738 N N . GLY A 1 363 ? -6.026 5.540 22.407 1.00 96.12 363 GLY A N 1
ATOM 2739 C CA . GLY A 1 363 ? -4.895 5.203 21.547 1.00 96.12 363 GLY A CA 1
ATOM 2740 C C . GLY A 1 363 ? -4.664 6.252 20.457 1.00 96.12 363 GLY A C 1
ATOM 2741 O O . GLY A 1 363 ? -3.521 6.641 20.223 1.00 96.12 363 GLY A O 1
ATOM 2742 N N . LEU A 1 364 ? -5.738 6.761 19.843 1.00 96.00 364 LEU A N 1
ATOM 2743 C CA . LEU A 1 364 ? -5.693 7.801 18.812 1.00 96.00 364 LEU A CA 1
ATOM 2744 C C . LEU A 1 364 ? -5.143 9.126 19.362 1.00 96.00 364 LEU A C 1
ATOM 2746 O O . LEU A 1 364 ? -4.271 9.728 18.745 1.00 96.00 364 LEU A O 1
ATOM 2750 N N . ILE A 1 365 ? -5.602 9.552 20.543 1.00 95.75 365 ILE A N 1
ATOM 2751 C CA . ILE A 1 365 ? -5.117 10.772 21.211 1.00 95.75 365 ILE A CA 1
ATOM 2752 C C . ILE A 1 365 ? -3.650 10.618 21.636 1.00 95.75 365 ILE A C 1
ATOM 2754 O O . ILE A 1 365 ? -2.869 11.559 21.509 1.00 95.75 365 ILE A O 1
ATOM 2758 N N . ARG A 1 366 ? -3.263 9.434 22.132 1.00 94.00 366 ARG A N 1
ATOM 2759 C CA . ARG A 1 366 ? -1.900 9.148 22.604 1.00 94.00 366 ARG A CA 1
ATOM 2760 C C . ARG A 1 366 ? -0.888 8.996 21.468 1.00 94.00 366 ARG A C 1
ATOM 2762 O O . ARG A 1 366 ? 0.287 9.272 21.691 1.00 94.00 366 ARG A O 1
ATOM 2769 N N . GLU A 1 367 ? -1.314 8.560 20.283 1.00 92.69 367 GLU A N 1
ATOM 2770 C CA . GLU A 1 367 ? -0.464 8.578 19.085 1.00 92.69 367 GLU A CA 1
ATOM 2771 C C . GLU A 1 367 ? -0.047 10.019 18.749 1.00 92.69 367 GLU A C 1
ATOM 2773 O O . GLU A 1 367 ? 1.114 10.254 18.419 1.00 92.69 367 GLU A O 1
ATOM 2778 N N . GLY A 1 368 ? -0.949 10.981 18.986 1.00 78.19 368 GLY A N 1
ATOM 2779 C CA . GLY A 1 368 ? -0.637 12.405 19.144 1.00 78.19 368 GLY A CA 1
ATOM 2780 C C . GLY A 1 368 ? -0.323 13.157 17.851 1.00 78.19 368 GLY A C 1
ATOM 2781 O O . GLY A 1 368 ? -0.254 14.391 17.864 1.00 78.19 368 GLY A O 1
ATOM 2782 N N . GLU A 1 369 ? -0.210 12.446 16.734 1.00 72.44 369 GLU A N 1
ATOM 2783 C CA . GLU A 1 369 ? 0.186 12.961 15.435 1.00 72.44 369 GLU A CA 1
ATOM 2784 C C . GLU A 1 369 ? -0.784 12.470 14.327 1.00 72.44 369 GLU A C 1
ATOM 2786 O O . GLU A 1 369 ? -1.779 11.787 14.556 1.00 72.44 369 GLU A O 1
ATOM 2791 N N . GLY A 1 370 ? -0.570 12.882 13.077 1.00 72.81 370 GLY A N 1
ATOM 2792 C CA . GLY A 1 370 ? -1.399 12.442 11.945 1.00 72.81 370 GLY A CA 1
ATOM 2793 C C . GLY A 1 370 ? -2.697 13.233 11.721 1.00 72.81 370 GLY A C 1
ATOM 2794 O O . GLY A 1 370 ? -2.998 14.216 12.399 1.00 72.81 370 GLY A O 1
ATOM 2795 N N . ILE A 1 371 ? -3.454 12.822 10.697 1.00 81.62 371 ILE A N 1
ATOM 2796 C CA . ILE A 1 371 ? -4.553 13.617 10.125 1.00 81.62 371 ILE A CA 1
ATOM 2797 C C . ILE A 1 371 ? -5.714 13.762 11.116 1.00 81.62 371 ILE A C 1
ATOM 2799 O O . ILE A 1 371 ? -6.253 14.857 11.251 1.00 81.62 371 ILE A O 1
ATOM 2803 N N . ALA A 1 372 ? -6.050 12.711 11.873 1.00 87.81 372 ALA A N 1
ATOM 2804 C CA . ALA A 1 372 ? -7.067 12.794 12.924 1.00 87.81 372 ALA A CA 1
ATOM 2805 C C . ALA A 1 372 ? -6.799 13.914 13.936 1.00 87.81 372 ALA A C 1
ATOM 2807 O O . ALA A 1 372 ? -7.714 14.659 14.277 1.00 87.81 372 ALA A O 1
ATOM 2808 N N . MET A 1 373 ? -5.552 14.058 14.394 1.00 90.00 373 MET A N 1
ATOM 2809 C CA . MET A 1 373 ? -5.190 15.113 15.341 1.00 90.00 373 MET A CA 1
ATOM 2810 C C . MET A 1 373 ? -5.291 16.497 14.702 1.00 90.00 373 MET A C 1
ATOM 2812 O O . MET A 1 373 ? -5.839 17.404 15.317 1.00 90.00 373 MET A O 1
ATOM 2816 N N . GLY A 1 374 ? -4.869 16.639 13.441 1.00 81.31 374 GLY A N 1
ATOM 2817 C CA . GLY A 1 374 ? -5.063 17.880 12.685 1.00 81.31 374 GLY A CA 1
ATOM 2818 C C . GLY A 1 374 ? -6.541 18.258 12.515 1.00 81.31 374 GLY A C 1
ATOM 2819 O O . GLY A 1 374 ? -6.894 19.431 12.626 1.00 81.31 374 GLY A O 1
ATOM 2820 N N . ILE A 1 375 ? -7.425 17.274 12.314 1.00 85.88 375 ILE A N 1
ATOM 2821 C CA . ILE A 1 375 ? -8.878 17.494 12.259 1.00 85.88 375 ILE A CA 1
ATOM 2822 C C . ILE A 1 375 ? -9.392 17.977 13.618 1.00 85.88 375 ILE A C 1
ATOM 2824 O O . ILE A 1 375 ? -10.081 18.994 13.667 1.00 85.88 375 ILE A O 1
ATOM 2828 N N . LEU A 1 376 ? -9.037 17.304 14.717 1.00 91.12 376 LEU A N 1
ATOM 2829 C CA . LEU A 1 376 ? -9.447 17.718 16.064 1.00 91.12 376 LEU A CA 1
ATOM 2830 C C . LEU A 1 376 ? -8.966 19.140 16.400 1.00 91.12 376 LEU A C 1
ATOM 2832 O O . LEU A 1 376 ? -9.751 19.940 16.912 1.00 91.12 376 LEU A O 1
ATOM 2836 N N . ASP A 1 377 ? -7.730 19.487 16.033 1.00 88.56 377 ASP A N 1
ATOM 2837 C CA . ASP A 1 377 ? -7.187 20.838 16.214 1.00 88.56 377 ASP A CA 1
ATOM 2838 C C . ASP A 1 377 ? -7.960 21.878 15.392 1.00 88.56 377 ASP A C 1
ATOM 2840 O O . ASP A 1 377 ? -8.302 22.946 15.901 1.00 88.56 377 ASP A O 1
ATOM 2844 N N . SER A 1 378 ? -8.290 21.564 14.133 1.00 85.38 378 SER A N 1
ATOM 2845 C CA . SER A 1 378 ? -9.076 22.457 13.267 1.00 85.38 378 SER A CA 1
ATOM 2846 C C . SER A 1 378 ? -10.485 22.717 13.813 1.00 85.38 378 SER A C 1
ATOM 2848 O O . SER A 1 378 ? -11.034 23.807 13.640 1.00 85.38 378 SER A O 1
ATOM 2850 N N . LEU A 1 379 ? -11.043 21.740 14.536 1.00 88.06 379 LEU A N 1
ATOM 2851 C CA . LEU A 1 379 ? -12.324 21.836 15.233 1.00 88.06 379 LEU A CA 1
ATOM 2852 C C . LEU A 1 379 ? -12.201 22.471 16.628 1.00 88.06 379 LEU A C 1
ATOM 2854 O O . LEU A 1 379 ? -13.211 22.612 17.314 1.00 88.06 379 LEU A O 1
ATOM 2858 N N . LYS A 1 380 ? -10.993 22.895 17.028 1.00 91.62 380 LYS A N 1
ATOM 2859 C CA . LYS A 1 380 ? -10.681 23.499 18.334 1.00 91.62 380 LYS A CA 1
ATOM 2860 C C . LYS A 1 380 ? -11.037 22.593 19.516 1.00 91.62 380 LYS A C 1
ATOM 2862 O O . LYS A 1 380 ? -11.465 23.072 20.565 1.00 91.62 380 LYS A O 1
ATOM 2867 N N . VAL A 1 381 ? -10.871 21.286 19.340 1.00 94.44 381 VAL A N 1
ATOM 2868 C CA . VAL A 1 381 ? -11.111 20.306 20.400 1.00 94.44 381 VAL A CA 1
ATOM 2869 C C . VAL A 1 381 ? -9.931 20.306 21.364 1.00 94.44 381 VAL A C 1
ATOM 2871 O O . VAL A 1 381 ? -8.793 20.064 20.968 1.00 94.44 381 VAL A O 1
ATOM 2874 N N . ASP A 1 382 ? -10.206 20.530 22.646 1.00 94.50 382 ASP A N 1
ATOM 2875 C CA . ASP A 1 382 ? -9.211 20.354 23.701 1.00 94.50 382 ASP A CA 1
ATOM 2876 C C . ASP A 1 382 ? -8.937 18.856 23.911 1.00 94.50 382 ASP A C 1
ATOM 2878 O O . ASP A 1 382 ? -9.809 18.081 24.319 1.00 94.50 382 ASP A O 1
ATOM 2882 N N . ARG A 1 383 ? -7.700 18.449 23.613 1.00 91.94 383 ARG A N 1
ATOM 2883 C CA . ARG A 1 383 ? -7.257 17.054 23.671 1.00 91.94 383 ARG A CA 1
ATOM 2884 C C . ARG A 1 383 ? -7.211 16.514 25.101 1.00 91.94 383 ARG A C 1
ATOM 2886 O O . ARG A 1 383 ? -7.519 15.341 25.305 1.00 91.94 383 ARG A O 1
ATOM 2893 N N . GLU A 1 384 ? -6.846 17.337 26.081 1.00 93.62 384 GLU A N 1
ATOM 2894 C CA . GLU A 1 384 ? -6.772 16.920 27.484 1.00 93.62 384 GLU A CA 1
ATOM 2895 C C . GLU A 1 384 ? -8.181 16.721 28.051 1.00 93.62 384 GLU A C 1
ATOM 2897 O O . GLU A 1 384 ? -8.476 15.689 28.665 1.00 93.62 384 GLU A O 1
ATOM 2902 N N . ALA A 1 385 ? -9.089 17.650 27.741 1.00 94.75 385 ALA A N 1
ATOM 2903 C CA . ALA A 1 385 ? -10.499 17.520 28.092 1.00 94.75 385 ALA A CA 1
ATOM 2904 C C . ALA A 1 385 ? -11.151 16.299 27.417 1.00 94.75 385 ALA A C 1
ATOM 2906 O O . ALA A 1 385 ? -11.881 15.551 28.073 1.00 94.75 385 ALA A O 1
ATOM 2907 N N . LEU A 1 386 ? -10.862 16.052 26.132 1.00 96.62 386 LEU A N 1
ATOM 2908 C CA . LEU A 1 386 ? -11.364 14.883 25.402 1.00 96.62 386 LEU A CA 1
ATOM 2909 C C . LEU A 1 386 ? -10.856 13.570 26.013 1.00 96.62 386 LEU A C 1
ATOM 2911 O O . LEU A 1 386 ? -11.627 12.620 26.163 1.00 96.62 386 LEU A O 1
ATOM 2915 N N . LEU A 1 387 ? -9.582 13.513 26.399 1.00 94.62 387 LEU A N 1
ATOM 2916 C CA . LEU A 1 387 ? -8.979 12.348 27.041 1.00 94.62 387 LEU A CA 1
ATOM 2917 C C . LEU A 1 387 ? -9.648 12.049 28.389 1.00 94.62 387 LEU A C 1
ATOM 2919 O O . LEU A 1 387 ? -10.045 10.907 28.637 1.00 94.62 387 LEU A O 1
ATOM 2923 N N . LYS A 1 388 ? -9.841 13.073 29.232 1.00 95.31 388 LYS A N 1
ATOM 2924 C CA . LYS A 1 388 ? -10.551 12.940 30.514 1.00 95.31 388 LYS A CA 1
ATOM 2925 C C . LYS A 1 388 ? -11.978 12.426 30.307 1.00 95.31 388 LYS A C 1
ATOM 2927 O O . LYS A 1 388 ? -12.354 11.413 30.895 1.00 95.31 388 LYS A O 1
ATOM 2932 N N . ARG A 1 389 ? -12.728 13.064 29.407 1.00 95.81 389 ARG A N 1
ATOM 2933 C CA . ARG A 1 389 ? -14.111 12.697 29.084 1.00 95.81 389 ARG A CA 1
ATOM 2934 C C . ARG A 1 389 ? -14.222 11.264 28.564 1.00 95.81 389 ARG A C 1
ATOM 2936 O O . ARG A 1 389 ? -15.123 10.530 28.951 1.00 95.81 389 ARG A O 1
ATOM 2943 N N . THR A 1 390 ? -13.281 10.830 27.726 1.00 96.25 390 THR A N 1
ATOM 2944 C CA . THR A 1 390 ? -13.260 9.455 27.201 1.00 96.25 390 THR A CA 1
ATOM 2945 C C . THR A 1 390 ? -13.124 8.431 28.328 1.00 96.25 390 THR A C 1
ATOM 2947 O O . THR A 1 390 ? -13.843 7.433 28.336 1.00 96.25 390 THR A O 1
ATOM 2950 N N . ARG A 1 391 ? -12.262 8.688 29.320 1.00 94.75 391 ARG A N 1
ATOM 2951 C CA . ARG A 1 391 ? -12.117 7.812 30.495 1.00 94.75 391 ARG A CA 1
ATOM 2952 C C . ARG A 1 391 ? -13.372 7.781 31.361 1.00 94.75 391 ARG A C 1
ATOM 2954 O O . ARG A 1 391 ? -13.760 6.702 31.799 1.00 94.75 391 ARG A O 1
ATOM 2961 N N . GLU A 1 392 ? -14.025 8.925 31.559 1.00 94.50 392 GLU A N 1
ATOM 2962 C CA . GLU A 1 392 ? -15.314 9.004 32.261 1.00 94.50 392 GLU A CA 1
ATOM 2963 C C . GLU A 1 392 ? -16.371 8.137 31.557 1.00 94.50 392 GLU A C 1
ATOM 2965 O O . GLU A 1 392 ? -16.998 7.296 32.195 1.00 94.50 392 GLU A O 1
ATOM 2970 N N . LYS A 1 393 ? -16.485 8.227 30.223 1.00 94.19 393 LYS A N 1
ATOM 2971 C CA . LYS A 1 393 ? -17.428 7.397 29.452 1.00 94.19 393 LYS A CA 1
ATOM 2972 C C . LYS A 1 393 ? -17.118 5.903 29.500 1.00 94.19 393 LYS A C 1
ATOM 2974 O O . LYS A 1 393 ? -18.040 5.092 29.525 1.00 94.19 393 LYS A O 1
ATOM 2979 N N . ILE A 1 394 ? -15.843 5.516 29.534 1.00 91.81 394 ILE A N 1
ATOM 2980 C CA . ILE A 1 394 ? -15.467 4.109 29.744 1.00 91.81 394 ILE A CA 1
ATOM 2981 C C . ILE A 1 394 ? -15.912 3.645 31.141 1.00 91.81 394 ILE A C 1
ATOM 2983 O O . ILE A 1 394 ? -16.469 2.554 31.266 1.00 91.81 394 ILE A O 1
ATOM 2987 N N . ALA A 1 395 ? -15.719 4.471 32.175 1.00 88.44 395 ALA A N 1
ATOM 2988 C CA . ALA A 1 395 ? -16.112 4.158 33.551 1.00 88.44 395 ALA A CA 1
ATOM 2989 C C . ALA A 1 395 ? -17.640 4.063 33.746 1.00 88.44 395 ALA A C 1
ATOM 2991 O O . ALA A 1 395 ? -18.093 3.281 34.576 1.00 88.44 395 ALA A O 1
ATOM 2992 N N . GLU A 1 396 ? -18.435 4.773 32.936 1.00 88.19 396 GLU A N 1
ATOM 2993 C CA . GLU A 1 396 ? -19.905 4.644 32.863 1.00 88.19 396 GLU A CA 1
ATOM 2994 C C . GLU A 1 396 ? -20.380 3.282 32.291 1.00 88.19 396 GLU A C 1
ATOM 2996 O O . GLU A 1 396 ? -21.579 3.054 32.141 1.00 88.19 396 GLU A O 1
ATOM 3001 N N . GLY A 1 397 ? -19.465 2.361 31.957 1.00 76.00 397 GLY A N 1
ATOM 3002 C CA . GLY A 1 397 ? -19.792 1.032 31.428 1.00 76.00 397 GLY A CA 1
ATOM 3003 C C . GLY A 1 397 ? -20.035 1.008 29.917 1.00 76.00 397 GLY A C 1
ATOM 3004 O O . GLY A 1 397 ? -20.596 0.048 29.394 1.00 76.00 397 GLY A O 1
ATOM 3005 N N . LEU A 1 398 ? -19.613 2.050 29.193 1.00 70.12 398 LEU A N 1
ATOM 3006 C CA . LEU A 1 398 ? -19.791 2.164 27.740 1.00 70.12 398 LEU A CA 1
ATOM 3007 C C . LEU A 1 398 ? -18.587 1.649 26.926 1.00 70.12 398 LEU A C 1
ATOM 3009 O O . LEU A 1 398 ? -18.481 1.969 25.736 1.00 70.12 398 LEU A O 1
ATOM 3013 N N . GLY A 1 399 ? -17.706 0.872 27.568 1.00 53.56 399 GLY A N 1
ATOM 3014 C CA . GLY A 1 399 ? -16.503 0.261 26.990 1.00 53.56 399 GLY A CA 1
ATOM 3015 C C . GLY A 1 399 ? -16.792 -0.709 25.858 1.00 53.56 399 GLY A C 1
ATOM 3016 O O . GLY A 1 399 ? -17.627 -1.619 26.035 1.00 53.56 399 GLY A O 1
#

Secondary structure (DSSP, 8-state):
----S---HHHHHHHHHHHHHHHHHHHHHSTT--HHHHHHHHHHHHHHHHHHHHHHHHHHGGG----S-SS---GGGTSSTTSTTTTB-HHHHHHHHHHHHHHHHTT-SEE-HHHHHHHHHHH-SSHHHHHHHTTT--HHHHHHHHHHHT---SSPPPGGG-EE-HHHHHHHHHHHHHHHHHT-SSB-HHHHHHHHHHH-SSHHHHHHHHTT--HHHHHHHHHHHTT--------------------S---TTTTB-HHHHHHHHHHHHHHHHTT-SEE-HHHHHHHHHHT-SSHHHHHHHHTT--HHHHHHHHHHHSPPP-----GGG-EEPHHHHHHHHHHHHHHHHTT-SSB-HHHHHHHHHHH--HHHHHHHHHTT--HHHHHHHHHHHIIIII-

Foldseek 3Di:
DPDDDDDDPVRVVVVLVVVLVVQLVVQVPDPPRDNVNSVVVSVVSVVVVVVVVVVVVVLVVLDDADQPDDPFAQPVVQLDPVHNQNQADPLRSQLVVQLLVVCQVQQHLERFLLSSLLSLCVSCPFLLNVLCVVVVDHNVLSSVLCCVAFNGDPDGDDSRSYYYDPLLSQLSVQLVVQCSVVVHSGRYSLSSLVSSLVSCQTPNNVSCVVVVHHSVNSNCSSCVSVVHDDDDDDPPDDDDDDDDDDDDDDDPQNQADPLRVQLVLQLLVLCLVLQHLARELLSSLLSLCVSPPFLSVVLCVVLVNDNVLSSVLVPVPDPRHPGNGDRPRHHYDPLLVQLVVQLVVVCVVVVHSHRHSLSSVLSSVVSVDDSSNVSCVVSVGDSVSSNVSSVVRVVVVRD